Protein 4KEG (pdb70)

GO terms:
  GO:0005576 extracellular region (C, IDA)
  GO:0043129 surfactant homeostasis (P, IDA)
  GO:0045087 innate immune response (P, IDA)
  GO:0019731 antibacterial humoral response (P, IDA)
  GO:1902305 regulation of sodium ion transmembrane transport (P, IDA)
  GO:0050891 multicellular organismal-level water homeostasis (P, IDA)
  GO:1900229 negative regulation of single-species biofilm formation in or on host organism (P, IMP)
  GO:0005576 extracellular region (C, TAS)
  GO:0005515 protein binding (F, IPI)
  GO:0002395 immune response in nasopharyngeal-associated lymphoid tissue (P, IEP)
  GO:0051607 defense response to virus (P, IEP)
  GO:0061844 antimicrobial humoral immune response mediated by antimicrobial peptide (P, IEP)
  GO:0005576 extracellular region (C, EXP)

Solvent-accessible surface area: 23610 Å² total; per-residue (Å²): 213,28,55,139,35,44,0,34,0,13,3,42,28,88,58,0,45,88,5,0,37,110,9,2,71,108,0,53,128,69,57,56,35,127,27,57,30,76,81,24,133,129,0,36,63,88,0,33,105,39,7,75,101,32,29,18,0,1,0,0,3,47,32,0,40,72,0,0,18,6,16,88,78,49,16,17,15,93,7,87,10,92,165,74,10,42,99,103,1,37,94,30,0,9,46,1,0,51,43,75,39,108,15,6,0,1,0,4,6,0,62,0,1,2,0,0,27,8,83,109,54,11,89,132,30,9,92,39,2,76,76,1,35,65,45,3,77,79,19,92,91,97,62,63,17,1,2,30,2,8,3,51,59,1,40,17,1,1,1,3,2,1,8,55,59,2,68,0,4,86,75,86,90,2,92,31,43,49,106,47,7,6,1,38,34,74,5,0,75,24,0,1,56,32,2,11,56,2,25,139,89,105,27,9,78,33,102,3,50,66,79,77,4,32,38,6,0,27,147,15,81,0,0,0,5,2,9,1,25,112,4,19,74,82,3,82,120,32,93,21,74,27,6,11,37,43,4,0,33,15,123,64,62,51,4,41,0,2,0,4,0,19,0,0,0,6,1,39,41,4,66,3,77,134,49,0,52,69,0,0,16,76,40,2,1,30,66,128,5,0,97,25,6,27,101,48,64,107,21,7,0,0,0,4,67,57,15,4,115,91,22,33,152,39,98,66,16,38,6,0,18,71,2,3,100,77,20,23,31,22,0,3,14,63,42,10,83,25,0,48,151,4,5,78,58,4,3,67,24,2,18,79,46,81,62,91,19,80,43,0,4,50,40,2,51,92,77,0,38,68,36,132,58,48,33,19,17,29,0,19,65,28,2,29,105,16,2,78,94,40,33,0,62,40,46,7,89,125,24,92,177,115,54,54,16,39,98,26,90,30,63,134,24,28,22,88,17,2,133,68,0,85,78,0,81,1,35,1,16,2,9,28,16,16,62,53,86,163,84,93,3,33,3,72,13,22,0,43,1,30,1,51,30,67,65,44,101,86,90,52,75,83,17,54,23,16,96,17,63,16,22,115,73,24,9,118,20,53,128,51,164,150,77,73,67,45,30,38,98,23,62,136,72,27,20,125,51,4,52,40,65,1,11,65,13,3,44,99,14,4,163,70,16,89,106,82,20,18,104,73,0,14,80,47,1,63,114,21,92,97,28,20,132,102,185

Structure (mmCIF, N/CA/C/O backbone):
data_4KEG
#
_entry.id   4KEG
#
_cell.length_a   118.768
_cell.length_b   118.768
_cell.length_c   98.223
_cell.angle_alpha   90.00
_cell.angle_beta   90.00
_cell.angle_gamma   120.00
#
_symmetry.space_group_name_H-M   'P 32 2 1'
#
loop_
_entity.id
_entity.type
_entity.pdbx_description
1 polymer 'Maltose-binding periplasmic/Palate lung and nasal epithelium clone fusion protein'
2 non-polymer 'octyl beta-D-glucopyranoside'
3 non-polymer 'MAGNESIUM ION'
4 water water
#
loop_
_atom_site.group_PDB
_atom_site.id
_atom_site.type_symbol
_atom_site.label_atom_id
_atom_site.label_alt_id
_atom_site.label_comp_id
_atom_site.label_asym_id
_atom_site.label_entity_id
_atom_site.label_seq_id
_atom_site.pdbx_PDB_ins_code
_atom_site.Cartn_x
_atom_site.Cartn_y
_atom_site.Cartn_z
_atom_site.occupancy
_atom_site.B_iso_or_equiv
_atom_site.auth_seq_id
_atom_site.auth_comp_id
_atom_site.auth_asym_id
_atom_site.auth_atom_id
_atom_site.pdbx_PDB_model_num
ATOM 1 N N . LYS A 1 1 ? -86.057 28.609 -18.656 1.00 71.76 1 LYS A N 1
ATOM 2 C CA . L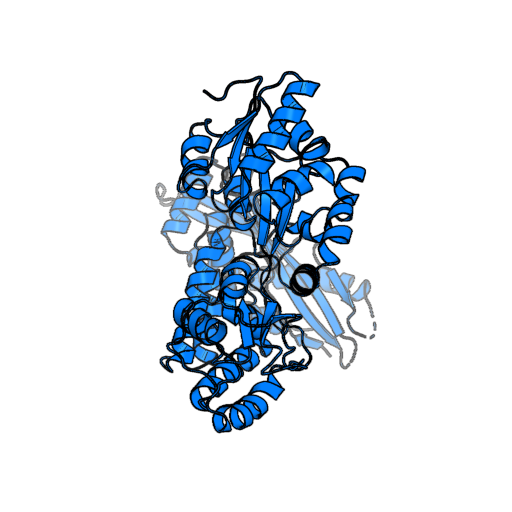YS A 1 1 ? -85.345 29.238 -17.547 1.00 62.67 1 LYS A CA 1
ATOM 3 C C . LYS A 1 1 ? -84.299 30.238 -18.046 1.00 66.02 1 LYS A C 1
ATOM 4 O O . LYS A 1 1 ? -83.785 31.043 -17.253 1.00 70.93 1 LYS A O 1
ATOM 10 N N . ILE A 1 2 ? -83.970 30.172 -19.342 1.00 60.32 2 ILE A N 1
ATOM 11 C CA . ILE A 1 2 ? -83.186 31.227 -19.990 1.00 55.91 2 ILE A CA 1
ATOM 12 C C . ILE A 1 2 ? -84.146 32.365 -20.293 1.00 53.55 2 ILE A C 1
ATOM 13 O O . ILE A 1 2 ? -85.205 32.151 -20.893 1.00 53.88 2 ILE A O 1
ATOM 18 N N . GLU A 1 3 ? -83.801 33.577 -19.889 1.00 52.12 3 GLU A N 1
ATOM 19 C CA . GLU A 1 3 ? -84.738 34.678 -20.077 1.00 57.04 3 GLU A CA 1
ATOM 20 C C . GLU A 1 3 ? -84.563 35.317 -21.458 1.00 47.56 3 GLU A C 1
ATOM 21 O O . GLU A 1 3 ? -83.471 35.782 -21.813 1.00 45.63 3 GLU A O 1
ATOM 23 N N . GLU A 1 4 ? -85.634 35.335 -22.239 1.00 46.24 4 GLU A N 1
ATOM 24 C CA . GLU A 1 4 ? -85.627 36.124 -23.461 1.00 50.93 4 GLU A CA 1
ATOM 25 C C . GLU A 1 4 ? -85.603 37.610 -23.101 1.00 46.06 4 GLU A C 1
ATOM 26 O O . GLU A 1 4 ? -86.381 38.062 -22.258 1.00 52.39 4 GLU A O 1
ATOM 32 N N . GLY A 1 5 ? -84.720 38.368 -23.741 1.00 43.22 5 GLY A N 1
ATOM 33 C CA . GLY A 1 5 ? -84.624 39.798 -23.496 1.00 41.06 5 GLY A CA 1
ATOM 34 C C . GLY A 1 5 ? -83.399 40.265 -22.729 1.00 46.95 5 GLY A C 1
ATOM 35 O O . GLY A 1 5 ? -83.272 41.453 -22.410 1.00 49.93 5 GLY A O 1
ATOM 36 N N . LYS A 1 6 ? -82.507 39.334 -22.405 1.00 50.09 6 LYS A N 1
ATOM 37 C CA . LYS A 1 6 ? -81.204 39.683 -21.850 1.00 46.29 6 LYS A CA 1
ATOM 38 C C . LYS A 1 6 ? -80.171 38.682 -22.373 1.00 45.46 6 LYS A C 1
ATOM 39 O O . LYS A 1 6 ? -80.517 37.736 -23.081 1.00 40.48 6 LYS A O 1
ATOM 43 N N . LEU A 1 7 ? -78.909 38.899 -22.026 1.00 41.34 7 LEU A N 1
ATOM 44 C CA . LEU A 1 7 ? -77.858 37.969 -22.377 1.00 37.00 7 LEU A CA 1
ATOM 45 C C . LEU A 1 7 ? -77.069 37.576 -21.130 1.00 41.21 7 LEU A C 1
ATOM 46 O O . LEU A 1 7 ? -76.635 38.430 -20.335 1.00 36.20 7 LEU A O 1
ATOM 51 N N . VAL A 1 8 ? -76.923 36.270 -20.948 1.00 41.25 8 VAL A N 1
ATOM 52 C CA . VAL A 1 8 ? -76.026 35.723 -19.948 1.00 38.93 8 VAL A CA 1
ATOM 53 C C . VAL A 1 8 ? -74.821 35.144 -20.693 1.00 33.68 8 VAL A C 1
ATOM 54 O O . VAL A 1 8 ? -74.981 34.382 -21.663 1.00 33.61 8 VAL A O 1
ATOM 58 N N . ILE A 1 9 ? -73.626 35.490 -20.232 1.00 29.52 9 ILE A N 1
ATOM 59 C CA . ILE A 1 9 ? -72.399 35.026 -20.861 1.00 33.53 9 ILE A CA 1
ATOM 60 C C . ILE A 1 9 ? -71.499 34.268 -19.863 1.00 35.92 9 ILE A C 1
ATOM 61 O O . ILE A 1 9 ? -71.302 34.700 -18.727 1.00 33.98 9 ILE A O 1
ATOM 66 N N . TRP A 1 10 ? -70.948 33.142 -20.302 1.00 35.93 10 TRP A N 1
ATOM 67 C CA . TRP A 1 10 ? -69.990 32.412 -19.496 1.00 33.18 10 TRP A CA 1
ATOM 68 C C . TRP A 1 10 ? -68.621 32.469 -20.123 1.00 32.26 10 TRP A C 1
ATOM 69 O O . TRP A 1 10 ? -68.463 32.163 -21.301 1.00 37.12 10 TRP A O 1
ATOM 80 N N . ILE A 1 11 ? -67.630 32.820 -19.313 1.00 28.21 11 ILE A N 1
ATOM 81 C CA . ILE A 1 11 ? -66.267 32.890 -19.766 1.00 30.70 11 ILE A CA 1
ATOM 82 C C . ILE A 1 11 ? -65.411 32.466 -18.583 1.00 37.06 11 ILE A C 1
ATOM 83 O O . ILE A 1 11 ? -65.850 32.545 -17.437 1.00 39.52 11 ILE A O 1
ATOM 88 N N . ASN A 1 12 ? -64.202 31.993 -18.855 1.00 37.00 12 ASN A N 1
ATOM 89 C CA . ASN A 1 12 ? -63.353 31.459 -17.803 1.00 36.06 12 ASN A CA 1
ATOM 90 C C . ASN A 1 12 ? -62.679 32.555 -16.975 1.00 38.69 12 ASN A C 1
ATOM 91 O O . ASN A 1 12 ? -62.384 33.661 -17.486 1.00 32.58 12 ASN A O 1
ATOM 96 N N . GLY A 1 13 ? -62.411 32.238 -15.707 1.00 33.79 13 GLY A N 1
ATOM 97 C CA . GLY A 1 13 ? -61.953 33.234 -14.752 1.00 29.31 13 GLY A CA 1
ATOM 98 C C . GLY A 1 13 ? -60.583 33.772 -15.075 1.00 36.15 13 GLY A C 1
ATOM 99 O O . GLY A 1 13 ? -60.201 34.842 -14.569 1.00 40.76 13 GLY A O 1
ATOM 100 N N . ASP A 1 14 ? -59.831 33.048 -15.906 1.00 31.88 14 ASP A N 1
ATOM 101 C CA . ASP A 1 14 ? -58.500 33.532 -16.271 1.00 35.10 14 ASP A CA 1
ATOM 102 C C . ASP A 1 14 ? -58.578 34.536 -17.417 1.00 35.83 14 ASP A C 1
ATOM 103 O O . ASP A 1 14 ? -57.572 35.148 -17.786 1.00 40.50 14 ASP A O 1
ATOM 108 N N . LYS A 1 15 ? -59.780 34.710 -17.963 1.00 36.49 15 LYS A N 1
ATOM 109 C CA . LYS A 1 15 ? -60.021 35.752 -18.960 1.00 34.99 15 LYS A CA 1
ATOM 110 C C . LYS A 1 15 ? -60.485 37.064 -18.322 1.00 44.02 15 LYS A C 1
ATOM 111 O O . LYS A 1 15 ? -60.777 37.160 -17.103 1.00 35.72 15 LYS A O 1
ATOM 117 N N . GLY A 1 16 ? -60.642 38.034 -19.216 1.00 37.97 16 GLY A N 1
ATOM 118 C CA . GLY A 1 16 ? -60.839 39.442 -18.922 1.00 32.87 16 GLY A CA 1
ATOM 119 C C . GLY A 1 16 ? -62.300 39.755 -18.664 1.00 35.57 16 GLY A C 1
ATOM 120 O O . GLY A 1 16 ? -62.845 40.644 -19.346 1.00 36.37 16 GLY A O 1
ATOM 121 N N . TYR A 1 17 ? -62.997 38.894 -17.914 1.00 31.10 17 TYR A N 1
ATOM 122 C CA . TYR A 1 17 ? -64.452 39.073 -17.730 1.00 32.46 17 TYR A CA 1
ATOM 123 C C . TYR A 1 17 ? -64.928 40.438 -17.219 1.00 35.11 17 TYR A C 1
ATOM 124 O O . TYR A 1 17 ? -66.074 40.817 -17.472 1.00 38.68 17 TYR A O 1
ATOM 133 N N . ASN A 1 18 ? -64.099 41.171 -16.480 1.00 32.24 18 ASN A N 1
ATOM 134 C CA . ASN A 1 18 ? -64.549 42.510 -16.099 1.00 43.78 18 ASN A CA 1
ATOM 135 C C . ASN A 1 18 ? -64.620 43.451 -17.302 1.00 41.48 18 ASN A C 1
ATOM 136 O O . ASN A 1 18 ? -65.617 44.162 -17.471 1.00 39.84 18 ASN A O 1
ATOM 141 N N . GLY A 1 19 ? -63.575 43.434 -18.137 1.00 38.30 19 GLY A N 1
ATOM 142 C CA . GLY A 1 19 ? -63.582 44.161 -19.399 1.00 37.69 19 GLY A CA 1
ATOM 143 C C . GLY A 1 19 ? -64.791 43.757 -20.230 1.00 41.93 19 GLY A C 1
ATOM 144 O O . GLY A 1 19 ? -65.536 44.616 -20.743 1.00 39.16 19 GLY A O 1
ATOM 145 N N . LEU A 1 20 ? -65.015 42.449 -20.343 1.00 34.99 20 LEU A N 1
ATOM 146 C CA . LEU A 1 20 ? -66.159 41.974 -21.096 1.00 40.27 20 LEU A CA 1
ATOM 147 C C . LEU A 1 20 ? -67.445 42.580 -20.535 1.00 35.24 20 LEU A C 1
ATOM 148 O O . LEU A 1 20 ? -68.335 42.984 -21.290 1.00 35.60 20 LEU A O 1
ATOM 153 N N . ALA A 1 21 ? -67.530 42.648 -19.212 1.00 40.21 21 ALA A N 1
ATOM 154 C CA . ALA A 1 21 ? -68.660 43.300 -18.542 1.00 43.92 21 ALA A CA 1
ATOM 155 C C . ALA A 1 21 ? -68.858 44.752 -19.019 1.00 39.73 21 ALA A C 1
ATOM 156 O O . ALA A 1 21 ? -70.001 45.216 -19.192 1.00 38.11 21 ALA A O 1
ATOM 158 N N . GLU A 1 22 ? -67.751 45.467 -19.219 1.00 36.04 22 GLU A N 1
ATOM 159 C CA . GLU A 1 22 ? -67.831 46.844 -19.710 1.00 42.23 22 GLU A CA 1
ATOM 160 C C . GLU A 1 22 ? -68.420 46.896 -21.125 1.00 43.04 22 GLU A C 1
ATOM 161 O O . GLU A 1 22 ? -69.256 47.763 -21.436 1.00 43.12 22 GLU A O 1
ATOM 167 N N . VAL A 1 23 ? -67.999 45.953 -21.965 1.00 41.04 23 VAL A N 1
ATOM 168 C CA . VAL A 1 23 ? -68.597 45.785 -23.281 1.00 35.52 23 VAL A CA 1
ATOM 169 C C . VAL A 1 23 ? -70.109 45.628 -23.140 1.00 35.98 23 VAL A C 1
ATOM 170 O O . VAL A 1 23 ? -70.876 46.282 -23.849 1.00 40.53 23 VAL A O 1
ATOM 174 N N . GLY A 1 24 ? -70.535 44.785 -22.204 1.00 36.96 24 GLY A N 1
ATOM 175 C CA . GLY A 1 24 ? -71.948 44.591 -21.922 1.00 36.90 24 GLY A CA 1
ATOM 176 C C . GLY A 1 24 ? -72.682 45.831 -21.426 1.00 42.07 24 GLY A C 1
ATOM 177 O O . GLY A 1 24 ? -73.870 46.002 -21.708 1.00 39.59 24 GLY A O 1
ATOM 178 N N . LYS A 1 25 ? -72.000 46.692 -20.674 1.00 40.55 25 LYS A N 1
ATOM 179 C CA . LYS A 1 25 ? -72.629 47.940 -20.232 1.00 40.74 25 LYS A CA 1
ATOM 180 C C . LYS A 1 25 ? -72.960 48.809 -21.439 1.00 42.96 25 LYS A C 1
ATOM 181 O O . LYS A 1 25 ? -74.094 49.278 -21.593 1.00 45.05 25 LYS A O 1
ATOM 184 N N . LYS A 1 26 ? -71.955 49.029 -22.285 1.00 42.76 26 LYS A N 1
ATOM 185 C CA . LYS A 1 26 ? -72.134 49.800 -23.510 1.00 42.87 26 LYS A CA 1
ATOM 186 C C . LYS A 1 26 ? -73.322 49.260 -24.313 1.00 43.66 26 LYS A C 1
ATOM 187 O O . LYS A 1 26 ? -74.117 50.027 -24.871 1.00 45.24 26 LYS A O 1
ATOM 193 N N . PHE A 1 27 ? -73.457 47.937 -24.330 1.00 40.95 27 PHE A N 1
ATOM 194 C CA . PHE A 1 27 ? -74.537 47.282 -25.059 1.00 45.12 27 PHE A CA 1
ATOM 195 C C . PHE A 1 27 ? -75.913 47.610 -24.486 1.00 38.48 27 PHE A C 1
ATOM 196 O O . PHE A 1 27 ? -76.869 47.881 -25.231 1.00 39.41 27 PHE A O 1
ATOM 204 N N . GLU A 1 28 ? -76.014 47.539 -23.164 1.00 41.30 28 GLU A N 1
ATOM 205 C CA . GLU A 1 28 ? -77.247 47.873 -22.458 1.00 41.53 28 GLU A CA 1
ATOM 206 C C . GLU A 1 28 ? -77.614 49.338 -22.712 1.00 42.77 28 GLU A C 1
ATOM 207 O O . GLU A 1 28 ? -78.751 49.648 -23.031 1.00 41.28 28 GLU A O 1
ATOM 213 N N . LYS A 1 29 ? -76.638 50.230 -22.575 1.00 39.19 29 LYS A N 1
ATOM 214 C CA . LYS A 1 29 ? -76.849 51.645 -22.851 1.00 45.69 29 LYS A CA 1
ATOM 215 C C . LYS A 1 29 ? -77.476 51.863 -24.244 1.00 51.28 29 LYS A C 1
ATOM 216 O O . LYS A 1 29 ? -78.460 52.597 -24.373 1.00 52.81 29 LYS A O 1
ATOM 220 N N . ASP A 1 30 ? -76.931 51.212 -25.275 1.00 49.29 30 ASP A N 1
ATOM 221 C CA . ASP A 1 30 ? -77.441 51.383 -26.636 1.00 43.93 30 ASP A CA 1
ATOM 222 C C . ASP A 1 30 ? -78.765 50.683 -26.855 1.00 46.08 30 ASP A C 1
ATOM 223 O O . ASP A 1 30 ? -79.683 51.247 -27.440 1.00 51.50 30 ASP A O 1
ATOM 228 N N . THR A 1 31 ? -78.835 49.417 -26.464 1.00 46.75 31 THR A N 1
ATOM 229 C CA . THR A 1 31 ? -80.035 48.624 -26.703 1.00 41.93 31 THR A CA 1
ATOM 230 C C . THR A 1 31 ? -81.002 48.553 -25.534 1.00 40.83 31 THR A C 1
ATOM 231 O O . THR A 1 31 ? -82.138 48.111 -25.700 1.00 47.21 31 THR A O 1
ATOM 235 N N . GLY A 1 32 ? -80.563 48.979 -24.353 1.00 45.43 32 GLY A N 1
ATOM 236 C CA . GLY A 1 32 ? -81.340 48.765 -23.134 1.00 46.37 32 GLY A CA 1
ATOM 237 C C . GLY A 1 32 ? -81.383 47.306 -22.679 1.00 47.64 32 GLY A C 1
ATOM 238 O O . GLY A 1 32 ? -81.927 46.993 -21.611 1.00 46.09 32 GLY A O 1
ATOM 239 N N . ILE A 1 33 ? -80.801 46.418 -23.490 1.00 47.69 33 ILE A N 1
ATOM 240 C CA . ILE A 1 33 ? -80.686 44.998 -23.172 1.00 40.83 33 ILE A CA 1
ATOM 241 C C . ILE A 1 33 ? -79.575 44.753 -22.148 1.00 45.15 33 ILE A C 1
ATOM 242 O O . ILE A 1 33 ? -78.409 45.100 -22.379 1.00 43.33 33 ILE A O 1
ATOM 247 N N . LYS A 1 34 ? -79.933 44.134 -21.026 1.00 41.84 34 LYS A N 1
ATOM 248 C CA . LYS A 1 34 ? -78.958 43.822 -19.985 1.00 48.42 34 LYS A CA 1
ATOM 249 C C . LYS A 1 34 ? -78.093 42.608 -20.334 1.00 45.37 34 LYS A C 1
ATOM 250 O O . LYS A 1 34 ? -78.583 41.604 -20.884 1.00 39.55 34 LYS A O 1
ATOM 256 N N . VAL A 1 35 ? -76.808 42.715 -20.010 1.00 40.94 35 VAL A N 1
ATOM 257 C CA . VAL A 1 35 ? -75.860 41.630 -20.214 1.00 42.05 35 VAL A CA 1
ATOM 258 C C . VAL A 1 35 ? -75.206 41.247 -18.901 1.00 44.31 35 VAL A C 1
ATOM 259 O O . VAL A 1 35 ? -74.734 42.112 -18.154 1.00 46.95 35 VAL A O 1
ATOM 263 N N . THR A 1 36 ? -75.156 39.947 -18.630 1.00 43.83 36 THR A N 1
ATOM 264 C CA . THR A 1 36 ? -74.574 39.446 -17.386 1.00 39.60 36 THR A CA 1
ATOM 265 C C . THR A 1 36 ? -73.393 38.530 -17.666 1.00 34.98 36 THR A C 1
ATOM 266 O O . THR A 1 36 ? -73.530 37.535 -18.362 1.00 33.86 36 THR A O 1
ATOM 270 N N . VAL A 1 37 ? -72.237 38.863 -17.109 1.00 37.29 37 VAL A N 1
ATOM 271 C CA . VAL A 1 37 ? -71.046 38.047 -17.296 1.00 36.74 37 VAL A CA 1
ATOM 272 C C . VAL A 1 37 ? -70.682 37.209 -16.070 1.00 38.61 37 VAL A C 1
ATOM 273 O O . VAL A 1 37 ? -70.354 37.735 -15.001 1.00 35.57 37 VAL A O 1
ATOM 277 N N . GLU A 1 38 ? -70.712 35.894 -16.246 1.00 43.02 38 GLU A N 1
ATOM 278 C CA . GLU A 1 38 ? -70.356 34.962 -15.183 1.00 38.53 38 GLU A CA 1
ATOM 279 C C . GLU A 1 38 ? -69.126 34.145 -15.563 1.00 42.11 38 GLU A C 1
ATOM 280 O O . GLU A 1 38 ? -68.890 33.870 -16.754 1.00 39.26 38 GLU A O 1
ATOM 286 N N . HIS A 1 39 ? -68.336 33.781 -14.552 1.00 41.45 39 HIS A N 1
ATOM 287 C CA . HIS A 1 39 ? -67.245 32.822 -14.729 1.00 36.45 39 HIS A CA 1
ATOM 288 C C . HIS A 1 39 ? -67.349 31.622 -13.778 1.00 38.49 39 HIS A C 1
ATOM 289 O O . HIS A 1 39 ? -66.537 31.465 -12.868 1.00 38.22 39 HIS A O 1
ATOM 296 N N . PRO A 1 40 ? -68.357 30.762 -14.010 1.00 43.09 40 PRO A N 1
ATOM 297 C CA . PRO A 1 40 ? -68.586 29.559 -13.197 1.00 35.49 40 PRO A CA 1
ATOM 298 C C . PRO A 1 40 ? -67.354 28.650 -13.208 1.00 41.61 40 PRO A C 1
ATOM 299 O O . PRO A 1 40 ? -66.612 28.580 -14.194 1.00 42.04 40 PRO A O 1
ATOM 303 N N . ASP A 1 41 ? -67.141 27.957 -12.103 1.00 41.73 41 ASP A N 1
ATOM 304 C CA . ASP A 1 41 ? -66.102 26.947 -12.015 1.00 44.29 41 ASP A CA 1
ATOM 305 C C . ASP A 1 41 ? -66.452 25.786 -12.958 1.00 41.74 41 ASP A C 1
ATOM 306 O O . ASP A 1 41 ? -67.606 25.322 -13.004 1.00 37.03 41 ASP A O 1
ATOM 311 N N . LYS A 1 42 ? -65.467 25.355 -13.739 1.00 41.60 42 LYS A N 1
ATOM 312 C CA . LYS A 1 42 ? -65.647 24.265 -14.705 1.00 42.68 42 LYS A CA 1
ATOM 313 C C . LYS A 1 42 ? -66.764 24.484 -15.726 1.00 40.87 42 LYS A C 1
ATOM 314 O O . LYS A 1 42 ? -67.497 23.544 -16.057 1.00 41.74 42 LYS A O 1
ATOM 320 N N . LEU A 1 43 ? -66.890 25.704 -16.249 1.00 40.53 43 LEU A N 1
ATOM 321 C CA . LEU A 1 43 ? -67.973 25.973 -17.196 1.00 39.78 43 LEU A CA 1
ATOM 322 C C . LEU A 1 43 ? -67.954 25.013 -18.380 1.00 35.82 43 LEU A C 1
ATOM 323 O O . LEU A 1 43 ? -69.000 24.700 -18.936 1.00 36.12 43 LEU A O 1
ATOM 328 N N . GLU A 1 44 ? -66.771 24.542 -18.764 1.00 41.54 44 GLU A N 1
ATOM 329 C CA . GLU A 1 44 ? -66.671 23.656 -19.927 1.00 41.86 44 GLU A CA 1
ATOM 330 C C . GLU A 1 44 ? -67.384 22.303 -19.731 1.00 46.22 44 GLU A C 1
ATOM 331 O O . GLU A 1 44 ? -67.833 21.689 -20.710 1.00 43.07 44 GLU A O 1
ATOM 337 N N . GLU A 1 45 ? -67.450 21.817 -18.489 1.00 43.67 45 GLU A N 1
ATOM 338 C CA . GLU A 1 45 ? -68.343 20.694 -18.155 1.00 44.96 45 GLU A CA 1
ATOM 339 C C . GLU A 1 45 ? -69.790 21.095 -17.801 1.00 42.85 45 GLU A C 1
ATOM 340 O O . GLU A 1 45 ? -70.746 20.354 -18.030 1.00 44.60 45 GLU A O 1
ATOM 346 N N . LYS A 1 46 ? -69.939 22.275 -17.230 1.00 38.82 46 LYS A N 1
ATOM 347 C CA . LYS A 1 46 ? -71.246 22.757 -16.823 1.00 43.96 46 LYS A CA 1
ATOM 348 C C . LYS A 1 46 ? -72.144 23.034 -18.031 1.00 45.15 46 LYS A C 1
ATOM 349 O O . LYS A 1 46 ? -73.347 22.704 -18.032 1.00 44.04 46 LYS A O 1
ATOM 355 N N . PHE A 1 47 ? -71.553 23.637 -19.062 1.00 42.43 47 PHE A N 1
ATOM 356 C CA . PHE A 1 47 ? -72.318 24.014 -20.244 1.00 37.82 47 PHE A CA 1
ATOM 357 C C . PHE A 1 47 ? -73.035 22.834 -20.890 1.00 43.70 47 PHE A C 1
ATOM 358 O O . PHE A 1 47 ? -74.227 22.915 -21.177 1.00 47.56 47 PHE A O 1
ATOM 366 N N . PRO A 1 48 ? -72.318 21.726 -21.126 1.00 46.62 48 PRO A N 1
ATOM 367 C CA . PRO A 1 48 ? -73.024 20.578 -21.720 1.00 46.31 48 PRO A CA 1
ATOM 368 C C . PRO A 1 48 ? -74.124 20.046 -20.790 1.00 49.75 48 PRO A C 1
ATOM 369 O O . PRO A 1 48 ? -75.196 19.657 -21.270 1.00 50.31 48 PRO A O 1
ATOM 373 N N . GLN A 1 49 ? -73.865 20.040 -19.484 1.00 45.32 49 GLN A N 1
ATOM 374 C CA . GLN A 1 49 ? -74.840 19.532 -18.516 1.00 52.51 49 GLN A CA 1
ATOM 375 C C . GLN A 1 49 ? -76.140 20.335 -18.552 1.00 51.67 49 GLN A C 1
ATOM 376 O O . GLN A 1 49 ? -77.215 19.788 -18.810 1.00 56.20 49 GLN A O 1
ATOM 380 N N . VAL A 1 50 ? -76.032 21.641 -18.307 1.00 47.96 50 VAL A N 1
ATOM 381 C CA . VAL A 1 50 ? -77.216 22.485 -18.207 1.00 48.32 50 VAL A CA 1
ATOM 382 C C . VAL A 1 50 ? -77.843 22.748 -19.571 1.00 50.54 50 VAL A C 1
ATOM 383 O O . VAL A 1 50 ? -79.064 22.758 -19.694 1.00 50.84 50 VAL A O 1
ATOM 387 N N . ALA A 1 51 ? -77.004 22.959 -20.588 1.00 52.05 51 ALA A N 1
ATOM 388 C CA . ALA A 1 51 ? -77.491 23.265 -21.931 1.00 51.32 51 ALA A CA 1
ATOM 389 C C . ALA A 1 51 ? -78.295 22.106 -22.487 1.00 55.80 51 ALA A C 1
ATOM 390 O O . ALA A 1 51 ? -79.232 22.312 -23.263 1.00 57.00 51 ALA A O 1
ATOM 392 N N . ALA A 1 52 ? -77.936 20.887 -22.087 1.00 55.71 52 ALA A N 1
ATOM 393 C CA . ALA A 1 52 ? -78.687 19.712 -22.531 1.00 65.71 52 ALA A CA 1
ATOM 394 C C . ALA A 1 52 ? -80.061 19.576 -21.847 1.00 68.34 52 ALA A C 1
ATOM 395 O O . ALA A 1 52 ? -80.900 18.795 -22.300 1.00 73.76 52 ALA A O 1
ATOM 397 N N . THR A 1 53 ? -80.292 20.326 -20.767 1.00 64.47 53 THR A N 1
ATOM 398 C CA . THR A 1 53 ? -81.643 20.431 -20.198 1.00 65.68 53 THR A CA 1
ATOM 399 C C . THR A 1 53 ? -82.376 21.625 -20.811 1.00 69.68 53 THR A C 1
ATOM 400 O O . THR A 1 53 ? -83.507 21.929 -20.429 1.00 76.38 53 THR A O 1
ATOM 404 N N . GLY A 1 54 ? -81.715 22.303 -21.751 1.00 66.20 54 GLY A N 1
ATOM 405 C CA . GLY A 1 54 ? -82.258 23.495 -22.378 1.00 63.07 54 GLY A CA 1
ATOM 406 C C . GLY A 1 54 ? -82.013 24.787 -21.604 1.00 62.69 54 GLY A C 1
ATOM 407 O O . GLY A 1 54 ? -82.698 25.785 -21.821 1.00 58.94 54 GLY A O 1
ATOM 408 N N . ASP A 1 55 ? -81.019 24.787 -20.722 1.00 59.26 55 ASP A N 1
ATOM 409 C CA . ASP A 1 55 ? -80.748 25.944 -19.868 1.00 56.51 55 ASP A CA 1
ATOM 410 C C . ASP A 1 55 ? -79.310 26.387 -20.087 1.00 53.62 55 ASP A C 1
ATOM 411 O O . ASP A 1 55 ? -78.706 25.997 -21.085 1.00 54.17 55 ASP A O 1
ATOM 416 N N . GLY A 1 56 ? -78.793 27.271 -19.236 1.00 51.00 56 GLY A N 1
ATOM 417 C CA . GLY A 1 56 ? -77.412 27.708 -19.367 1.00 44.72 56 GLY A CA 1
ATOM 418 C C . GLY A 1 56 ? -77.327 29.104 -19.950 1.00 42.88 56 GLY A C 1
ATOM 419 O O . GLY A 1 56 ? -78.356 29.772 -20.083 1.00 44.05 56 GLY A O 1
ATOM 420 N N . PRO A 1 57 ? -76.105 29.552 -20.299 1.00 36.51 57 PRO A N 1
ATOM 421 C CA . PRO A 1 57 ? -75.835 30.910 -20.791 1.00 31.97 57 PRO A CA 1
ATOM 422 C C . PRO A 1 57 ? -76.288 31.059 -22.246 1.00 32.74 57 PRO A C 1
ATOM 423 O O . PRO A 1 57 ? -76.524 30.052 -22.915 1.00 37.22 57 PRO A O 1
ATOM 427 N N . ASP A 1 58 ? -76.415 32.287 -22.735 1.00 36.50 58 ASP A N 1
ATOM 428 C CA . ASP A 1 58 ? -76.788 32.494 -24.134 1.00 37.64 58 ASP A CA 1
ATOM 429 C C . ASP A 1 58 ? -75.577 32.275 -25.016 1.00 33.16 58 ASP A C 1
ATOM 430 O O . ASP A 1 58 ? -75.671 31.772 -26.146 1.00 30.96 58 ASP A O 1
ATOM 435 N N . ILE A 1 59 ? -74.436 32.652 -24.463 1.00 26.86 59 ILE A N 1
ATOM 436 C CA . ILE A 1 59 ? -73.181 32.612 -25.172 1.00 31.30 59 ILE A CA 1
ATOM 437 C C . ILE A 1 59 ? -72.173 31.959 -24.264 1.00 32.39 59 ILE A C 1
ATOM 438 O O . ILE A 1 59 ? -72.100 32.301 -23.075 1.00 31.92 59 ILE A O 1
ATOM 443 N N . ILE A 1 60 ? -71.377 31.047 -24.815 1.00 30.60 60 ILE A N 1
ATOM 444 C CA . ILE A 1 60 ? -70.298 30.455 -24.039 1.00 30.63 60 ILE A CA 1
ATOM 445 C C . ILE A 1 60 ? -68.944 30.735 -24.686 1.00 29.48 60 ILE A C 1
ATOM 446 O O . ILE A 1 60 ? -68.809 30.624 -25.906 1.00 33.85 60 ILE A O 1
ATOM 451 N N . PHE A 1 61 ? -67.962 31.133 -23.874 1.00 32.26 61 PHE A N 1
ATOM 452 C CA . PHE A 1 61 ? -66.584 31.324 -24.341 1.00 28.13 61 PHE A CA 1
ATOM 453 C C . PHE A 1 61 ? -65.704 30.169 -23.878 1.00 34.81 61 PHE A C 1
ATOM 454 O O . PHE A 1 61 ? -65.719 29.803 -22.690 1.00 37.06 61 PHE A O 1
ATOM 462 N N . TRP A 1 62 ? -64.881 29.653 -24.786 1.00 31.70 62 TRP A N 1
ATOM 463 C CA . TRP A 1 62 ? -63.970 28.556 -24.481 1.00 28.87 62 TRP A CA 1
ATOM 464 C C . TRP A 1 62 ? -63.084 28.285 -25.673 1.00 29.00 62 TRP A C 1
ATOM 465 O O . TRP A 1 62 ? -63.369 28.749 -26.773 1.00 34.16 62 TRP A O 1
ATOM 476 N N . ALA A 1 63 ? -62.011 27.536 -25.454 1.00 32.10 63 ALA A N 1
ATOM 477 C CA . ALA A 1 63 ? -61.153 27.084 -26.546 1.00 32.68 63 ALA A CA 1
ATOM 478 C C . ALA A 1 63 ? -62.019 26.397 -27.578 1.00 28.62 63 ALA A C 1
ATOM 479 O O . ALA A 1 63 ? -62.994 25.706 -27.243 1.00 29.51 63 ALA A O 1
ATOM 481 N N . HIS A 1 64 ? -61.671 26.585 -28.842 1.00 30.73 64 HIS A N 1
ATOM 482 C CA . HIS A 1 64 ? -62.477 26.029 -29.922 1.00 29.36 64 HIS A CA 1
ATOM 483 C C . HIS A 1 64 ? -62.554 24.498 -29.885 1.00 31.92 64 HIS A C 1
ATOM 484 O O . HIS A 1 64 ? -63.537 23.933 -30.350 1.00 31.85 64 HIS A O 1
ATOM 491 N N . ASP A 1 65 ? -61.533 23.825 -29.339 1.00 29.35 65 ASP A N 1
ATOM 492 C CA . ASP A 1 65 ? -61.464 22.359 -29.448 1.00 32.98 65 ASP A CA 1
ATOM 493 C C . ASP A 1 65 ? -62.630 21.641 -28.770 1.00 31.41 65 ASP A C 1
ATOM 494 O O . ASP A 1 65 ? -62.887 20.483 -29.067 1.00 30.78 65 ASP A O 1
ATOM 499 N N . ARG A 1 66 ? -63.328 22.302 -27.855 1.00 29.48 66 ARG A N 1
ATOM 500 C CA . ARG A 1 66 ? -64.543 21.693 -27.290 1.00 30.55 66 ARG A CA 1
ATOM 501 C C . ARG A 1 66 ? -65.784 21.890 -28.158 1.00 32.32 66 ARG A C 1
ATOM 502 O O . ARG A 1 66 ? -66.785 21.174 -28.015 1.00 32.44 66 ARG A O 1
ATOM 510 N N . PHE A 1 67 ? -65.740 22.883 -29.041 1.00 30.98 67 PHE A N 1
ATOM 511 C CA . PHE A 1 67 ? -66.973 23.308 -29.692 1.00 35.88 67 PHE A CA 1
ATOM 512 C C . PHE A 1 67 ? -67.496 22.286 -30.687 1.00 34.99 67 PHE A C 1
ATOM 513 O O . PHE A 1 67 ? -68.712 22.202 -30.911 1.00 33.02 67 PHE A O 1
ATOM 521 N N . GLY A 1 68 ? -66.583 21.482 -31.242 1.00 36.69 68 GLY A N 1
ATOM 522 C CA . GLY A 1 68 ? -66.971 20.399 -32.140 1.00 39.22 68 GLY A CA 1
ATOM 523 C C . GLY A 1 68 ? -67.857 19.381 -31.434 1.00 38.90 68 GLY A C 1
ATOM 524 O O . GLY A 1 68 ? -68.914 19.014 -31.943 1.00 37.07 68 GLY A O 1
ATOM 525 N N . GLY A 1 69 ? -67.428 18.939 -30.253 1.00 37.28 69 GLY A N 1
ATOM 526 C CA . GLY A 1 69 ? -68.262 18.117 -29.402 1.00 34.12 69 GLY A CA 1
ATOM 527 C C . GLY A 1 69 ? -69.592 18.745 -29.032 1.00 34.01 69 GLY A C 1
ATOM 528 O O . GLY A 1 69 ? -70.607 18.055 -28.987 1.00 36.69 69 GLY A O 1
ATOM 529 N N . TYR A 1 70 ? -69.607 20.044 -28.750 1.00 34.21 70 TYR A N 1
ATOM 530 C CA . TYR A 1 70 ? -70.871 20.698 -28.409 1.00 34.23 70 TYR A CA 1
ATOM 531 C C . TYR A 1 70 ? -71.820 20.725 -29.616 1.00 35.66 70 TYR A C 1
ATOM 532 O O . TYR A 1 70 ? -73.037 20.535 -29.474 1.00 37.56 70 TYR A O 1
ATOM 541 N N . ALA A 1 71 ? -71.268 20.983 -30.797 1.00 30.63 71 ALA A N 1
ATOM 542 C CA . ALA A 1 71 ? -72.082 21.017 -32.010 1.00 37.63 71 ALA A CA 1
ATOM 543 C C . ALA A 1 71 ? -72.716 19.650 -32.303 1.00 34.66 71 ALA A C 1
ATOM 544 O O . ALA A 1 71 ? -73.906 19.553 -32.589 1.00 37.59 71 ALA A O 1
ATOM 546 N N . GLN A 1 72 ? -71.921 18.593 -32.224 1.00 39.74 72 GLN A N 1
ATOM 547 C CA . GLN A 1 72 ? -72.425 17.233 -32.429 1.00 44.97 72 GLN A CA 1
ATOM 548 C C . GLN A 1 72 ? -73.613 16.922 -31.534 1.00 42.78 72 GLN A C 1
ATOM 549 O O . GLN A 1 72 ? -74.546 16.238 -31.957 1.00 46.37 72 GLN A O 1
ATOM 555 N N . SER A 1 73 ? -73.566 17.428 -30.299 1.00 41.82 73 SER A N 1
ATOM 556 C CA . SER A 1 73 ? -74.599 17.162 -29.288 1.00 46.93 73 SER A CA 1
ATOM 557 C C . SER A 1 73 ? -75.773 18.109 -29.448 1.00 42.35 73 SER A C 1
ATOM 558 O O . SER A 1 73 ? -76.667 18.159 -28.602 1.00 49.51 73 SER A O 1
ATOM 561 N N . GLY A 1 74 ? -75.723 18.917 -30.493 1.00 39.65 74 GLY A N 1
ATOM 562 C CA . GLY A 1 74 ? -76.810 19.827 -30.787 1.00 45.40 74 GLY A CA 1
ATOM 563 C C . GLY A 1 74 ? -76.862 21.032 -29.866 1.00 42.05 74 GLY A C 1
ATOM 564 O O . GLY A 1 74 ? -77.859 21.748 -29.845 1.00 43.96 74 GLY A O 1
ATOM 565 N N . LEU A 1 75 ? -75.784 21.275 -29.126 1.00 41.60 75 LEU A N 1
ATOM 566 C CA . LEU A 1 75 ? -75.782 22.335 -28.124 1.00 38.61 75 LEU A CA 1
ATOM 567 C C . LEU A 1 75 ? -75.532 23.750 -28.661 1.00 37.73 75 LEU A C 1
ATOM 568 O O . LEU A 1 75 ? -75.774 24.727 -27.951 1.00 38.36 75 LEU A O 1
ATOM 573 N N . LEU A 1 76 ? -75.043 23.872 -29.893 1.00 38.46 76 LEU A N 1
ATOM 574 C CA . LEU A 1 76 ? -74.668 25.190 -30.415 1.00 35.10 76 LEU A CA 1
ATOM 575 C C . LEU A 1 76 ? -75.489 25.581 -31.641 1.00 37.93 76 LEU A C 1
ATOM 576 O O . LEU A 1 76 ? -75.753 24.757 -32.513 1.00 42.84 76 LEU A O 1
ATOM 581 N N . ALA A 1 77 ? -75.885 26.846 -31.713 1.00 39.69 77 ALA A N 1
ATOM 582 C CA . ALA A 1 77 ? -76.545 27.370 -32.905 1.00 37.31 77 ALA A CA 1
ATOM 583 C C . ALA A 1 77 ? -75.516 27.648 -34.009 1.00 39.26 77 ALA A C 1
ATOM 584 O O . ALA A 1 77 ? -74.360 27.987 -33.725 1.00 38.53 77 ALA A O 1
ATOM 586 N N . GLU A 1 78 ? -75.928 27.510 -35.266 1.00 36.22 78 GLU A N 1
ATOM 587 C CA . GLU A 1 78 ? -75.073 27.921 -36.372 1.00 38.09 78 GLU A CA 1
ATOM 588 C C . GLU A 1 78 ? -75.047 29.443 -36.395 1.00 36.68 78 GLU A C 1
ATOM 589 O O . GLU A 1 78 ? -76.076 30.088 -36.190 1.00 37.30 78 GLU A O 1
ATOM 595 N N . ILE A 1 79 ? -73.882 30.023 -36.656 1.00 35.05 79 ILE A N 1
ATOM 596 C CA . ILE A 1 79 ? -73.770 31.477 -36.652 1.00 39.09 79 ILE A CA 1
ATOM 597 C C . ILE A 1 79 ? -73.833 32.008 -38.087 1.00 46.09 79 ILE A C 1
ATOM 598 O O . ILE A 1 79 ? -73.439 31.323 -39.043 1.00 42.90 79 ILE A O 1
ATOM 603 N N . THR A 1 80 ? -74.361 33.217 -38.246 1.00 42.87 80 THR A N 1
ATOM 604 C CA . THR A 1 80 ? -74.682 33.677 -39.581 1.00 43.23 80 THR A CA 1
ATOM 605 C C . THR A 1 80 ? -74.048 35.017 -39.901 1.00 43.63 80 THR A C 1
ATOM 606 O O . THR A 1 80 ? -74.731 35.921 -40.368 1.00 45.13 80 THR A O 1
ATOM 610 N N . PRO A 1 81 ? -72.721 35.132 -39.732 1.00 45.51 81 PRO A N 1
ATOM 611 C CA . PRO A 1 81 ? -72.141 36.443 -40.047 1.00 42.85 81 PRO A CA 1
ATOM 612 C C . PRO A 1 81 ? -72.059 36.600 -41.555 1.00 46.35 81 PRO A C 1
ATOM 613 O O . PRO A 1 81 ? -71.810 35.616 -42.264 1.00 47.87 81 PRO A O 1
ATOM 617 N N . ASP A 1 82 ? -72.254 37.814 -42.045 1.00 44.54 82 ASP A N 1
ATOM 618 C CA . ASP A 1 82 ? -72.079 38.050 -43.464 1.00 46.14 82 ASP A CA 1
ATOM 619 C C . ASP A 1 82 ? -70.595 38.064 -43.842 1.00 44.72 82 ASP A C 1
ATOM 620 O O . ASP A 1 82 ? -69.706 38.163 -42.986 1.00 45.76 82 ASP A O 1
ATOM 625 N N . LYS A 1 83 ? -70.346 37.921 -45.135 1.00 46.01 83 LYS A N 1
ATOM 626 C CA . LYS A 1 83 ? -69.002 37.759 -45.659 1.00 48.73 83 LYS A CA 1
ATOM 627 C C . LYS A 1 83 ? -68.119 38.953 -45.318 1.00 48.23 83 LYS A C 1
ATOM 628 O O . LYS A 1 83 ? -66.956 38.784 -44.944 1.00 53.04 83 LYS A O 1
ATOM 634 N N . ALA A 1 84 ? -68.671 40.158 -45.412 1.00 47.14 84 ALA A N 1
ATOM 635 C CA . ALA A 1 84 ? -67.924 41.348 -45.011 1.00 42.71 84 ALA A CA 1
ATOM 636 C C . ALA A 1 84 ? -67.440 41.238 -43.564 1.00 48.02 84 ALA A C 1
ATOM 637 O O . ALA A 1 84 ? -66.314 41.656 -43.233 1.00 46.00 84 ALA A O 1
ATOM 639 N N . PHE A 1 85 ? -68.273 40.677 -42.688 1.00 41.27 85 PHE A N 1
ATOM 640 C CA . PHE A 1 85 ? -67.806 40.512 -41.319 1.00 46.04 85 PHE A CA 1
ATOM 641 C C . PHE A 1 85 ? -66.679 39.473 -41.229 1.00 41.47 85 PHE A C 1
ATOM 642 O O . PHE A 1 85 ? -65.645 39.715 -40.595 1.00 34.41 85 PHE A O 1
ATOM 650 N N . GLN A 1 86 ? -66.879 38.329 -41.873 1.00 37.35 86 GLN A N 1
ATOM 651 C CA . GLN A 1 86 ? -65.845 37.305 -41.917 1.00 35.60 86 GLN A CA 1
ATOM 652 C C . GLN A 1 86 ? -64.496 37.842 -42.402 1.00 39.89 86 GLN A C 1
ATOM 653 O O . GLN A 1 86 ? -63.442 37.378 -41.919 1.00 38.22 86 GLN A O 1
ATOM 659 N N . ASP A 1 87 ? -64.504 38.801 -43.340 1.00 38.12 87 ASP A N 1
ATOM 660 C CA . ASP A 1 87 ? -63.232 39.381 -43.819 1.00 39.09 87 ASP A CA 1
ATOM 661 C C . ASP A 1 87 ? -62.473 40.121 -42.725 1.00 36.73 87 ASP A C 1
ATOM 662 O O . ASP A 1 87 ? -61.263 40.373 -42.829 1.00 39.71 87 ASP A O 1
ATOM 667 N N . LYS A 1 88 ? -63.200 40.481 -41.677 1.00 39.54 88 LYS A N 1
ATOM 668 C CA . LYS A 1 88 ? -62.624 41.202 -40.553 1.00 39.10 88 LYS A CA 1
ATOM 669 C C . LYS A 1 88 ? -61.713 40.342 -39.685 1.00 36.21 88 LYS A C 1
ATOM 670 O O . LYS A 1 88 ? -60.897 40.875 -38.938 1.00 37.07 88 LYS A O 1
ATOM 676 N N . LEU A 1 89 ? -61.833 39.017 -39.810 1.00 37.26 89 LEU A N 1
ATOM 677 C CA . LEU A 1 89 ? -61.055 38.072 -38.990 1.00 37.64 89 LEU A CA 1
ATOM 678 C C . LEU A 1 89 ? -60.143 37.220 -39.870 1.00 34.47 89 LEU A C 1
ATOM 679 O O . LEU A 1 89 ? -60.447 37.011 -41.044 1.00 37.63 89 LEU A O 1
ATOM 684 N N . TYR A 1 90 ? -59.031 36.731 -39.319 1.00 32.72 90 TYR A N 1
ATOM 685 C CA . TYR A 1 90 ? -58.130 35.873 -40.090 1.00 31.77 90 TYR A CA 1
ATOM 686 C C . TYR A 1 90 ? -58.833 34.584 -40.548 1.00 34.19 90 TYR A C 1
ATOM 687 O O . TYR A 1 90 ? -59.558 33.950 -39.776 1.00 35.70 90 TYR A O 1
ATOM 696 N N . PRO A 1 91 ? -58.624 34.199 -41.816 1.00 33.65 91 PRO A N 1
ATOM 697 C CA . PRO A 1 91 ? -59.348 33.038 -42.362 1.00 35.87 91 PRO A CA 1
ATOM 698 C C . PRO A 1 91 ? -59.128 31.779 -41.529 1.00 29.55 91 PRO A C 1
ATOM 699 O O . PRO A 1 91 ? -60.064 31.024 -41.269 1.00 34.97 91 PRO A O 1
ATOM 703 N N . PHE A 1 92 ? -57.893 31.520 -41.139 1.00 34.22 92 PHE A N 1
ATOM 704 C CA . PHE A 1 92 ? -57.630 30.285 -40.412 1.00 35.06 92 PHE A CA 1
ATOM 705 C C . PHE A 1 92 ? -58.383 30.234 -39.091 1.00 37.30 92 PHE A C 1
ATOM 706 O O . PHE A 1 92 ? -58.706 29.140 -38.626 1.00 35.84 92 PHE A O 1
ATOM 714 N N . THR A 1 93 ? -58.691 31.389 -38.492 1.00 32.35 93 THR A N 1
ATOM 715 C CA . THR A 1 93 ? -59.486 31.341 -37.264 1.00 28.28 93 THR A CA 1
ATOM 716 C C . THR A 1 93 ? -60.913 30.869 -37.520 1.00 32.05 93 THR A C 1
ATOM 717 O O . THR A 1 93 ? -61.532 30.235 -36.657 1.00 31.14 93 THR A O 1
ATOM 721 N N . TRP A 1 94 ? -61.440 31.154 -38.707 1.00 31.85 94 TRP A N 1
ATOM 722 C CA . TRP A 1 94 ? -62.750 30.623 -39.070 1.00 29.30 94 TRP A CA 1
ATOM 723 C C . TRP A 1 94 ? -62.748 29.093 -39.222 1.00 29.50 94 TRP A C 1
ATOM 724 O O . TRP A 1 94 ? -63.767 28.440 -38.965 1.00 28.79 94 TRP A O 1
ATOM 735 N N . ASP A 1 95 ? -61.621 28.523 -39.637 1.00 24.54 95 ASP A N 1
ATOM 736 C CA . ASP A 1 95 ? -61.530 27.064 -39.774 1.00 31.39 95 ASP A CA 1
ATOM 737 C C . ASP A 1 95 ? -61.599 26.358 -38.425 1.00 33.90 95 ASP A C 1
ATOM 738 O O . ASP A 1 95 ? -62.006 25.203 -38.341 1.00 32.31 95 ASP A O 1
ATOM 743 N N . ALA A 1 96 ? -61.187 27.065 -37.373 1.00 33.80 96 ALA A N 1
ATOM 744 C CA . ALA A 1 96 ? -61.138 26.493 -36.034 1.00 34.93 96 ALA A CA 1
ATOM 745 C C . ALA A 1 96 ? -62.554 26.327 -35.487 1.00 35.46 96 ALA A C 1
ATOM 746 O O . ALA A 1 96 ? -62.826 25.448 -34.648 1.00 31.27 96 ALA A O 1
ATOM 748 N N . VAL A 1 97 ? -63.441 27.197 -35.958 1.00 34.76 97 VAL A N 1
ATOM 749 C CA . VAL A 1 97 ? -64.840 27.208 -35.529 1.00 32.13 97 VAL A CA 1
ATOM 750 C C . VAL A 1 97 ? -65.796 26.547 -36.522 1.00 33.68 97 VAL A C 1
ATOM 751 O O . VAL A 1 97 ? -67.021 26.715 -36.428 1.00 33.59 97 VAL A O 1
ATOM 755 N N . ARG A 1 98 ? -65.237 25.876 -37.529 1.00 38.82 98 ARG A N 1
ATOM 756 C CA . ARG A 1 98 ? -66.066 25.128 -38.488 1.00 41.61 98 ARG A CA 1
ATOM 757 C C . ARG A 1 98 ? -66.426 23.713 -37.990 1.00 41.72 98 ARG A C 1
ATOM 758 O O . ARG A 1 98 ? -65.581 22.959 -37.456 1.00 37.58 98 ARG A O 1
ATOM 766 N N . TYR A 1 99 ? -67.694 23.367 -38.154 1.00 39.94 99 TYR A N 1
ATOM 767 C CA . TYR A 1 99 ? -68.131 21.996 -37.964 1.00 42.17 99 TYR A CA 1
ATOM 768 C C . TYR A 1 99 ? -69.093 21.592 -39.087 1.00 48.08 99 TYR A C 1
ATOM 769 O O . TYR A 1 99 ? -70.169 22.189 -39.240 1.00 43.11 99 TYR A O 1
ATOM 778 N N . ASN A 1 100 ? -68.701 20.587 -39.869 1.00 50.98 100 ASN A N 1
ATOM 779 C CA . ASN A 1 100 ? -69.533 20.089 -40.970 1.00 49.92 100 ASN A CA 1
ATOM 780 C C . ASN A 1 100 ? -70.016 21.155 -41.935 1.00 48.66 100 ASN A C 1
ATOM 781 O O . ASN A 1 100 ? -71.201 21.197 -42.288 1.00 50.06 100 ASN A O 1
ATOM 786 N N . GLY A 1 101 ? -69.099 22.014 -42.360 1.00 49.79 101 GLY A N 1
ATOM 787 C CA . GLY A 1 101 ? -69.414 23.039 -43.338 1.00 51.25 101 GLY A CA 1
ATOM 788 C C . GLY A 1 101 ? -69.978 24.286 -42.682 1.00 52.13 101 GLY A C 1
ATOM 789 O O . GLY A 1 101 ? -69.978 25.358 -43.289 1.00 53.09 101 GLY A O 1
ATOM 790 N N . LYS A 1 102 ? -70.432 24.158 -41.437 1.00 41.43 102 LYS A N 1
ATOM 791 C CA . LYS A 1 102 ? -71.119 25.257 -40.770 1.00 45.62 102 LYS A CA 1
ATOM 792 C C . LYS A 1 102 ? -70.227 26.018 -39.795 1.00 39.59 102 LYS A C 1
ATOM 793 O O . LYS A 1 102 ? -69.373 25.430 -39.132 1.00 44.61 102 LYS A O 1
ATOM 799 N N . LEU A 1 103 ? -70.423 27.327 -39.701 1.00 36.87 103 LEU A N 1
ATOM 800 C CA . LEU A 1 103 ? -69.747 28.100 -38.658 1.00 35.84 103 LEU A CA 1
ATOM 801 C C . LEU A 1 103 ? -70.478 27.925 -37.321 1.00 33.83 103 LEU A C 1
ATOM 802 O O . LEU A 1 103 ? -71.694 28.166 -37.226 1.00 35.32 103 LEU A O 1
ATOM 807 N N . ILE A 1 104 ? -69.743 27.520 -36.288 1.00 33.68 104 ILE A N 1
ATOM 808 C CA . ILE A 1 104 ? -70.354 27.203 -34.997 1.00 35.18 104 ILE A CA 1
ATOM 809 C C . ILE A 1 104 ? -69.956 28.124 -33.839 1.00 34.71 104 ILE A C 1
ATOM 810 O O . ILE A 1 104 ? -70.280 27.843 -32.685 1.00 32.55 104 ILE A O 1
ATOM 815 N N . ALA A 1 105 ? -69.264 29.219 -34.139 1.00 31.34 105 ALA A N 1
ATOM 816 C CA . ALA A 1 105 ? -68.880 30.175 -33.103 1.00 29.20 105 ALA A CA 1
ATOM 817 C C . ALA A 1 105 ? -68.026 31.314 -33.665 1.00 35.25 105 ALA A C 1
ATOM 818 O O . ALA A 1 105 ? -67.535 31.242 -34.801 1.00 29.54 105 ALA A O 1
ATOM 820 N N . TYR A 1 106 ? -67.859 32.366 -32.861 1.00 28.60 106 TYR A N 1
ATOM 821 C CA . TYR A 1 106 ? -67.076 33.516 -33.277 1.00 30.01 106 TYR A CA 1
ATOM 822 C C . TYR A 1 106 ? -65.677 33.437 -32.695 1.00 31.02 106 TYR A C 1
ATOM 823 O O . TYR A 1 106 ? -65.510 33.414 -31.475 1.00 34.62 106 TYR A O 1
ATOM 832 N N . PRO A 1 107 ? -64.660 33.360 -33.564 1.00 31.70 107 PRO A N 1
ATOM 833 C CA . PRO A 1 107 ? -63.277 33.385 -33.061 1.00 30.77 107 PRO A CA 1
ATOM 834 C C . PRO A 1 107 ? -62.973 34.672 -32.311 1.00 31.30 107 PRO A C 1
ATOM 835 O O . PRO A 1 107 ? -63.482 35.730 -32.674 1.00 37.25 107 PRO A O 1
ATOM 839 N N . ILE A 1 108 ? -62.156 34.580 -31.269 1.00 31.72 108 ILE A N 1
ATOM 840 C CA . ILE A 1 108 ? -61.796 35.747 -30.475 1.00 30.24 108 ILE A CA 1
ATOM 841 C C . ILE A 1 108 ? -60.270 35.939 -30.414 1.00 30.90 108 ILE A C 1
ATOM 842 O O . ILE A 1 108 ? -59.732 36.967 -30.837 1.00 31.33 108 ILE A O 1
ATOM 847 N N . ALA A 1 109 ? -59.572 34.955 -29.863 1.00 28.74 109 ALA A N 1
ATOM 848 C CA . ALA A 1 109 ? -58.137 35.097 -29.680 1.00 30.99 109 ALA A CA 1
ATOM 849 C C . ALA A 1 109 ? -57.422 33.850 -30.126 1.00 29.38 109 ALA A C 1
ATOM 850 O O . ALA A 1 109 ? -58.029 32.791 -30.336 1.00 32.11 109 ALA A O 1
ATOM 852 N N . VAL A 1 110 ? -56.117 33.993 -30.252 1.00 31.09 110 VAL A N 1
ATOM 853 C CA . VAL A 1 110 ? -55.286 33.002 -30.906 1.00 34.85 110 VAL A CA 1
ATOM 854 C C . VAL A 1 110 ? -54.081 32.780 -30.032 1.00 30.32 110 VAL A C 1
ATOM 855 O O . VAL A 1 110 ? -53.451 33.742 -29.582 1.00 32.16 110 VAL A O 1
ATOM 859 N N . GLU A 1 111 ? -53.768 31.521 -29.772 1.00 29.36 111 GLU A N 1
ATOM 860 C CA . GLU A 1 111 ? -52.637 31.213 -28.912 1.00 38.60 111 GLU A CA 1
ATOM 861 C C . GLU A 1 111 ? -51.879 29.993 -29.412 1.00 29.45 111 GLU A C 1
ATOM 862 O O . GLU A 1 111 ? -52.478 29.026 -29.882 1.00 32.01 111 GLU A O 1
ATOM 868 N N . ALA A 1 112 ? -50.561 30.041 -29.262 1.00 30.24 112 ALA A N 1
ATOM 869 C CA . ALA A 1 112 ? -49.683 28.929 -29.607 1.00 33.44 112 ALA A CA 1
ATOM 870 C C . ALA A 1 112 ? -48.395 29.094 -28.824 1.00 34.00 112 ALA A C 1
ATOM 871 O O . ALA A 1 112 ? -48.085 30.194 -28.353 1.00 33.40 112 ALA A O 1
ATOM 873 N N . LEU A 1 113 ? -47.655 27.997 -28.690 1.00 33.83 113 LEU A N 1
ATOM 874 C CA . LEU A 1 113 ? -46.329 28.013 -28.094 1.00 33.65 113 LEU A CA 1
ATOM 875 C C . LEU A 1 113 ? -45.333 28.870 -28.884 1.00 33.82 113 LEU A C 1
ATOM 876 O O . LEU A 1 113 ? -45.440 29.021 -30.099 1.00 31.53 113 LEU A O 1
ATOM 881 N N . SER A 1 114 ? -44.367 29.439 -28.174 1.00 34.42 114 SER A N 1
ATOM 882 C CA . SER A 1 114 ? -43.278 30.166 -28.804 1.00 32.93 114 SER A CA 1
ATOM 883 C C . SER A 1 114 ? -41.997 29.773 -28.117 1.00 35.24 114 SER A C 1
ATOM 884 O O . SER A 1 114 ? -42.008 29.138 -27.057 1.00 37.08 114 SER A O 1
ATOM 887 N N . LEU A 1 115 ? -40.884 30.145 -28.730 1.00 40.03 115 LEU A N 1
ATOM 888 C CA . LEU A 1 115 ? -39.600 29.993 -28.075 1.00 35.59 115 LEU A CA 1
ATOM 889 C C . LEU A 1 115 ? -39.358 31.244 -27.227 1.00 41.21 115 LEU A C 1
ATOM 890 O O . LEU A 1 115 ? -39.396 32.388 -27.730 1.00 38.24 115 LEU A O 1
ATOM 895 N N . ILE A 1 116 ? -39.140 31.013 -25.937 1.00 37.51 116 ILE A N 1
ATOM 896 C CA . ILE A 1 116 ? -38.895 32.071 -24.990 1.00 33.11 116 ILE A CA 1
ATOM 897 C C . ILE A 1 116 ? -37.443 31.954 -24.580 1.00 38.55 116 ILE A C 1
ATOM 898 O O . ILE A 1 116 ? -37.003 30.882 -24.148 1.00 42.75 116 ILE A O 1
ATOM 903 N N . TYR A 1 117 ? -36.700 33.051 -24.687 1.00 34.02 117 TYR A N 1
ATOM 904 C CA . TYR A 1 117 ? -35.264 33.005 -24.439 1.00 39.24 117 TYR A CA 1
ATOM 905 C C . TYR A 1 117 ? -34.788 34.178 -23.574 1.00 43.19 117 TYR A C 1
ATOM 906 O O . TYR A 1 117 ? -35.393 35.258 -23.551 1.00 42.65 117 TYR A O 1
ATOM 915 N N . ASN A 1 118 ? -33.684 33.947 -22.881 1.00 44.35 118 ASN A N 1
ATOM 916 C CA . ASN A 1 118 ? -33.114 34.902 -21.947 1.00 44.16 118 ASN A CA 1
ATOM 917 C C . ASN A 1 118 ? -32.082 35.737 -22.699 1.00 48.61 118 ASN A C 1
ATOM 918 O O . ASN A 1 118 ? -31.066 35.203 -23.153 1.00 48.52 118 ASN A O 1
ATOM 923 N N . LYS A 1 119 ? -32.340 37.035 -22.845 1.00 47.71 119 LYS A N 1
ATOM 924 C CA . LYS A 1 119 ? -31.518 37.879 -23.724 1.00 49.51 119 LYS A CA 1
ATOM 925 C C . LYS A 1 119 ? -30.102 38.082 -23.192 1.00 56.13 119 LYS A C 1
ATOM 926 O O . LYS A 1 119 ? -29.179 38.336 -23.968 1.00 60.04 119 LYS A O 1
ATOM 932 N N . ASP A 1 120 ? -29.933 37.971 -21.875 1.00 54.23 120 ASP A N 1
ATOM 933 C CA . ASP A 1 120 ? -28.606 38.075 -21.272 1.00 56.30 120 ASP A CA 1
ATOM 934 C C . ASP A 1 120 ? -27.759 36.832 -21.547 1.00 60.68 120 ASP A C 1
ATOM 935 O O . ASP A 1 120 ? -26.546 36.932 -21.749 1.00 65.88 120 ASP A O 1
ATOM 940 N N . LEU A 1 121 ? -28.393 35.662 -21.521 1.00 55.05 121 LEU A N 1
ATOM 941 C CA . LEU A 1 121 ? -27.698 34.410 -21.802 1.00 52.45 121 LEU A CA 1
ATOM 942 C C . LEU A 1 121 ? -27.592 34.164 -23.297 1.00 57.71 121 LEU A C 1
ATOM 943 O O . LEU A 1 121 ? -26.640 33.542 -23.776 1.00 58.63 121 LEU A O 1
ATOM 948 N N . LEU A 1 122 ? -28.599 34.638 -24.023 1.00 59.74 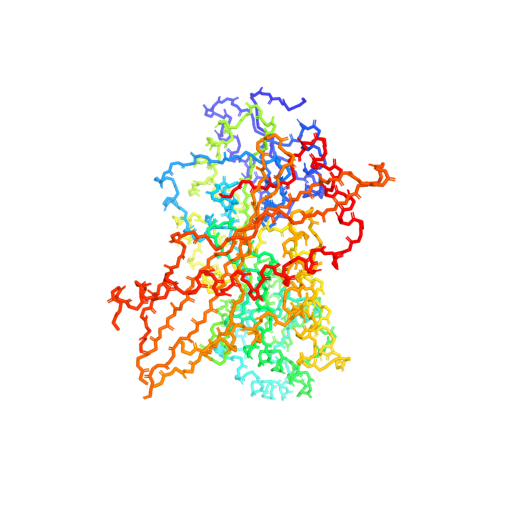122 LEU A N 1
ATOM 949 C CA . LEU A 1 122 ? -28.771 34.296 -25.426 1.00 54.86 122 LEU A CA 1
ATOM 950 C C . LEU A 1 122 ? -29.339 35.452 -26.225 1.00 56.26 122 LEU A C 1
ATOM 951 O O . LEU A 1 122 ? -30.519 35.445 -26.576 1.00 61.25 122 LEU A O 1
ATOM 956 N N . PRO A 1 123 ? -28.506 36.457 -26.509 1.00 62.18 123 PRO A N 1
ATOM 957 C CA . PRO A 1 123 ? -28.936 37.645 -27.266 1.00 64.90 123 PRO A CA 1
ATOM 958 C C . PRO A 1 123 ? -29.450 37.285 -28.658 1.00 63.53 123 PRO A C 1
ATOM 959 O O . PRO A 1 123 ? -30.388 37.915 -29.156 1.00 64.93 123 PRO A O 1
ATOM 963 N N . ASN A 1 124 ? -28.830 36.288 -29.283 1.00 62.17 124 ASN A N 1
ATOM 964 C CA . ASN A 1 124 ? -29.281 35.805 -30.587 1.00 65.46 124 ASN A CA 1
ATOM 965 C C . ASN A 1 124 ? -29.581 34.309 -30.561 1.00 66.82 124 ASN A C 1
ATOM 966 O O . ASN A 1 124 ? -28.690 33.484 -30.799 1.00 61.83 124 ASN A O 1
ATOM 971 N N . PRO A 1 125 ? -30.845 33.960 -30.256 1.00 59.34 125 PRO A N 1
ATOM 972 C CA . PRO A 1 125 ? -31.293 32.566 -30.128 1.00 60.99 125 PRO A CA 1
ATOM 973 C C . PRO A 1 125 ? -31.197 31.802 -31.454 1.00 59.56 125 PRO A C 1
ATOM 974 O O . PRO A 1 125 ? -31.266 32.415 -32.526 1.00 54.50 125 PRO A O 1
ATOM 978 N N . PRO A 1 126 ? -31.049 30.470 -31.377 1.00 55.91 126 PRO A N 1
ATOM 979 C CA . PRO A 1 126 ? -30.882 29.613 -32.551 1.00 51.79 126 PRO A CA 1
ATOM 980 C C . PRO A 1 126 ? -32.165 29.505 -33.364 1.00 57.56 126 PRO A C 1
ATOM 981 O O . PRO A 1 126 ? -33.257 29.511 -32.791 1.00 56.62 126 PRO A O 1
ATOM 985 N N . LYS A 1 127 ? -32.024 29.413 -34.684 1.00 51.32 127 LYS A N 1
ATOM 986 C CA . LYS A 1 127 ? -33.167 29.243 -35.570 1.00 55.05 127 LYS A CA 1
ATOM 987 C C . LYS A 1 127 ? -33.466 27.763 -35.844 1.00 51.24 127 LYS A C 1
ATOM 988 O O . LYS A 1 127 ? -34.511 27.427 -36.406 1.00 48.34 127 LYS A O 1
ATOM 991 N N . THR A 1 128 ? -32.566 26.878 -35.419 1.00 50.26 128 THR A N 1
ATOM 992 C CA . THR A 1 128 ? -32.744 25.446 -35.666 1.00 48.31 128 THR A CA 1
ATOM 993 C C . THR A 1 128 ? -32.576 24.610 -34.415 1.00 49.86 128 THR A C 1
ATOM 994 O O . THR A 1 128 ? -31.739 24.904 -33.556 1.00 47.64 128 THR A O 1
ATOM 998 N N . TRP A 1 129 ? -33.371 23.549 -34.330 1.00 52.10 129 TRP A N 1
ATOM 999 C CA . TRP A 1 129 ? -33.229 22.581 -33.256 1.00 50.68 129 TRP A CA 1
ATOM 1000 C C . TRP A 1 129 ? -31.813 22.016 -33.202 1.00 54.41 129 TRP A C 1
ATOM 1001 O O . TRP A 1 129 ? -31.267 21.779 -32.116 1.00 54.52 129 TRP A O 1
ATOM 1012 N N . GLU A 1 130 ? -31.220 21.814 -34.380 1.00 53.07 130 GLU A N 1
ATOM 1013 C CA . GLU A 1 130 ? -29.911 21.176 -34.487 1.00 58.87 130 GLU A CA 1
ATOM 1014 C C . GLU A 1 130 ? -28.784 21.906 -33.738 1.00 57.95 130 GLU A C 1
ATOM 1015 O O . GLU A 1 130 ? -27.854 21.259 -33.247 1.00 57.52 130 GLU A O 1
ATOM 1021 N N . GLU A 1 131 ? -28.879 23.233 -33.629 1.00 56.05 131 GLU A N 1
ATOM 1022 C CA . GLU A 1 131 ? -27.834 24.026 -32.975 1.00 55.16 131 GLU A CA 1
ATOM 1023 C C . GLU A 1 131 ? -27.783 23.834 -31.466 1.00 55.36 131 GLU A C 1
ATOM 1024 O O . GLU A 1 131 ? -26.805 24.200 -30.809 1.00 58.69 131 GLU A O 1
ATOM 1030 N N . ILE A 1 132 ? -28.843 23.257 -30.924 1.00 53.75 132 ILE A N 1
ATOM 1031 C CA . ILE A 1 132 ? -29.044 23.249 -29.485 1.00 55.59 132 ILE A CA 1
ATOM 1032 C C . ILE A 1 132 ? -27.977 22.471 -28.694 1.00 59.46 132 ILE A C 1
ATOM 1033 O O . ILE A 1 132 ? -27.468 22.968 -27.684 1.00 64.22 132 ILE A O 1
ATOM 1038 N N . PRO A 1 133 ? -27.616 21.259 -29.153 1.00 61.29 133 PRO A N 1
ATOM 1039 C CA . PRO A 1 133 ? -26.579 20.511 -28.421 1.00 66.72 133 PRO A CA 1
ATOM 1040 C C . PRO A 1 133 ? -25.287 21.326 -28.258 1.00 63.86 133 PRO A C 1
ATOM 1041 O O . PRO A 1 133 ? -24.723 21.379 -27.156 1.00 61.90 133 PRO A O 1
ATOM 1045 N N . ALA A 1 134 ? -24.846 21.957 -29.347 1.00 61.68 134 ALA A N 1
ATOM 1046 C CA . ALA A 1 134 ? -23.683 22.843 -29.322 1.00 65.55 134 ALA A CA 1
ATOM 1047 C C . ALA A 1 134 ? -23.811 23.903 -28.221 1.00 68.51 134 ALA A C 1
ATOM 1048 O O . ALA A 1 134 ? -22.904 24.061 -27.387 1.00 67.71 134 ALA A O 1
ATOM 1050 N N . LEU A 1 135 ? -24.933 24.625 -28.225 1.00 64.30 135 LEU A N 1
ATOM 1051 C CA . LEU A 1 135 ? -25.189 25.638 -27.206 1.00 60.57 135 LEU A CA 1
ATOM 1052 C C . LEU A 1 135 ? -25.134 25.045 -25.808 1.00 60.92 135 LEU A C 1
ATOM 1053 O O . LEU A 1 135 ? -24.586 25.660 -24.892 1.00 61.01 135 LEU A O 1
ATOM 1058 N N . ASP A 1 136 ? -25.687 23.849 -25.641 1.00 60.39 136 ASP A N 1
ATOM 1059 C CA . ASP A 1 136 ? -25.749 23.269 -24.309 1.00 65.99 136 ASP A CA 1
ATOM 1060 C C . ASP A 1 136 ? -24.360 23.034 -23.722 1.00 63.80 136 ASP A C 1
ATOM 1061 O O . ASP A 1 136 ? -24.123 23.339 -22.550 1.00 64.39 136 ASP A O 1
ATOM 1066 N N . LYS A 1 137 ? -23.445 22.511 -24.535 1.00 66.07 137 LYS A N 1
ATOM 1067 C CA . LYS A 1 137 ? -22.074 22.278 -24.075 1.00 68.37 137 LYS A CA 1
ATOM 1068 C C . LYS A 1 137 ? -21.478 23.582 -23.549 1.00 66.27 137 LYS A C 1
ATOM 1069 O O . LYS A 1 137 ? -21.029 23.651 -22.395 1.00 65.44 137 LYS A O 1
ATOM 1072 N N . GLU A 1 138 ? -21.490 24.607 -24.402 1.00 61.36 138 GLU A N 1
ATOM 1073 C CA . GLU A 1 138 ? -21.014 25.943 -24.046 1.00 63.92 138 GLU A CA 1
ATOM 1074 C C . GLU A 1 138 ? -21.609 26.425 -22.721 1.00 68.86 138 GLU A C 1
ATOM 1075 O O . GLU A 1 138 ? -20.892 26.896 -21.831 1.00 72.53 138 GLU A O 1
ATOM 1078 N N . LEU A 1 139 ? -22.927 26.294 -22.600 1.00 64.38 139 LEU A N 1
ATOM 1079 C CA . LEU A 1 139 ? -23.660 26.786 -21.445 1.00 61.46 139 LEU A CA 1
ATOM 1080 C C . LEU A 1 139 ? -23.447 25.930 -20.208 1.00 68.51 139 LEU A C 1
ATOM 1081 O O . LEU A 1 139 ? -23.560 26.421 -19.074 1.00 67.26 139 LEU A O 1
ATOM 1086 N N . LYS A 1 140 ? -23.149 24.651 -20.424 1.00 68.32 140 LYS A N 1
ATOM 1087 C CA . LYS A 1 140 ? -22.874 23.738 -19.317 1.00 73.83 140 LYS A CA 1
ATOM 1088 C C . LYS A 1 140 ? -21.583 24.150 -18.604 1.00 74.94 140 LYS A C 1
ATOM 1089 O O . LYS A 1 140 ? -21.455 24.002 -17.380 1.00 68.30 140 LYS A O 1
ATOM 1095 N N . ALA A 1 141 ? -20.649 24.683 -19.395 1.00 75.43 141 ALA A N 1
ATOM 1096 C CA . ALA A 1 141 ? -19.372 25.202 -18.915 1.00 73.90 141 ALA A CA 1
ATOM 1097 C C . ALA A 1 141 ? -19.560 26.377 -17.955 1.00 77.61 141 ALA A C 1
ATOM 1098 O O . ALA A 1 141 ? -18.805 26.527 -16.990 1.00 76.04 141 ALA A O 1
ATOM 1100 N N . LYS A 1 142 ? -20.566 27.209 -18.230 1.00 75.16 142 LYS A N 1
ATOM 1101 C CA . LYS A 1 142 ? -20.891 28.356 -17.379 1.00 69.62 142 LYS A CA 1
ATOM 1102 C C . LYS A 1 142 ? -21.905 27.979 -16.298 1.00 69.57 142 LYS A C 1
ATOM 1103 O O . LYS A 1 142 ? -22.425 28.846 -15.593 1.00 66.84 142 LYS A O 1
ATOM 1106 N N . GLY A 1 143 ? -22.208 26.687 -16.197 1.00 69.30 143 GLY A N 1
ATOM 1107 C CA . GLY A 1 143 ? -23.098 26.195 -15.160 1.00 70.65 143 GLY A CA 1
ATOM 1108 C C . GLY A 1 143 ? -24.570 26.392 -15.485 1.00 70.38 143 GLY A C 1
ATOM 1109 O O . GLY A 1 143 ? -25.436 26.320 -14.608 1.00 66.73 143 GLY A O 1
ATOM 1110 N N . LYS A 1 144 ? -24.859 26.643 -16.754 1.00 69.42 144 LYS A N 1
ATOM 1111 C CA . LYS A 1 144 ? -26.235 26.839 -17.171 1.00 70.75 144 LYS A CA 1
ATOM 1112 C C . LYS A 1 144 ? -26.685 25.736 -18.119 1.00 69.36 144 LYS A C 1
ATOM 1113 O O . LYS A 1 144 ? -25.957 24.769 -18.353 1.00 69.73 144 LYS A O 1
ATOM 1119 N N . SER A 1 145 ? -27.901 25.881 -18.634 1.00 68.10 145 SER A N 1
ATOM 1120 C CA . SER A 1 145 ? -28.489 24.906 -19.539 1.00 60.99 145 SER A CA 1
ATOM 1121 C C . SER A 1 145 ? -28.989 25.622 -20.786 1.00 52.78 145 SER A C 1
ATOM 1122 O O . SER A 1 145 ? -29.328 26.804 -20.729 1.00 53.43 145 SER A O 1
ATOM 1125 N N . ALA A 1 146 ? -29.017 24.927 -21.917 1.00 50.79 146 ALA A N 1
ATOM 1126 C CA . ALA A 1 146 ? -29.545 25.537 -23.139 1.00 55.71 146 ALA A CA 1
ATOM 1127 C C . ALA A 1 146 ? -31.076 25.632 -23.166 1.00 55.61 146 ALA A C 1
ATOM 1128 O O . ALA A 1 146 ? -31.655 26.703 -23.406 1.00 46.23 146 ALA A O 1
ATOM 1130 N N . LEU A 1 147 ? -31.725 24.495 -22.944 1.00 53.20 147 LEU A N 1
ATOM 1131 C CA . LEU A 1 147 ? -33.161 24.418 -23.133 1.00 47.55 147 LEU A CA 1
ATOM 1132 C C . LEU A 1 147 ? -33.852 23.520 -22.114 1.00 50.45 147 LEU A C 1
ATOM 1133 O O . LEU A 1 147 ? -33.493 22.352 -21.929 1.00 55.03 147 LEU A O 1
ATOM 1138 N N . MET A 1 148 ? -34.860 24.074 -21.459 1.00 48.14 148 MET A N 1
ATOM 1139 C CA . MET A 1 148 ? -35.679 23.301 -20.544 1.00 48.79 148 MET A CA 1
ATOM 1140 C C . MET A 1 148 ? -37.147 23.635 -20.760 1.00 48.70 148 MET A C 1
ATOM 1141 O O . MET A 1 148 ? -37.555 24.806 -20.717 1.00 43.89 148 MET A O 1
ATOM 1146 N N . PHE A 1 149 ? -37.925 22.593 -21.031 1.00 48.55 149 PHE A N 1
ATOM 1147 C CA . PHE A 1 149 ? -39.362 22.723 -21.211 1.00 45.05 149 PHE A CA 1
ATOM 1148 C C . PHE A 1 149 ? -40.036 21.409 -20.856 1.00 48.59 149 PHE A C 1
ATOM 1149 O O . PHE A 1 149 ? -39.377 20.373 -20.703 1.00 47.45 149 PHE A O 1
ATOM 1157 N N . ASN A 1 150 ? -41.355 21.458 -20.726 1.00 52.46 150 ASN A N 1
ATOM 1158 C CA . ASN A 1 150 ? -42.093 20.342 -20.171 1.00 52.68 150 ASN A CA 1
ATOM 1159 C C . ASN A 1 150 ? -42.184 19.199 -21.167 1.00 51.71 150 ASN A C 1
ATOM 1160 O O . ASN A 1 150 ? -42.759 19.344 -22.243 1.00 47.02 150 ASN A O 1
ATOM 1165 N N . LEU A 1 151 ? -41.616 18.055 -20.790 1.00 54.79 151 LEU A N 1
ATOM 1166 C CA . LEU A 1 151 ? -41.593 16.891 -21.667 1.00 51.64 151 LEU A CA 1
ATOM 1167 C C . LEU A 1 151 ? -42.708 15.923 -21.318 1.00 51.73 151 LEU A C 1
ATOM 1168 O O . LEU A 1 151 ? -42.924 14.941 -22.028 1.00 54.11 151 LEU A O 1
ATOM 1173 N N . GLN A 1 152 ? -43.428 16.218 -20.239 1.00 51.46 152 GLN A N 1
ATOM 1174 C CA . GLN A 1 152 ? -44.447 15.309 -19.722 1.00 50.87 152 GLN A CA 1
ATOM 1175 C C . GLN A 1 152 ? -45.729 15.371 -20.547 1.00 53.96 152 GLN A C 1
ATOM 1176 O O . GLN A 1 152 ? -46.483 14.397 -20.605 1.00 54.09 152 GLN A O 1
ATOM 1182 N N . GLU A 1 153 ? -45.958 16.515 -21.192 1.00 49.61 153 GLU A N 1
ATOM 1183 C CA . GLU A 1 153 ? -47.166 16.747 -21.987 1.00 47.49 153 GLU A CA 1
ATOM 1184 C C . GLU A 1 153 ? -46.896 16.870 -23.491 1.00 48.70 153 GLU A C 1
ATOM 1185 O O . GLU A 1 153 ? -46.113 17.727 -23.919 1.00 51.28 153 GLU A O 1
ATOM 1191 N N . PRO A 1 154 ? -47.545 16.018 -24.299 1.00 42.17 154 PRO A N 1
ATOM 1192 C CA . PRO A 1 154 ? -47.325 16.025 -25.759 1.00 44.45 154 PRO A CA 1
ATOM 1193 C C . PRO A 1 154 ? -47.672 17.371 -26.422 1.00 45.86 154 PRO A C 1
ATOM 1194 O O . PRO A 1 154 ? -47.176 17.695 -27.505 1.00 44.76 154 PRO A O 1
ATOM 1198 N N . TYR A 1 155 ? -48.527 18.151 -25.779 1.00 47.54 155 TYR A N 1
ATOM 1199 C CA . TYR A 1 155 ? -48.788 19.508 -26.242 1.00 45.65 155 TYR A CA 1
ATOM 1200 C C . TYR A 1 155 ? -47.467 20.266 -26.464 1.00 41.58 155 TYR A C 1
ATOM 1201 O O . TYR A 1 155 ? -47.321 21.027 -27.425 1.00 38.58 155 TYR A O 1
ATOM 1210 N N . PHE A 1 156 ? -46.509 20.064 -25.570 1.00 37.33 156 PHE A N 1
ATOM 1211 C CA . PHE A 1 156 ? -45.228 20.751 -25.694 1.00 42.28 156 PHE A CA 1
ATOM 1212 C C . PHE A 1 156 ? -44.256 20.097 -26.676 1.00 42.37 156 PHE A C 1
ATOM 1213 O O . PHE A 1 156 ? -43.412 20.776 -27.267 1.00 42.85 156 PHE A O 1
ATOM 1221 N N . THR A 1 157 ? -44.352 18.782 -26.842 1.00 41.18 157 THR A N 1
ATOM 1222 C CA . THR A 1 157 ? -43.380 18.084 -27.686 1.00 42.94 157 THR A CA 1
ATOM 1223 C C . THR A 1 157 ? -43.841 17.982 -29.137 1.00 43.47 157 THR A C 1
ATOM 1224 O O . THR A 1 157 ? -43.035 17.801 -30.054 1.00 46.75 157 THR A O 1
ATOM 1228 N N . TRP A 1 158 ? -45.137 18.179 -29.337 1.00 42.67 158 TRP A N 1
ATOM 1229 C CA . TRP A 1 158 ? -45.751 18.072 -30.648 1.00 42.36 158 TRP A CA 1
ATOM 1230 C C . TRP A 1 158 ? -45.176 19.013 -31.726 1.00 44.94 158 TRP A C 1
ATOM 1231 O O . TRP A 1 158 ? -45.083 18.624 -32.898 1.00 45.90 158 TRP A O 1
ATOM 1242 N N . PRO A 1 159 ? -44.825 20.262 -31.348 1.00 44.51 159 PRO A N 1
ATOM 1243 C CA . PRO A 1 159 ? -44.344 21.177 -32.394 1.00 40.83 159 PRO A CA 1
ATOM 1244 C C . PRO A 1 159 ? -43.158 20.581 -33.154 1.00 42.38 159 PRO A C 1
ATOM 1245 O O . PRO A 1 159 ? -43.076 20.707 -34.386 1.00 39.48 159 PRO A O 1
ATOM 1249 N N . LEU A 1 160 ? -42.256 19.936 -32.415 1.00 42.53 160 LEU A N 1
ATOM 1250 C CA . LEU A 1 160 ? -41.084 19.286 -32.993 1.00 43.18 160 LEU A CA 1
ATOM 1251 C C . LEU A 1 160 ? -41.481 18.021 -33.764 1.00 46.60 160 LEU A C 1
ATOM 1252 O O . LEU A 1 160 ? -41.112 17.828 -34.920 1.00 49.77 160 LEU A O 1
ATOM 1257 N N . ILE A 1 161 ? -42.261 17.176 -33.105 1.00 46.84 161 ILE A N 1
ATOM 1258 C CA . ILE A 1 161 ? -42.588 15.857 -33.605 1.00 45.94 161 ILE A CA 1
ATOM 1259 C C . ILE A 1 161 ? -43.353 15.915 -34.914 1.00 49.17 161 ILE A C 1
ATOM 1260 O O . ILE A 1 161 ? -43.095 15.124 -35.826 1.00 41.64 161 ILE A O 1
ATOM 1265 N N . ALA A 1 162 ? -44.278 16.862 -35.007 1.00 46.35 162 ALA A N 1
ATOM 1266 C CA . ALA A 1 162 ? -45.137 16.978 -36.178 1.00 46.84 162 ALA A CA 1
ATOM 1267 C C . ALA A 1 162 ? -44.572 17.945 -37.200 1.00 43.58 162 ALA A C 1
ATOM 1268 O O . ALA A 1 162 ? -45.246 18.287 -38.165 1.00 47.34 162 ALA A O 1
ATOM 1270 N N . ALA A 1 163 ? -43.354 18.421 -36.962 1.00 50.24 163 ALA A N 1
ATOM 1271 C CA . ALA A 1 163 ? -42.783 19.477 -37.798 1.00 49.44 163 ALA A CA 1
ATOM 1272 C C . ALA A 1 163 ? -42.832 19.131 -39.292 1.00 59.49 163 ALA A C 1
ATOM 1273 O O . ALA A 1 163 ? -43.200 19.979 -40.117 1.00 59.56 163 ALA A O 1
ATOM 1275 N N . ASP A 1 164 ? -42.472 17.893 -39.640 1.00 63.57 164 ASP A N 1
ATOM 1276 C CA . ASP A 1 164 ? -42.501 17.484 -41.040 1.00 63.17 164 ASP A CA 1
ATOM 1277 C C . ASP A 1 164 ? -43.723 16.611 -41.336 1.00 63.53 164 ASP A C 1
ATOM 1278 O O . ASP A 1 164 ? -43.727 15.408 -41.035 1.00 68.25 164 ASP A O 1
ATOM 1283 N N . GLY A 1 165 ? -44.729 17.210 -41.974 1.00 58.64 165 GLY A N 1
ATOM 1284 C CA . GLY A 1 165 ? -45.893 16.487 -42.458 1.00 66.09 165 GLY A CA 1
ATOM 1285 C C . GLY A 1 165 ? -46.846 15.857 -41.451 1.00 66.24 165 GLY A C 1
ATOM 1286 O O . GLY A 1 165 ? -47.879 15.310 -41.853 1.00 65.31 165 GLY A O 1
ATOM 1287 N N . GLY A 1 166 ? -46.528 15.943 -40.158 1.00 61.92 166 GLY A N 1
ATOM 1288 C CA . GLY A 1 166 ? -47.337 15.308 -39.123 1.00 62.32 166 GLY A CA 1
ATOM 1289 C C . GLY A 1 166 ? -48.642 16.039 -38.814 1.00 57.23 166 GLY A C 1
ATOM 1290 O O . GLY A 1 166 ? -48.716 17.264 -38.955 1.00 60.46 166 GLY A O 1
ATOM 1291 N N . TYR A 1 167 ? -49.675 15.293 -38.417 1.00 49.92 167 TYR A N 1
ATOM 1292 C CA . TYR A 1 167 ? -50.959 15.885 -38.015 1.00 51.26 167 TYR A CA 1
ATOM 1293 C C . TYR A 1 167 ? -51.727 15.022 -37.003 1.00 51.70 167 TYR A C 1
ATOM 1294 O O . TYR A 1 167 ? -51.423 13.838 -36.832 1.00 54.81 167 TYR A O 1
ATOM 1303 N N . ALA A 1 168 ? -52.713 15.601 -36.322 1.00 45.90 168 ALA A N 1
ATOM 1304 C CA . ALA A 1 168 ? -53.502 14.809 -35.366 1.00 49.45 168 ALA A CA 1
ATOM 1305 C C . ALA A 1 168 ? -54.562 13.976 -36.090 1.00 49.20 168 ALA A C 1
ATOM 1306 O O . ALA A 1 168 ? -54.496 12.747 -36.096 1.00 50.96 168 ALA A O 1
ATOM 1308 N N . PHE A 1 169 ? -55.537 14.663 -36.682 1.00 51.33 169 PHE A N 1
ATOM 1309 C CA . PHE A 1 169 ? -56.510 14.073 -37.592 1.00 47.60 169 PHE A CA 1
ATOM 1310 C C . PHE A 1 169 ? -56.568 14.984 -38.801 1.00 56.37 169 PHE A C 1
ATOM 1311 O O . PHE A 1 169 ? -56.369 16.202 -38.671 1.00 51.66 169 PHE A O 1
ATOM 1319 N N . LYS A 1 170 ? -56.886 14.416 -39.965 1.00 57.44 170 LYS A N 1
ATOM 1320 C CA . LYS A 1 170 ? -56.868 15.177 -41.207 1.00 51.69 170 LYS A CA 1
ATOM 1321 C C . LYS A 1 170 ? -58.087 16.083 -41.328 1.00 55.06 170 LYS A C 1
ATOM 1322 O O . LYS A 1 170 ? -59.214 15.660 -41.052 1.00 58.53 170 LYS A O 1
ATOM 1328 N N . TYR A 1 171 ? -57.857 17.322 -41.759 1.00 53.23 171 TYR A N 1
ATOM 1329 C CA . TYR A 1 171 ? -58.925 18.303 -41.910 1.00 50.67 171 TYR A CA 1
ATOM 1330 C C . TYR A 1 171 ? -59.439 18.374 -43.357 1.00 59.91 171 TYR A C 1
ATOM 1331 O O . TYR A 1 171 ? -58.642 18.519 -44.301 1.00 50.60 171 TYR A O 1
ATOM 1340 N N . GLU A 1 172 ? -60.761 18.228 -43.523 1.00 64.08 172 GLU A N 1
ATOM 1341 C CA . GLU A 1 172 ? -61.440 18.480 -44.801 1.00 59.38 172 GLU A CA 1
ATOM 1342 C C . GLU A 1 172 ? -62.672 19.377 -44.583 1.00 61.22 172 GLU A C 1
ATOM 1343 O O . GLU A 1 172 ? -63.677 18.928 -44.034 1.00 59.10 172 GLU A O 1
ATOM 1347 N N . ASN A 1 173 ? -62.602 20.630 -45.033 1.00 66.64 173 ASN A N 1
ATOM 1348 C CA . ASN A 1 173 ? -63.739 21.561 -44.962 1.00 61.25 173 ASN A CA 1
ATOM 1349 C C . ASN A 1 173 ? -64.512 21.544 -43.629 1.00 60.00 173 ASN A C 1
ATOM 1350 O O . ASN A 1 173 ? -65.744 21.457 -43.619 1.00 61.07 173 ASN A O 1
ATOM 1355 N N . GLY A 1 174 ? -63.794 21.631 -42.509 1.00 63.50 174 GLY A N 1
ATOM 1356 C CA . GLY A 1 174 ? -64.432 21.685 -41.194 1.00 57.13 174 GLY A CA 1
ATOM 1357 C C . GLY A 1 174 ? -64.933 20.315 -40.758 1.00 61.70 174 GLY A C 1
ATOM 1358 O O . GLY A 1 174 ? -65.799 20.189 -39.868 1.00 59.99 174 GLY A O 1
ATOM 1359 N N . LYS A 1 175 ? -64.402 19.289 -41.422 1.00 57.02 175 LYS A N 1
ATOM 1360 C CA . LYS A 1 175 ? -64.609 17.912 -41.027 1.00 59.48 175 LYS A CA 1
ATOM 1361 C C . LYS A 1 175 ? -63.237 17.256 -40.839 1.00 58.63 175 LYS A C 1
ATOM 1362 O O . LYS A 1 175 ? -62.332 17.426 -41.667 1.00 56.21 175 LYS A O 1
ATOM 1368 N N . TYR A 1 176 ? -63.080 16.524 -39.739 1.00 55.07 176 TYR A N 1
ATOM 1369 C CA . TYR A 1 176 ? -61.870 15.741 -39.512 1.00 56.26 176 TYR A CA 1
ATOM 1370 C C . TYR A 1 176 ? -62.138 14.273 -39.795 1.00 58.04 176 TYR A C 1
ATOM 1371 O O . TYR A 1 176 ? -63.174 13.745 -39.383 1.00 58.02 176 TYR A O 1
ATOM 1380 N N . ASP A 1 177 ? -61.197 13.608 -40.461 1.00 53.24 177 ASP A N 1
ATOM 1381 C CA . ASP A 1 177 ? -61.347 12.192 -40.720 1.00 58.02 177 ASP A CA 1
ATOM 1382 C C . ASP A 1 177 ? -60.719 11.493 -39.539 1.00 49.78 177 ASP A C 1
ATOM 1383 O O . ASP A 1 177 ? -59.502 11.448 -39.412 1.00 55.70 177 ASP A O 1
ATOM 1388 N N . ILE A 1 178 ? -61.555 10.908 -38.691 1.00 57.31 178 ILE A N 1
ATOM 1389 C CA . ILE A 1 178 ? -61.075 10.343 -37.434 1.00 60.35 178 ILE A CA 1
ATOM 1390 C C . ILE A 1 178 ? -60.340 9.038 -37.662 1.00 59.62 178 ILE A C 1
ATOM 1391 O O . ILE A 1 178 ? -59.722 8.494 -36.745 1.00 59.74 178 ILE A O 1
ATOM 1396 N N . LYS A 1 179 ? -60.445 8.517 -38.877 1.00 64.62 179 LYS A N 1
ATOM 1397 C CA . LYS A 1 179 ? -59.703 7.330 -39.256 1.00 63.47 179 LYS A CA 1
ATOM 1398 C C . LYS A 1 179 ? -58.314 7.725 -39.738 1.00 63.28 179 LYS A C 1
ATOM 1399 O O . LYS A 1 179 ? -57.404 6.893 -39.771 1.00 65.54 179 LYS A O 1
ATOM 1405 N N . ASP A 1 180 ? -58.144 8.999 -40.089 1.00 61.69 180 ASP A N 1
ATOM 1406 C CA . ASP A 1 180 ? -56.875 9.450 -40.650 1.00 57.26 180 ASP A CA 1
ATOM 1407 C C . ASP A 1 180 ? -56.045 10.224 -39.612 1.00 61.43 180 ASP A C 1
ATOM 1408 O O . ASP A 1 180 ? -56.290 11.416 -39.356 1.00 55.25 180 ASP A O 1
ATOM 1413 N N . VAL A 1 181 ? -55.022 9.549 -39.082 1.00 56.24 181 VAL A N 1
ATOM 1414 C CA . VAL A 1 181 ? -54.169 10.066 -38.017 1.00 51.05 181 VAL A CA 1
ATOM 1415 C C . VAL A 1 181 ? -52.741 10.199 -38.521 1.00 56.94 181 VAL A C 1
ATOM 1416 O O . VAL A 1 181 ? -52.162 9.221 -39.000 1.00 61.76 181 VAL A O 1
ATOM 1420 N N . GLY A 1 182 ? -52.173 11.396 -38.384 1.00 58.05 182 GLY A N 1
ATOM 1421 C CA . GLY A 1 182 ? -50.851 11.717 -38.905 1.00 55.01 182 GLY A CA 1
ATOM 1422 C C . GLY A 1 182 ? -49.716 11.610 -37.901 1.00 54.77 182 GLY A C 1
ATOM 1423 O O . GLY A 1 182 ? -48.721 12.311 -38.014 1.00 63.35 182 GLY A O 1
ATOM 1424 N N . VAL A 1 183 ? -49.883 10.785 -36.879 1.00 52.74 183 VAL A N 1
ATOM 1425 C CA . VAL A 1 183 ? -48.875 10.691 -35.825 1.00 56.32 183 VAL A CA 1
ATOM 1426 C C . VAL A 1 183 ? -47.527 10.165 -36.304 1.00 58.29 183 VAL A C 1
ATOM 1427 O O . VAL A 1 183 ? -46.474 10.730 -35.989 1.00 62.52 183 VAL A O 1
ATOM 1431 N N . ASP A 1 184 ? -47.567 9.079 -37.069 1.00 63.74 184 ASP A N 1
ATOM 1432 C CA . ASP A 1 184 ? -46.358 8.347 -37.448 1.00 61.96 184 ASP A CA 1
ATOM 1433 C C . ASP A 1 184 ? -45.842 8.741 -38.837 1.00 63.54 184 ASP A C 1
ATOM 1434 O O . ASP A 1 184 ? -46.589 8.735 -39.823 1.00 59.07 184 ASP A O 1
ATOM 1439 N N . ASN A 1 185 ? -44.559 9.082 -38.905 1.00 59.93 185 ASN A N 1
ATOM 1440 C CA . ASN A 1 185 ? -43.929 9.480 -40.160 1.00 55.40 185 ASN A CA 1
ATOM 1441 C C . ASN A 1 185 ? -42.447 9.741 -39.951 1.00 55.59 185 ASN A C 1
ATOM 1442 O O . ASN A 1 185 ? -41.969 9.796 -38.813 1.00 56.95 185 ASN A O 1
ATOM 1447 N N . ALA A 1 186 ? -41.720 9.891 -41.053 1.00 57.21 186 ALA A N 1
ATOM 1448 C CA . ALA A 1 186 ? -40.273 10.054 -40.978 1.00 62.81 186 ALA A CA 1
ATOM 1449 C C . ALA A 1 186 ? -39.958 11.252 -40.089 1.00 61.36 186 ALA A C 1
ATOM 1450 O O . ALA A 1 186 ? -39.081 11.176 -39.212 1.00 58.15 186 ALA A O 1
ATOM 1452 N N . GLY A 1 187 ? -40.689 12.346 -40.314 1.00 57.24 187 GLY A N 1
ATOM 1453 C CA . GLY A 1 187 ? -40.558 13.534 -39.491 1.00 59.70 187 GLY A CA 1
ATOM 1454 C C . GLY A 1 187 ? -40.737 13.230 -38.013 1.00 53.59 187 GLY A C 1
ATOM 1455 O O . GLY A 1 187 ? -39.889 13.594 -37.193 1.00 49.76 187 GLY A O 1
ATOM 1456 N N . ALA A 1 188 ? -41.835 12.550 -37.679 1.00 52.78 188 ALA A N 1
ATOM 1457 C CA . ALA A 1 188 ? -42.156 12.249 -36.288 1.00 51.88 188 ALA A CA 1
ATOM 1458 C C . ALA A 1 188 ? -41.111 11.330 -35.685 1.00 59.56 188 ALA A C 1
ATOM 1459 O O . ALA A 1 188 ? -40.810 11.430 -34.487 1.00 59.90 188 ALA A O 1
ATOM 1461 N N . LYS A 1 189 ? -40.564 10.436 -36.513 1.00 57.92 189 LYS A N 1
ATOM 1462 C CA . LYS A 1 189 ? -39.531 9.506 -36.058 1.00 61.81 189 LYS A CA 1
ATOM 1463 C C . LYS A 1 189 ? -38.233 10.275 -35.817 1.00 55.27 189 LYS A C 1
ATOM 1464 O O . LYS A 1 189 ? -37.561 10.102 -34.795 1.00 54.47 189 LYS A O 1
ATOM 1470 N N . ALA A 1 190 ? -37.887 11.126 -36.774 1.00 51.59 190 ALA A N 1
ATOM 1471 C CA . ALA A 1 190 ? -36.692 11.951 -36.662 1.00 58.80 190 ALA A CA 1
ATOM 1472 C C . ALA A 1 190 ? -36.853 12.917 -35.491 1.00 57.56 190 ALA A C 1
ATOM 1473 O O . ALA A 1 190 ? -35.970 13.022 -34.635 1.00 53.03 190 ALA A O 1
ATOM 1475 N N . GLY A 1 191 ? -38.000 13.603 -35.466 1.00 56.34 191 GLY A N 1
ATOM 1476 C CA . GLY A 1 191 ? -38.309 14.587 -34.447 1.00 49.20 191 GLY A CA 1
ATOM 1477 C C . GLY A 1 191 ? -38.229 14.006 -33.057 1.00 51.31 191 GLY A C 1
ATOM 1478 O O . GLY A 1 191 ? -37.640 14.607 -32.160 1.00 54.38 191 GLY A O 1
ATOM 1479 N N . LEU A 1 192 ? -38.805 12.825 -32.872 1.00 55.49 192 LEU A N 1
ATOM 1480 C CA . LEU A 1 192 ? -38.828 12.212 -31.545 1.00 55.14 192 LEU A CA 1
ATOM 1481 C C . LEU A 1 192 ? -37.483 11.577 -31.159 1.00 57.74 192 LEU A C 1
ATOM 1482 O O . LEU A 1 192 ? -37.081 11.626 -29.988 1.00 56.96 192 LEU A O 1
ATOM 1487 N N . THR A 1 193 ? -36.785 10.994 -32.133 1.00 55.32 193 THR A N 1
ATOM 1488 C CA . THR A 1 193 ? -35.425 10.504 -31.883 1.00 61.48 193 THR A CA 1
ATOM 1489 C C . THR A 1 193 ? -34.552 11.646 -31.335 1.00 57.97 193 THR A C 1
ATOM 1490 O O . THR A 1 193 ? -33.869 11.495 -30.313 1.00 57.45 193 THR A O 1
ATOM 1494 N N . PHE A 1 194 ? -34.599 12.792 -32.013 1.00 53.31 194 PHE A N 1
ATOM 1495 C CA . PHE A 1 194 ? -33.807 13.950 -31.621 1.00 56.72 194 PHE A CA 1
ATOM 1496 C C . PHE A 1 194 ? -34.041 14.325 -30.167 1.00 56.51 194 PHE A C 1
ATOM 1497 O O . PHE A 1 194 ? -33.105 14.597 -29.407 1.00 55.10 194 PHE A O 1
ATOM 1505 N N . LEU A 1 195 ? -35.308 14.346 -29.791 1.00 54.29 195 LEU A N 1
ATOM 1506 C CA . LEU A 1 195 ? -35.689 14.644 -28.429 1.00 57.16 195 LEU A CA 1
ATOM 1507 C C . LEU A 1 195 ? -35.095 13.626 -27.451 1.00 59.18 195 LEU A C 1
ATOM 1508 O O . LEU A 1 195 ? -34.620 13.991 -26.365 1.00 52.47 195 LEU A O 1
ATOM 1513 N N . VAL A 1 196 ? -35.141 12.349 -27.829 1.00 62.66 196 VAL A N 1
ATOM 1514 C CA . VAL A 1 196 ? -34.598 11.286 -26.984 1.00 64.77 196 VAL A CA 1
ATOM 1515 C C . VAL A 1 196 ? -33.066 11.378 -26.939 1.00 60.36 196 VAL A C 1
ATOM 1516 O O . VAL A 1 196 ? -32.456 11.223 -25.880 1.00 59.97 196 VAL A O 1
ATOM 1520 N N . ASP A 1 197 ? -32.453 11.658 -28.087 1.00 59.35 197 ASP A N 1
ATOM 1521 C CA . ASP A 1 197 ? -31.017 11.924 -28.130 1.00 63.21 197 ASP A CA 1
ATOM 1522 C C . ASP A 1 197 ? -30.608 13.009 -27.116 1.00 63.02 197 ASP A C 1
ATOM 1523 O O . ASP A 1 197 ? -29.640 12.841 -26.364 1.00 64.08 197 ASP A O 1
ATOM 1528 N N . LEU A 1 198 ? -31.357 14.109 -27.088 1.00 55.58 198 LEU A N 1
ATOM 1529 C CA . LEU A 1 198 ? -31.065 15.203 -26.167 1.00 62.07 198 LEU A CA 1
ATOM 1530 C C . LEU A 1 198 ? -31.040 14.751 -24.704 1.00 62.34 198 LEU A C 1
ATOM 1531 O O . LEU A 1 198 ? -30.310 15.324 -23.883 1.00 61.12 198 LEU A O 1
ATOM 1536 N N . ILE A 1 199 ? -31.842 13.736 -24.382 1.00 59.40 199 ILE A N 1
ATOM 1537 C CA . ILE A 1 199 ? -31.881 13.184 -23.021 1.00 64.65 199 ILE A CA 1
ATOM 1538 C C . ILE A 1 199 ? -30.722 12.214 -22.767 1.00 62.98 199 ILE A C 1
ATOM 1539 O O . ILE A 1 199 ? -30.125 12.211 -21.681 1.00 60.18 199 ILE A O 1
ATOM 1544 N N . LYS A 1 200 ? -30.429 11.393 -23.775 1.00 60.33 200 LYS A N 1
ATOM 1545 C CA . LYS A 1 200 ? -29.289 10.491 -23.742 1.00 67.80 200 LYS A CA 1
ATOM 1546 C C . LYS A 1 200 ? -28.005 11.317 -23.717 1.00 70.00 200 LYS A C 1
ATOM 1547 O O . LYS A 1 200 ? -27.052 10.983 -23.011 1.00 67.29 200 LYS A O 1
ATOM 1553 N N . ASN A 1 201 ? -27.992 12.410 -24.473 1.00 63.02 201 ASN A N 1
ATOM 1554 C CA . ASN A 1 201 ? -26.800 13.238 -24.542 1.00 65.54 201 ASN A CA 1
ATOM 1555 C C . ASN A 1 201 ? -26.689 14.256 -23.401 1.00 66.70 201 ASN A C 1
ATOM 1556 O O . ASN A 1 201 ? -25.770 15.073 -23.375 1.00 65.08 201 ASN A O 1
ATOM 1561 N N . LYS A 1 202 ? -27.639 14.193 -22.466 1.00 68.90 202 LYS A N 1
ATOM 1562 C CA . LYS A 1 202 ? -27.570 14.964 -21.225 1.00 68.15 202 LYS A CA 1
ATOM 1563 C C . LYS A 1 202 ? -27.967 16.431 -21.391 1.00 62.85 202 LYS A C 1
ATOM 1564 O O . LYS A 1 202 ? -27.973 17.198 -20.421 1.00 59.42 202 LYS A O 1
ATOM 1568 N N . HIS A 1 203 ? -28.290 16.815 -22.623 1.00 60.68 203 HIS A N 1
ATOM 1569 C CA . HIS A 1 203 ? -28.796 18.161 -22.894 1.00 65.63 203 HIS A CA 1
ATOM 1570 C C . HIS A 1 203 ? -30.124 18.466 -22.166 1.00 62.91 203 HIS A C 1
ATOM 1571 O O . HIS A 1 203 ? -30.331 19.588 -21.700 1.00 61.66 203 HIS A O 1
ATOM 1578 N N . MET A 1 204 ? -30.997 17.461 -22.054 1.00 62.18 204 MET A N 1
ATOM 1579 C CA . MET A 1 204 ? -32.247 17.565 -21.282 1.00 63.80 204 MET A CA 1
ATOM 1580 C C . MET A 1 204 ? -32.404 16.377 -20.324 1.00 64.87 204 MET A C 1
ATOM 1581 O O . MET A 1 204 ? -31.642 15.407 -20.393 1.00 66.87 204 MET A O 1
ATOM 1586 N N . ASN A 1 205 ? -33.383 16.476 -19.424 1.00 59.84 205 ASN A N 1
ATOM 1587 C CA . ASN A 1 205 ? -33.729 15.400 -18.495 1.00 61.76 205 ASN A CA 1
ATOM 1588 C C . ASN A 1 205 ? -35.172 14.941 -18.712 1.00 66.74 205 ASN A C 1
ATOM 1589 O O . ASN A 1 205 ? -36.062 15.770 -18.923 1.00 66.05 205 ASN A O 1
ATOM 1594 N N . ALA A 1 206 ? -35.406 13.629 -18.645 1.00 63.64 206 ALA A N 1
ATOM 1595 C CA . ALA A 1 206 ? -36.729 13.060 -18.906 1.00 56.72 206 ALA A CA 1
ATOM 1596 C C . ALA A 1 206 ? -37.765 13.425 -17.852 1.00 57.95 206 ALA A C 1
ATOM 1597 O O . ALA A 1 206 ? -38.964 13.413 -18.128 1.00 63.75 206 ALA A O 1
ATOM 1599 N N . ASP A 1 207 ? -37.311 13.751 -16.647 1.00 61.31 207 ASP A N 1
ATOM 1600 C CA . ASP A 1 207 ? -38.228 14.039 -15.547 1.00 62.65 207 ASP A CA 1
ATOM 1601 C C . ASP A 1 207 ? -38.760 15.476 -15.590 1.00 64.56 207 ASP A C 1
ATOM 1602 O O . ASP A 1 207 ? -39.644 15.840 -14.803 1.00 62.60 207 ASP A O 1
ATOM 1607 N N . THR A 1 208 ? -38.219 16.284 -16.503 1.00 55.70 208 THR A N 1
ATOM 1608 C CA . THR A 1 208 ? -38.569 17.705 -16.586 1.00 58.96 208 THR A CA 1
ATOM 1609 C C . THR A 1 208 ? -40.059 17.926 -16.886 1.00 55.13 208 THR A C 1
ATOM 1610 O O . THR A 1 208 ? -40.594 17.374 -17.850 1.00 54.63 208 THR A O 1
ATOM 1614 N N . ASP A 1 209 ? -40.713 18.735 -16.052 1.00 53.34 209 ASP A N 1
ATOM 1615 C CA . ASP A 1 209 ? -42.125 19.058 -16.222 1.00 55.36 209 ASP A CA 1
ATOM 1616 C C . ASP A 1 209 ? -42.352 20.571 -16.208 1.00 49.78 209 ASP A C 1
ATOM 1617 O O . ASP A 1 209 ? -41.399 21.352 -16.139 1.00 50.67 209 ASP A O 1
ATOM 1622 N N . TYR A 1 210 ? -43.618 20.978 -16.253 1.00 50.34 210 TYR A N 1
ATOM 1623 C CA . TYR A 1 210 ? -43.960 22.398 -16.319 1.00 50.62 210 TYR A CA 1
ATOM 1624 C C . TYR A 1 210 ? -43.302 23.236 -15.227 1.00 50.15 210 TYR A C 1
ATOM 1625 O O . TYR A 1 210 ? -42.706 24.273 -15.516 1.00 54.99 210 TYR A O 1
ATOM 1634 N N . SER A 1 211 ? -43.400 22.785 -13.979 1.00 54.06 211 SER A N 1
ATOM 1635 C CA . SER A 1 211 ? -42.888 23.564 -12.849 1.00 55.93 211 SER A CA 1
ATOM 1636 C C . SER A 1 211 ? -41.368 23.634 -12.795 1.00 48.91 211 SER A C 1
ATOM 1637 O O . SER A 1 211 ? -40.803 24.667 -12.458 1.00 51.74 211 SER A O 1
ATOM 1640 N N . ILE A 1 212 ? -40.713 22.531 -13.124 1.00 49.63 212 ILE A N 1
ATOM 1641 C CA . ILE A 1 212 ? -39.259 22.516 -13.223 1.00 51.03 212 ILE A CA 1
ATOM 1642 C C . ILE A 1 212 ? -38.747 23.446 -14.339 1.00 53.78 212 ILE A C 1
ATOM 1643 O O . ILE A 1 212 ? -37.905 24.312 -14.082 1.00 57.32 212 ILE A O 1
ATOM 1648 N N . ALA A 1 213 ? -39.261 23.300 -15.562 1.00 52.78 213 ALA A N 1
ATOM 1649 C CA . ALA A 1 213 ? -38.853 24.210 -16.637 1.00 50.40 213 ALA A CA 1
ATOM 1650 C C . ALA A 1 213 ? -39.124 25.685 -16.296 1.00 47.81 213 ALA A C 1
ATOM 1651 O O . ALA A 1 213 ? -38.274 26.549 -16.538 1.00 50.63 213 ALA A O 1
ATOM 1653 N N . GLU A 1 214 ? -40.289 25.981 -15.725 1.00 43.00 214 GLU A N 1
ATOM 1654 C CA . GLU A 1 214 ? -40.637 27.377 -15.454 1.00 49.53 214 GLU A CA 1
ATOM 1655 C C . GLU A 1 214 ? -39.707 28.012 -14.414 1.00 52.01 214 GLU A C 1
ATOM 1656 O O . GLU A 1 214 ? -39.270 29.158 -14.569 1.00 51.18 214 GLU A O 1
ATOM 1662 N N . ALA A 1 215 ? -39.409 27.259 -13.361 1.00 54.00 215 ALA A N 1
ATOM 1663 C CA . ALA A 1 215 ? -38.512 27.724 -12.310 1.00 55.27 215 ALA A CA 1
ATOM 1664 C C . ALA A 1 215 ? -37.112 27.914 -12.891 1.00 53.46 215 ALA A C 1
ATOM 1665 O O . ALA A 1 215 ? -36.469 28.948 -12.677 1.00 50.77 215 ALA A O 1
ATOM 1667 N N . ALA A 1 216 ? -36.653 26.905 -13.626 1.00 48.36 216 ALA A N 1
ATOM 1668 C CA . ALA A 1 216 ? -35.321 26.923 -14.207 1.00 50.54 216 ALA A CA 1
ATOM 1669 C C . ALA A 1 216 ? -35.131 28.156 -15.093 1.00 57.13 216 ALA A C 1
ATOM 1670 O O . ALA A 1 216 ? -34.101 28.828 -15.017 1.00 58.33 216 ALA A O 1
ATOM 1672 N N . PHE A 1 217 ? -36.120 28.459 -15.934 1.00 52.44 217 PHE A N 1
ATOM 1673 C CA . PHE A 1 217 ? -36.009 29.628 -16.789 1.00 48.18 217 PHE A CA 1
ATOM 1674 C C . PHE A 1 217 ? -36.164 30.900 -15.969 1.00 50.70 217 PHE A C 1
ATOM 1675 O O . PHE A 1 217 ? -35.398 31.854 -16.144 1.00 53.05 217 PHE A O 1
ATOM 1683 N N . ASN A 1 218 ? -37.156 30.923 -15.082 1.00 48.82 218 ASN A N 1
ATOM 1684 C CA . ASN A 1 218 ? -37.440 32.130 -14.319 1.00 44.77 218 ASN A CA 1
ATOM 1685 C C . ASN A 1 218 ? -36.357 32.465 -13.282 1.00 52.81 218 ASN A C 1
ATOM 1686 O O . ASN A 1 218 ? -36.321 33.579 -12.754 1.00 54.63 218 ASN A O 1
ATOM 1691 N N . LYS A 1 219 ? -35.480 31.502 -12.987 1.00 54.56 219 LYS A N 1
ATOM 1692 C CA . LYS A 1 219 ? -34.325 31.750 -12.107 1.00 56.53 219 LYS A CA 1
ATOM 1693 C C . LYS A 1 219 ? -33.055 32.065 -12.890 1.00 56.37 219 LYS A C 1
ATOM 1694 O O . LYS A 1 219 ? -31.992 32.237 -12.300 1.00 58.27 219 LYS A O 1
ATOM 1700 N N . GLY A 1 220 ? -33.162 32.103 -14.215 1.00 54.73 220 GLY A N 1
ATOM 1701 C CA . GLY A 1 220 ? -32.020 32.395 -15.062 1.00 49.06 220 GLY A CA 1
ATOM 1702 C C . GLY A 1 220 ? -31.020 31.254 -15.170 1.00 56.95 220 GLY A C 1
ATOM 1703 O O . GLY A 1 220 ? -29.835 31.475 -15.460 1.00 57.41 220 GLY A O 1
ATOM 1704 N N . GLU A 1 221 ? -31.479 30.034 -14.907 1.00 55.77 221 GLU A N 1
ATOM 1705 C CA . GLU A 1 221 ? -30.612 28.862 -15.008 1.00 58.74 221 GLU A CA 1
ATOM 1706 C C . GLU A 1 221 ? -30.488 28.300 -16.428 1.00 58.72 221 GLU A C 1
ATOM 1707 O O . GLU A 1 221 ? -29.453 27.736 -16.794 1.00 61.51 221 GLU A O 1
ATOM 1713 N N . THR A 1 222 ? -31.545 28.448 -17.221 1.00 52.47 222 THR A N 1
ATOM 1714 C CA . THR A 1 222 ? -31.543 27.930 -18.591 1.00 51.21 222 THR A CA 1
ATOM 1715 C C . THR A 1 222 ? -31.847 29.036 -19.604 1.00 48.53 222 THR A C 1
ATOM 1716 O O . THR A 1 222 ? -32.573 29.987 -19.301 1.00 51.36 222 THR A O 1
ATOM 1720 N N . ALA A 1 223 ? -31.276 28.913 -20.800 1.00 45.33 223 ALA A N 1
ATOM 1721 C CA . ALA A 1 223 ? -31.316 29.996 -21.783 1.00 52.29 223 ALA A CA 1
ATOM 1722 C C . ALA A 1 223 ? -32.642 30.069 -22.563 1.00 46.27 223 ALA A C 1
ATOM 1723 O O . ALA A 1 223 ? -33.051 31.135 -23.034 1.00 42.94 223 ALA A O 1
ATOM 1725 N N . MET A 1 224 ? -33.307 28.931 -22.697 1.00 42.25 224 MET A N 1
ATOM 1726 C CA . MET A 1 224 ? -34.514 28.865 -23.495 1.00 41.14 224 MET A CA 1
ATOM 1727 C C . MET A 1 224 ? -35.575 28.032 -22.795 1.00 45.47 224 MET A C 1
ATOM 1728 O O . MET A 1 224 ? -35.259 27.101 -22.032 1.00 42.84 224 MET A O 1
ATOM 1733 N N . THR A 1 225 ? -36.833 28.384 -23.037 1.00 37.72 225 THR A N 1
ATOM 1734 C CA . THR A 1 225 ? -37.936 27.511 -22.674 1.00 38.16 225 THR A CA 1
ATOM 1735 C C . THR A 1 225 ? -38.974 27.548 -23.790 1.00 39.91 225 THR A C 1
ATOM 1736 O O . THR A 1 225 ? -38.879 28.356 -24.712 1.00 40.83 225 THR A O 1
ATOM 1740 N N . ILE A 1 226 ? -39.936 26.642 -23.736 1.00 38.35 226 ILE A N 1
ATOM 1741 C CA . ILE A 1 226 ? -40.996 26.649 -24.714 1.00 36.90 226 ILE A CA 1
ATOM 1742 C C . ILE A 1 226 ? -42.303 26.806 -23.956 1.00 41.09 226 ILE A C 1
ATOM 1743 O O . ILE A 1 226 ? -42.655 25.968 -23.105 1.00 35.80 226 ILE A O 1
ATOM 1748 N N . ASN A 1 227 ? -43.024 27.885 -24.240 1.00 37.73 227 ASN A N 1
ATOM 1749 C CA . ASN A 1 227 ? -44.258 28.103 -23.514 1.00 37.21 227 ASN A CA 1
ATOM 1750 C C . ASN A 1 227 ? -45.157 29.107 -24.194 1.00 36.13 227 ASN A C 1
ATOM 1751 O O . ASN A 1 227 ? -44.789 29.695 -25.220 1.00 35.73 227 ASN A O 1
ATOM 1756 N N . GLY A 1 228 ? -46.333 29.293 -23.604 1.00 30.47 228 GLY A N 1
ATOM 1757 C CA . GLY A 1 228 ? -47.338 30.178 -24.144 1.00 31.15 228 GLY A CA 1
ATOM 1758 C C . GLY A 1 228 ? -47.446 31.482 -23.384 1.00 33.71 228 GLY A C 1
ATOM 1759 O O . GLY A 1 228 ? -46.730 31.718 -22.396 1.00 32.91 228 GLY A O 1
ATOM 1760 N N . PRO A 1 229 ? -48.350 32.345 -23.855 1.00 35.55 229 PRO A N 1
ATOM 1761 C CA . PRO A 1 229 ? -48.601 33.700 -23.333 1.00 34.58 229 PRO A CA 1
ATOM 1762 C C . PRO A 1 229 ? -49.040 33.691 -21.859 1.00 38.49 229 PRO A C 1
ATOM 1763 O O . PRO A 1 229 ? -48.787 34.659 -21.153 1.00 44.99 229 PRO A O 1
ATOM 1767 N N . TRP A 1 230 ? -49.696 32.624 -21.414 1.00 33.41 230 TRP A N 1
ATOM 1768 C CA . TRP A 1 230 ? -50.099 32.487 -20.019 1.00 38.12 230 TRP A CA 1
ATOM 1769 C C . TRP A 1 230 ? -48.887 32.458 -19.092 1.00 40.66 230 TRP A C 1
ATOM 1770 O O . TRP A 1 230 ? -49.009 32.700 -17.888 1.00 43.60 230 TRP A O 1
ATOM 1781 N N . ALA A 1 231 ? -47.723 32.135 -19.646 1.00 38.94 231 ALA A N 1
ATOM 1782 C CA . ALA A 1 231 ? -46.514 32.008 -18.836 1.00 36.09 231 ALA A CA 1
ATOM 1783 C C . ALA A 1 231 ? -45.819 33.350 -18.642 1.00 37.03 231 ALA A C 1
ATOM 1784 O O . ALA A 1 231 ? -44.941 33.476 -17.772 1.00 41.56 231 ALA A O 1
ATOM 1786 N N . TRP A 1 232 ? -46.211 34.349 -19.435 1.00 33.52 232 TRP A N 1
ATOM 1787 C CA . TRP A 1 232 ? -45.427 35.584 -19.511 1.00 39.95 232 TRP A CA 1
ATOM 1788 C C . TRP A 1 232 ? -45.318 36.358 -18.194 1.00 45.72 232 TRP A C 1
ATOM 1789 O O . TRP A 1 232 ? -44.228 36.798 -17.808 1.00 42.83 232 TRP A O 1
ATOM 1800 N N . SER A 1 233 ? -46.445 36.524 -17.508 1.00 42.27 233 SER A N 1
ATOM 1801 C CA . SER A 1 233 ? -46.479 37.389 -16.335 1.00 48.28 233 SER A CA 1
ATOM 1802 C C . SER A 1 233 ? -45.543 36.883 -15.220 1.00 45.54 233 SER A C 1
ATOM 1803 O O . SER A 1 233 ? -44.837 37.672 -14.591 1.00 43.22 233 SER A O 1
ATOM 1806 N N . ASN A 1 234 ? -45.500 35.573 -15.012 1.00 41.40 234 ASN A N 1
ATOM 1807 C CA . ASN A 1 234 ? -44.514 34.998 -14.102 1.00 42.30 234 ASN A CA 1
ATOM 1808 C C . ASN A 1 234 ? -43.069 35.352 -14.465 1.00 50.59 234 ASN A C 1
ATOM 1809 O O . ASN A 1 234 ? -42.192 35.364 -13.595 1.00 54.30 234 ASN A O 1
ATOM 1814 N N . ILE A 1 235 ? -42.806 35.588 -15.749 1.00 46.28 235 ILE A N 1
ATOM 1815 C CA . ILE A 1 235 ? -41.464 35.979 -16.169 1.00 48.61 235 ILE A CA 1
ATOM 1816 C C . ILE A 1 235 ? -41.244 37.476 -15.986 1.00 50.04 235 ILE A C 1
ATOM 1817 O O . ILE A 1 235 ? -40.127 37.924 -15.690 1.00 50.86 235 ILE A O 1
ATOM 1822 N N . ASP A 1 236 ? -42.305 38.246 -16.214 1.00 47.45 236 ASP A N 1
ATOM 1823 C CA . ASP A 1 236 ? -42.290 39.672 -15.921 1.00 50.20 236 ASP A CA 1
ATOM 1824 C C . ASP A 1 236 ? -41.835 39.885 -14.466 1.00 55.68 236 ASP A C 1
ATOM 1825 O O . ASP A 1 236 ? -40.939 40.680 -14.175 1.00 54.57 236 ASP A O 1
ATOM 1830 N N . THR A 1 237 ? -42.458 39.140 -13.567 1.00 47.12 237 THR A N 1
ATOM 1831 C CA . THR A 1 237 ? -42.117 39.144 -12.156 1.00 56.63 237 THR A CA 1
ATOM 1832 C C . THR A 1 237 ? -40.671 38.711 -11.886 1.00 58.10 237 THR A C 1
ATOM 1833 O O . THR A 1 237 ? -40.017 39.236 -10.977 1.00 58.88 237 THR A O 1
ATOM 1837 N N . SER A 1 238 ? -40.167 37.768 -12.674 1.00 54.29 238 SER A N 1
ATOM 1838 C CA . SER A 1 238 ? -38.882 37.149 -12.362 1.00 51.59 238 SER A CA 1
ATOM 1839 C C . SER A 1 238 ? -37.702 38.067 -12.658 1.00 55.90 238 SER A C 1
ATOM 1840 O O . SER A 1 238 ? -36.556 37.745 -12.306 1.00 59.62 238 SER A O 1
ATOM 1843 N N . LYS A 1 239 ? -37.961 39.193 -13.319 1.00 53.84 239 LYS A N 1
ATOM 1844 C CA . LYS A 1 239 ? -36.870 40.107 -13.647 1.00 55.81 239 LYS A CA 1
ATOM 1845 C C . LYS A 1 239 ? -35.910 39.511 -14.695 1.00 54.66 239 LYS A C 1
ATOM 1846 O O . LYS A 1 239 ? -34.928 40.155 -15.094 1.00 51.81 239 LYS A O 1
ATOM 1848 N N . VAL A 1 240 ? -36.157 38.274 -15.117 1.00 54.25 240 VAL A N 1
ATOM 1849 C CA . VAL A 1 240 ? -35.424 37.745 -16.262 1.00 55.02 240 VAL A CA 1
ATOM 1850 C C . VAL A 1 240 ? -35.717 38.632 -17.474 1.00 51.97 240 VAL A C 1
ATOM 1851 O O . VAL A 1 240 ? -36.867 38.999 -17.725 1.00 53.14 240 VAL A O 1
ATOM 1855 N N . ASN A 1 241 ? -34.682 38.971 -18.226 1.00 46.95 241 ASN A N 1
ATOM 1856 C CA . ASN A 1 241 ? -34.867 39.769 -19.424 1.00 51.94 241 ASN A CA 1
ATOM 1857 C C . ASN A 1 241 ? -35.045 38.818 -20.627 1.00 49.64 241 ASN A C 1
ATOM 1858 O O . ASN A 1 241 ? -34.089 38.172 -21.077 1.00 47.94 241 ASN A O 1
ATOM 1863 N N . TYR A 1 242 ? -36.264 38.755 -21.163 1.00 44.21 242 TYR A N 1
ATOM 1864 C CA . TYR A 1 242 ? -36.619 37.675 -22.077 1.00 46.88 242 TYR A CA 1
ATOM 1865 C C . TYR A 1 242 ? -37.199 38.155 -23.400 1.00 45.98 242 TYR A C 1
ATOM 1866 O O . TYR A 1 242 ? -37.868 39.181 -23.452 1.00 40.47 242 TYR A O 1
ATOM 1875 N N . GLY A 1 243 ? -36.888 37.442 -24.480 1.00 44.01 243 GLY A N 1
ATOM 1876 C CA . GLY A 1 243 ? -37.632 37.607 -25.711 1.00 37.07 243 GLY A CA 1
ATOM 1877 C C . GLY A 1 243 ? -38.532 36.410 -26.005 1.00 42.82 243 GLY A C 1
ATOM 1878 O O . GLY A 1 243 ? -38.341 35.307 -25.474 1.00 41.67 243 GLY A O 1
ATOM 1879 N N . VAL A 1 244 ? -39.466 36.605 -26.928 1.00 41.35 244 VAL A N 1
ATOM 1880 C CA . VAL A 1 244 ? -40.371 35.550 -27.363 1.00 39.82 244 VAL A CA 1
ATOM 1881 C C . VAL A 1 244 ? -40.276 35.469 -28.881 1.00 39.71 244 VAL A C 1
ATOM 1882 O O . VAL A 1 244 ? -40.405 36.480 -29.567 1.00 36.73 244 VAL A O 1
ATOM 1886 N N . THR A 1 245 ? -40.042 34.281 -29.422 1.00 39.94 245 THR A N 1
ATOM 1887 C CA . THR A 1 245 ? -39.764 34.233 -30.844 1.00 39.48 245 THR A CA 1
ATOM 1888 C C . THR A 1 245 ? -40.277 32.972 -31.587 1.00 42.54 245 THR A C 1
ATOM 1889 O O . THR A 1 245 ? -40.852 32.060 -30.973 1.00 38.11 245 THR A O 1
ATOM 1893 N N . VAL A 1 246 ? -40.089 32.957 -32.910 1.00 40.25 246 VAL A N 1
ATOM 1894 C CA . VAL A 1 246 ? -40.425 31.812 -33.744 1.00 37.83 246 VAL A CA 1
ATOM 1895 C C . VAL A 1 246 ? -39.744 30.575 -33.184 1.00 39.74 246 VAL A C 1
ATOM 1896 O O . VAL A 1 246 ? -38.551 30.621 -32.864 1.00 38.95 246 VAL A O 1
ATOM 1900 N N . LEU A 1 247 ? -40.472 29.462 -33.090 1.00 36.61 247 LEU A N 1
ATOM 1901 C CA . LEU A 1 247 ? -39.846 28.195 -32.713 1.00 38.96 247 LEU A CA 1
ATOM 1902 C C . LEU A 1 247 ? -38.730 27.802 -33.690 1.00 44.44 247 LEU A C 1
ATOM 1903 O O . LEU A 1 247 ? -38.763 28.160 -34.880 1.00 44.08 247 LEU A O 1
ATOM 1908 N N . PRO A 1 248 ? -37.739 27.046 -33.195 1.00 46.34 248 PRO A N 1
ATOM 1909 C CA . PRO A 1 248 ? -36.674 26.545 -34.076 1.00 46.14 248 PRO A CA 1
ATOM 1910 C C . PRO A 1 248 ? -37.252 25.642 -35.161 1.00 49.64 248 PRO A C 1
ATOM 1911 O O . PRO A 1 248 ? -38.268 24.960 -34.937 1.00 51.89 248 PRO A O 1
ATOM 1915 N N . THR A 1 249 ? -36.623 25.650 -36.331 1.00 49.76 249 THR A N 1
ATOM 1916 C CA . THR A 1 249 ? -36.915 24.660 -37.361 1.00 48.20 249 THR A CA 1
ATOM 1917 C C . THR A 1 249 ? -36.218 23.345 -37.010 1.00 49.99 249 THR A C 1
ATOM 1918 O O . THR A 1 249 ? -35.192 23.326 -36.295 1.00 50.79 249 THR A O 1
ATOM 1922 N N . PHE A 1 250 ? -36.780 22.246 -37.503 1.00 51.36 250 PHE A N 1
ATOM 1923 C CA . PHE A 1 250 ? -36.082 20.965 -37.479 1.00 52.03 250 PHE A CA 1
ATOM 1924 C C . PHE A 1 250 ? -36.013 20.447 -38.914 1.00 55.65 250 PHE A C 1
ATOM 1925 O O . PHE A 1 250 ? -37.035 20.424 -39.631 1.00 53.64 250 PHE A O 1
ATOM 1933 N N . LYS A 1 251 ? -34.806 20.062 -39.334 1.00 56.32 251 LYS A N 1
ATOM 1934 C CA . LYS A 1 251 ? -34.544 19.699 -40.731 1.00 55.39 251 LYS A CA 1
ATOM 1935 C C . LYS A 1 251 ? -35.169 20.716 -41.683 1.00 54.12 251 LYS A C 1
ATOM 1936 O O . LYS A 1 251 ? -35.830 20.341 -42.662 1.00 54.21 251 LYS A O 1
ATOM 1942 N N . GLY A 1 252 ? -34.981 22.002 -41.384 1.00 52.90 252 GLY A N 1
ATOM 1943 C CA . GLY A 1 252 ? -35.471 23.053 -42.265 1.00 51.81 252 GLY A CA 1
ATOM 1944 C C . GLY A 1 252 ? -36.983 23.186 -42.271 1.00 51.30 252 GLY A C 1
ATOM 1945 O O . GLY A 1 252 ? -37.540 24.027 -42.987 1.00 54.20 252 GLY A O 1
ATOM 1946 N N . GLN A 1 253 ? -37.655 22.354 -41.481 1.00 50.51 253 GLN A N 1
ATOM 1947 C CA . GLN A 1 253 ? -39.101 22.460 -41.342 1.00 48.05 253 GLN A CA 1
ATOM 1948 C C . GLN A 1 253 ? -39.470 23.291 -40.100 1.00 47.11 253 GLN A C 1
ATOM 1949 O O . GLN A 1 253 ? -38.907 23.074 -39.016 1.00 43.74 253 GLN A O 1
ATOM 1955 N N . PRO A 1 254 ? -40.402 24.255 -40.260 1.00 41.85 254 PRO A N 1
ATOM 1956 C CA . PRO A 1 254 ? -40.932 25.015 -39.108 1.00 45.95 254 PRO A CA 1
ATOM 1957 C C . PRO A 1 254 ? -41.536 24.073 -38.050 1.00 46.80 254 PRO A C 1
ATOM 1958 O O . PRO A 1 254 ? -42.132 23.046 -38.413 1.00 42.23 254 PRO A O 1
ATOM 1962 N N . SER A 1 255 ? -41.371 24.391 -36.770 1.00 40.79 255 SER A N 1
ATOM 1963 C CA . SER A 1 255 ? -42.084 23.649 -35.740 1.00 42.77 255 SER A CA 1
ATOM 1964 C C . SER A 1 255 ? -43.573 23.891 -35.961 1.00 45.77 255 SER A C 1
ATOM 1965 O O . SER A 1 255 ? -43.972 24.945 -36.472 1.00 41.02 255 SER A O 1
ATOM 1968 N N . LYS A 1 256 ? -44.397 22.905 -35.623 1.00 41.66 256 LYS A N 1
ATOM 1969 C CA . LYS A 1 256 ? -45.805 23.008 -35.954 1.00 43.45 256 LYS A CA 1
ATOM 1970 C C . LYS A 1 256 ? -46.663 22.891 -34.699 1.00 38.86 256 LYS A C 1
ATOM 1971 O O . LYS A 1 256 ? -47.313 21.863 -34.481 1.00 41.97 256 LYS A O 1
ATOM 1976 N N . PRO A 1 257 ? -46.671 23.954 -33.876 1.00 39.07 257 PRO A N 1
ATOM 1977 C CA . PRO A 1 257 ? -47.404 23.937 -32.606 1.00 36.73 257 PRO A CA 1
ATOM 1978 C C . PRO A 1 257 ? -48.893 23.894 -32.852 1.00 32.35 257 PRO A C 1
ATOM 1979 O O . PRO A 1 257 ? -49.373 24.405 -33.869 1.00 35.45 257 PRO A O 1
ATOM 1983 N N . PHE A 1 258 ? -49.625 23.293 -31.925 1.00 33.78 258 PHE A N 1
ATOM 1984 C CA . PHE A 1 258 ? -51.086 23.389 -31.948 1.00 35.45 258 PHE A CA 1
ATOM 1985 C C . PHE A 1 258 ? -51.564 24.819 -31.722 1.00 34.04 258 PHE A C 1
ATOM 1986 O O . PHE A 1 258 ? -50.946 25.582 -30.970 1.00 36.49 258 PHE A O 1
ATOM 1994 N N . VAL A 1 259 ? -52.689 25.172 -32.339 1.00 35.26 259 VAL A N 1
ATOM 1995 C CA . VAL A 1 259 ? -53.253 26.506 -32.186 1.00 31.90 259 VAL A CA 1
ATOM 1996 C C . VAL A 1 259 ? -54.601 26.412 -31.487 1.00 29.78 259 VAL A C 1
ATOM 1997 O O . VAL A 1 259 ? -55.480 25.685 -31.950 1.00 34.24 259 VAL A O 1
ATOM 2001 N N . GLY A 1 260 ? -54.749 27.071 -30.339 1.00 29.39 260 GLY A N 1
ATOM 2002 C CA . GLY A 1 260 ? -56.075 27.240 -29.740 1.00 24.93 260 GLY A CA 1
ATOM 2003 C C . GLY A 1 260 ? -56.731 28.566 -30.088 1.00 30.28 260 GLY A C 1
ATOM 2004 O O . GLY A 1 260 ? -56.078 29.610 -30.130 1.00 31.38 260 GLY A O 1
ATOM 2005 N N . VAL A 1 261 ? -58.043 28.546 -30.264 1.00 30.10 261 VAL A N 1
ATOM 2006 C CA . VAL A 1 261 ? -58.757 29.754 -30.606 1.00 28.81 261 VAL A CA 1
ATOM 2007 C C . VAL A 1 261 ? -59.869 29.953 -29.591 1.00 31.03 261 VAL A C 1
ATOM 2008 O O . VAL A 1 261 ? -60.882 29.225 -29.605 1.00 32.00 261 VAL A O 1
ATOM 2012 N N . LEU A 1 262 ? -59.701 30.959 -28.733 1.00 26.78 262 LEU A N 1
ATOM 2013 C CA . LEU A 1 262 ? -60.751 31.300 -27.793 1.00 29.46 262 LEU A CA 1
ATOM 2014 C C . LEU A 1 262 ? -61.936 31.697 -28.657 1.00 28.71 262 LEU A C 1
ATOM 2015 O O . LEU A 1 262 ? -61.793 32.486 -29.602 1.00 31.55 262 LEU A O 1
ATOM 2020 N N . SER A 1 263 ? -63.102 31.141 -28.366 1.00 28.95 263 SER A N 1
ATOM 2021 C CA . SER A 1 263 ? -64.239 31.332 -29.256 1.00 28.55 263 SER A CA 1
ATOM 2022 C C . SER A 1 263 ? -65.514 31.557 -28.475 1.00 31.12 263 SER A C 1
ATOM 2023 O O . SER A 1 263 ? -65.607 31.170 -27.321 1.00 32.17 263 SER A O 1
ATOM 2026 N N . ALA A 1 264 ? -66.509 32.161 -29.117 1.00 34.71 264 ALA A N 1
ATOM 2027 C CA . ALA A 1 264 ? -67.774 32.430 -28.445 1.00 32.94 264 ALA A CA 1
ATOM 2028 C C . ALA A 1 264 ? -68.911 31.787 -29.214 1.00 32.25 264 ALA A C 1
ATOM 2029 O O . ALA A 1 264 ? -69.182 32.146 -30.360 1.00 36.46 264 ALA A O 1
ATOM 2031 N N . GLY A 1 265 ? -69.556 30.810 -28.590 1.00 33.50 265 GLY A N 1
ATOM 2032 C CA . GLY A 1 265 ? -70.659 30.119 -29.223 1.00 28.53 265 GLY A CA 1
ATOM 2033 C C . GLY A 1 265 ? -71.982 30.580 -28.676 1.00 29.02 265 GLY A C 1
ATOM 2034 O O . GLY A 1 265 ? -72.058 31.173 -27.609 1.00 31.82 265 GLY A O 1
ATOM 2035 N N . ILE A 1 266 ? -73.037 30.259 -29.398 1.00 31.33 266 ILE A N 1
ATOM 2036 C CA . ILE A 1 266 ? -74.363 30.678 -29.025 1.00 33.04 266 ILE A CA 1
ATOM 2037 C C . ILE A 1 266 ? -75.174 29.436 -28.736 1.00 34.87 266 ILE A C 1
ATOM 2038 O O . ILE A 1 266 ? -75.294 28.535 -29.580 1.00 35.97 266 ILE A O 1
ATOM 2043 N N . ASN A 1 267 ? -75.732 29.411 -27.531 1.00 33.10 267 ASN A N 1
ATOM 2044 C CA . ASN A 1 267 ? -76.526 28.295 -27.062 1.00 34.03 267 ASN A CA 1
ATOM 2045 C C . ASN A 1 267 ? -77.688 27.999 -28.023 1.00 36.81 267 ASN A C 1
ATOM 2046 O O . ASN A 1 267 ? -78.515 28.874 -28.309 1.00 39.32 267 ASN A O 1
ATOM 2051 N N . ALA A 1 268 ? -77.775 26.756 -28.485 1.00 33.31 268 ALA A N 1
ATOM 2052 C CA . ALA A 1 268 ? -78.902 26.323 -29.306 1.00 37.99 268 ALA A CA 1
ATOM 2053 C C . ALA A 1 268 ? -80.261 26.576 -28.642 1.00 39.15 268 ALA A C 1
ATOM 2054 O O . ALA A 1 268 ? -81.289 26.666 -29.321 1.00 35.52 268 ALA A O 1
ATOM 2056 N N . ALA A 1 269 ? -80.277 26.662 -27.319 1.00 38.85 269 ALA A N 1
ATOM 2057 C CA . ALA A 1 269 ? -81.536 26.839 -26.602 1.00 37.27 269 ALA A CA 1
ATOM 2058 C C . ALA A 1 269 ? -81.844 28.314 -26.324 1.00 40.41 269 ALA A C 1
ATOM 2059 O O . ALA A 1 269 ? -82.914 28.643 -25.812 1.00 44.41 269 ALA A O 1
ATOM 2061 N N . SER A 1 270 ? -80.919 29.205 -26.667 1.00 41.13 270 SER A N 1
ATOM 2062 C CA . SER A 1 270 ? -81.139 30.622 -26.419 1.00 40.35 270 SER A CA 1
ATOM 2063 C C . SER A 1 270 ? -82.313 31.169 -27.248 1.00 44.00 270 SER A C 1
ATOM 2064 O O . SER A 1 270 ? -82.415 30.894 -28.444 1.00 41.94 270 SER A O 1
ATOM 2067 N N . PRO A 1 271 ? -83.240 31.883 -26.589 1.00 45.58 271 PRO A N 1
ATOM 2068 C CA . PRO A 1 271 ? -84.282 32.747 -27.176 1.00 41.84 271 PRO A CA 1
ATOM 2069 C C . PRO A 1 271 ? -83.688 34.048 -27.723 1.00 38.89 271 PRO A C 1
ATOM 2070 O O . PRO A 1 271 ? -84.404 34.864 -28.306 1.00 46.37 271 PRO A O 1
ATOM 2074 N N . ASN A 1 272 ? -82.421 34.267 -27.382 1.00 36.92 272 ASN A N 1
ATOM 2075 C CA . ASN A 1 272 ? -81.604 35.456 -27.687 1.00 33.82 272 ASN A CA 1
ATOM 2076 C C . ASN A 1 272 ? -80.572 35.446 -28.828 1.00 36.41 272 ASN A C 1
ATOM 2077 O O . ASN A 1 272 ? -79.647 36.269 -28.809 1.00 37.08 272 ASN A O 1
ATOM 2082 N N . LYS A 1 273 ? -80.629 34.460 -29.723 1.00 34.62 273 LYS A N 1
ATOM 2083 C CA . LYS A 1 273 ? -79.588 34.299 -30.744 1.00 33.53 273 LYS A CA 1
ATOM 2084 C C . LYS A 1 273 ? -79.280 35.568 -31.549 1.00 37.11 273 LYS A C 1
ATOM 2085 O O . LYS A 1 273 ? -78.115 35.855 -31.864 1.00 35.84 273 LYS A O 1
ATOM 2091 N N . GLU A 1 274 ? -80.308 36.349 -31.854 1.00 38.92 274 GLU A N 1
ATOM 2092 C CA . GLU A 1 274 ? -80.111 37.546 -32.662 1.00 37.38 274 GLU A CA 1
ATOM 2093 C C . GLU A 1 274 ? -79.373 38.639 -31.891 1.00 36.26 274 GLU A C 1
ATOM 2094 O O . GLU A 1 274 ? -78.458 39.281 -32.426 1.00 40.07 274 GLU A O 1
ATOM 2100 N N . LEU A 1 275 ? -79.747 38.836 -30.628 1.00 36.56 275 LEU A N 1
ATOM 2101 C CA . LEU A 1 275 ? -79.037 39.784 -29.767 1.00 32.86 275 LEU A CA 1
ATOM 2102 C C . LEU A 1 275 ? -77.599 39.348 -29.542 1.00 34.85 275 LEU A C 1
ATOM 2103 O O . LEU A 1 275 ? -76.669 40.172 -29.542 1.00 37.76 275 LEU A O 1
ATOM 2108 N N . ALA A 1 276 ? -77.417 38.051 -29.321 1.00 34.24 276 ALA A N 1
ATOM 2109 C CA . ALA A 1 276 ? -76.078 37.517 -29.100 1.00 36.13 276 ALA A CA 1
ATOM 2110 C C . ALA A 1 276 ? -75.202 37.870 -30.304 1.00 31.75 276 ALA A C 1
ATOM 2111 O O . ALA A 1 276 ? -74.064 38.349 -30.163 1.00 32.34 276 ALA A O 1
ATOM 2113 N N . LYS A 1 277 ? -75.752 37.663 -31.493 1.00 33.80 277 LYS A N 1
ATOM 2114 C CA . LYS A 1 277 ? -75.011 37.935 -32.715 1.00 33.06 277 LYS A CA 1
ATOM 2115 C C . LYS A 1 277 ? -74.635 39.409 -32.757 1.00 35.03 277 LYS A C 1
ATOM 2116 O O . LYS A 1 277 ? -73.475 39.764 -33.029 1.00 34.68 277 LYS A O 1
ATOM 2122 N N . GLU A 1 278 ? -75.617 40.263 -32.468 1.00 33.13 278 GLU A N 1
ATOM 2123 C CA . GLU A 1 278 ? -75.404 41.711 -32.467 1.00 34.09 278 GLU A CA 1
ATOM 2124 C C . GLU A 1 278 ? -74.305 42.128 -31.493 1.00 36.31 278 GLU A C 1
ATOM 2125 O O . GLU A 1 278 ? -73.424 42.940 -31.825 1.00 40.23 278 GLU A O 1
ATOM 2131 N N . PHE A 1 279 ? -74.357 41.562 -30.293 1.00 30.21 279 PHE A N 1
ATOM 2132 C CA . PHE A 1 279 ? -73.348 41.840 -29.279 1.00 36.22 279 PHE A CA 1
ATOM 2133 C C . PHE A 1 279 ? -71.954 41.396 -29.710 1.00 34.77 279 PHE A C 1
ATOM 2134 O O . PHE A 1 279 ? -70.981 42.157 -29.607 1.00 33.66 279 PHE A O 1
ATOM 2142 N N . LEU A 1 280 ? -71.854 40.157 -30.180 1.00 31.60 280 LEU A N 1
ATOM 2143 C CA . LEU A 1 280 ? -70.561 39.632 -30.589 1.00 31.58 280 LEU A CA 1
ATOM 2144 C C . LEU A 1 280 ? -69.999 40.388 -31.792 1.00 31.68 280 LEU A C 1
ATOM 2145 O O . LEU A 1 280 ? -68.823 40.760 -31.795 1.00 32.43 280 LEU A O 1
ATOM 2150 N N . GLU A 1 281 ? -70.838 40.626 -32.803 1.00 33.18 281 GLU A N 1
ATOM 2151 C CA . GLU A 1 281 ? -70.348 41.205 -34.064 1.00 42.06 281 GLU A CA 1
ATOM 2152 C C . GLU A 1 281 ? -70.045 42.696 -33.998 1.00 38.53 281 GLU A C 1
ATOM 2153 O O . GLU A 1 281 ? -68.955 43.139 -34.417 1.00 35.97 281 GLU A O 1
ATOM 2159 N N . ASN A 1 282 ? -70.999 43.463 -33.478 1.00 34.94 282 ASN A N 1
ATOM 2160 C CA . ASN A 1 282 ? -70.859 44.926 -33.466 1.00 43.27 282 ASN A CA 1
ATOM 2161 C C . ASN A 1 282 ? -70.319 45.561 -32.184 1.00 42.46 282 ASN A C 1
ATOM 2162 O O . ASN A 1 282 ? -69.977 46.741 -32.157 1.00 45.68 282 ASN A O 1
ATOM 2167 N N . TYR A 1 283 ? -70.226 44.772 -31.125 1.00 38.81 283 TYR A N 1
ATOM 2168 C CA . TYR A 1 283 ? -69.772 45.307 -29.854 1.00 36.62 283 TYR A CA 1
ATOM 2169 C C . TYR A 1 283 ? -68.441 44.703 -29.415 1.00 37.03 283 TYR A C 1
ATOM 2170 O O . TYR A 1 283 ? -67.424 45.416 -29.313 1.00 36.14 283 TYR A O 1
ATOM 2179 N N . LEU A 1 284 ? -68.424 43.392 -29.186 1.00 32.74 284 LEU A N 1
ATOM 2180 C CA . LEU A 1 284 ? -67.190 42.739 -28.737 1.00 28.88 284 LEU A CA 1
ATOM 2181 C C . LEU A 1 284 ? -66.087 42.749 -29.783 1.00 38.90 284 LEU A C 1
ATOM 2182 O O . LEU A 1 284 ? -64.947 43.150 -29.475 1.00 35.52 284 LEU A O 1
ATOM 2187 N N . LEU A 1 285 ? -66.396 42.334 -31.021 1.00 37.54 285 LEU A N 1
ATOM 2188 C CA . LEU A 1 285 ? -65.302 42.235 -31.977 1.00 37.39 285 LEU A CA 1
ATOM 2189 C C . LEU A 1 285 ? -65.196 43.557 -32.719 1.00 41.24 285 LEU A C 1
ATOM 2190 O O . LEU A 1 285 ? -65.659 43.691 -33.851 1.00 39.65 285 LEU A O 1
ATOM 2195 N N . THR A 1 286 ? -64.398 44.442 -32.127 1.00 40.52 286 THR A N 1
ATOM 2196 C CA . THR A 1 286 ? -64.168 45.802 -32.575 1.00 40.11 286 THR A CA 1
ATOM 2197 C C . THR A 1 286 ? -62.876 46.160 -31.881 1.00 38.73 286 THR A C 1
ATOM 2198 O O . THR A 1 286 ? -62.539 45.542 -30.880 1.00 40.61 286 THR A O 1
ATOM 2202 N N . ASP A 1 287 ? -62.165 47.159 -32.381 1.00 43.88 287 ASP A N 1
ATOM 2203 C CA . ASP A 1 287 ? -60.981 47.639 -31.681 1.00 44.34 287 ASP A CA 1
ATOM 2204 C C . ASP A 1 287 ? -61.311 47.962 -30.225 1.00 44.33 287 ASP A C 1
ATOM 2205 O O . ASP A 1 287 ? -60.533 47.665 -29.325 1.00 45.96 287 ASP A O 1
ATOM 2210 N N . GLU A 1 288 ? -62.479 48.548 -29.997 1.00 39.73 288 GLU A N 1
ATOM 2211 C CA . GLU A 1 288 ? -62.819 49.033 -28.677 1.00 44.95 288 GLU A CA 1
ATOM 2212 C C . GLU A 1 288 ? -63.203 47.882 -27.741 1.00 44.74 288 GLU A C 1
ATOM 2213 O O . GLU A 1 288 ? -62.764 47.838 -26.588 1.00 41.43 288 GLU A O 1
ATOM 2219 N N . GLY A 1 289 ? -64.010 46.954 -28.244 1.00 38.37 289 GLY A N 1
ATOM 2220 C CA . GLY A 1 289 ? -64.477 45.836 -27.444 1.00 36.57 289 GLY A CA 1
ATOM 2221 C C . GLY A 1 289 ? -63.330 44.953 -26.992 1.00 41.48 289 GLY A C 1
ATOM 2222 O O . GLY A 1 289 ? -63.237 44.586 -25.815 1.00 39.70 289 GLY A O 1
ATOM 2223 N N . LEU A 1 290 ? -62.435 44.620 -27.917 1.00 41.47 290 LEU A N 1
ATOM 2224 C CA . LEU A 1 290 ? -61.309 43.773 -27.560 1.00 36.43 290 LEU A CA 1
ATOM 2225 C C . LEU A 1 290 ? -60.348 44.497 -26.646 1.00 40.06 290 LEU A C 1
ATOM 2226 O O . LEU A 1 290 ? -59.749 43.887 -25.753 1.00 41.40 290 LEU A O 1
ATOM 2231 N N . GLU A 1 291 ? -60.187 45.797 -26.866 1.00 43.09 291 GLU A N 1
ATOM 2232 C CA . GLU A 1 291 ? -59.322 46.576 -25.998 1.00 41.66 291 GLU A CA 1
ATOM 2233 C C . GLU A 1 291 ? -59.787 46.480 -24.539 1.00 36.94 291 GLU A C 1
ATOM 2234 O O . GLU A 1 291 ? -58.999 46.170 -23.647 1.00 35.83 291 GLU A O 1
ATOM 2240 N N . ALA A 1 292 ? -61.076 46.716 -24.314 1.00 34.28 292 ALA A N 1
ATOM 2241 C CA . ALA A 1 292 ? -61.649 46.642 -22.983 1.00 31.11 292 ALA A CA 1
ATOM 2242 C C . ALA A 1 292 ? -61.286 45.316 -22.323 1.00 40.13 292 ALA A C 1
ATOM 2243 O O . ALA A 1 292 ? -60.734 45.290 -21.213 1.00 41.36 292 ALA A O 1
ATOM 2245 N N . VAL A 1 293 ? -61.578 44.212 -23.010 1.00 36.26 293 VAL A N 1
ATOM 2246 C CA . VAL A 1 293 ? -61.235 42.898 -22.472 1.00 36.27 293 VAL A CA 1
ATOM 2247 C C . VAL A 1 293 ? -59.730 42.782 -22.282 1.00 34.86 293 VAL A C 1
ATOM 2248 O O . VAL A 1 293 ? -59.248 42.332 -21.244 1.00 39.74 293 VAL A O 1
ATOM 2252 N N . ASN A 1 294 ? -58.983 43.217 -23.280 1.00 34.81 294 ASN A N 1
ATOM 2253 C CA . ASN A 1 294 ? -57.545 43.041 -23.239 1.00 39.87 294 ASN A CA 1
ATOM 2254 C C . ASN A 1 294 ? -56.888 43.821 -22.110 1.00 39.38 294 ASN A C 1
ATOM 2255 O O . ASN A 1 294 ? -55.870 43.390 -21.566 1.00 43.89 294 ASN A O 1
ATOM 2260 N N . LYS A 1 295 ? -57.461 44.967 -21.759 1.00 37.68 295 LYS A N 1
ATOM 2261 C CA . LYS A 1 295 ? -56.847 45.818 -20.742 1.00 41.51 295 LYS A CA 1
ATOM 2262 C C . LYS A 1 295 ? -57.022 45.202 -19.352 1.00 43.01 295 LYS A C 1
ATOM 2263 O O . LYS A 1 295 ? -56.174 45.357 -18.467 1.00 50.24 295 LYS A O 1
ATOM 2266 N N . ASP A 1 296 ? -58.118 44.470 -19.190 1.00 41.70 296 ASP A N 1
ATOM 2267 C CA . ASP A 1 296 ? -58.409 43.735 -17.964 1.00 34.67 296 ASP A CA 1
ATOM 2268 C C . ASP A 1 296 ? -57.503 42.487 -17.872 1.00 42.25 296 ASP A C 1
ATOM 2269 O O . ASP A 1 296 ? -56.614 42.422 -17.021 1.00 47.38 296 ASP A O 1
ATOM 2274 N N . LYS A 1 297 ? -57.741 41.492 -18.725 1.00 42.86 297 LYS A N 1
ATOM 2275 C CA . LYS A 1 297 ? -56.795 40.385 -18.916 1.00 40.18 297 LYS A CA 1
ATOM 2276 C C . LYS A 1 297 ? -56.340 40.285 -20.371 1.00 43.35 297 LYS A C 1
ATOM 2277 O O . LYS A 1 297 ? -57.160 40.054 -21.259 1.00 43.45 297 LYS A O 1
ATOM 2283 N N . PRO A 1 298 ? -55.035 40.442 -20.622 1.00 41.84 298 PRO A N 1
ATOM 2284 C CA . PRO A 1 298 ? -54.532 40.425 -22.002 1.00 42.04 298 PRO A CA 1
ATOM 2285 C C . PRO A 1 298 ? -54.944 39.165 -22.762 1.00 40.27 298 PRO A C 1
ATOM 2286 O O . PRO A 1 298 ? -54.856 38.055 -22.239 1.00 35.94 298 PRO A O 1
ATOM 2290 N N . LEU A 1 299 ? -55.375 39.347 -24.006 1.00 40.46 299 LEU A N 1
ATOM 2291 C CA . LEU A 1 299 ? -55.905 38.251 -24.803 1.00 37.10 299 LEU A CA 1
ATOM 2292 C C . LEU A 1 299 ? -54.814 37.459 -25.526 1.00 37.24 299 LEU A C 1
ATOM 2293 O O . LEU A 1 299 ? -55.076 36.356 -26.013 1.00 37.02 299 LEU A O 1
ATOM 2298 N N . GLY A 1 300 ? -53.590 37.988 -25.557 1.00 35.73 300 GLY A N 1
ATOM 2299 C CA . GLY A 1 300 ? -52.566 37.447 -26.441 1.00 35.64 300 GLY A CA 1
ATOM 2300 C C . GLY A 1 300 ? -52.776 37.963 -27.868 1.00 39.33 300 GLY A C 1
ATOM 2301 O O . GLY A 1 300 ? -53.048 39.149 -28.081 1.00 40.07 300 GLY A O 1
ATOM 2302 N N . ALA A 1 301 ? -52.620 37.102 -28.864 1.00 41.15 301 ALA A N 1
ATOM 2303 C CA . ALA A 1 301 ? -52.978 37.489 -30.229 1.00 34.06 301 ALA A CA 1
ATOM 2304 C C . ALA A 1 301 ? -54.493 37.376 -30.348 1.00 37.30 301 ALA A C 1
ATOM 2305 O O . ALA A 1 301 ? -55.128 36.610 -29.601 1.00 34.77 301 ALA A O 1
ATOM 2307 N N . VAL A 1 302 ? -55.078 38.147 -31.264 1.00 34.84 302 VAL A N 1
ATOM 2308 C CA . VAL A 1 302 ? -56.520 38.102 -31.481 1.00 32.30 302 VAL A CA 1
ATOM 2309 C C . VAL A 1 302 ? -56.863 37.758 -32.935 1.00 33.29 302 VAL A C 1
ATOM 2310 O O . VAL A 1 302 ? -56.030 37.861 -33.845 1.00 29.66 302 VAL A O 1
ATOM 2314 N N . ALA A 1 303 ? -58.106 37.349 -33.144 1.00 34.83 303 ALA A N 1
ATOM 2315 C CA . ALA A 1 303 ? -58.560 36.959 -34.463 1.00 32.38 303 ALA A CA 1
ATOM 2316 C C . ALA A 1 303 ? -58.945 38.176 -35.326 1.00 39.32 303 ALA A C 1
ATOM 2317 O O . ALA A 1 303 ? -59.003 38.073 -36.566 1.00 37.19 303 ALA A O 1
ATOM 2319 N N . LEU A 1 304 ? -59.196 39.322 -34.679 1.00 36.12 304 LEU A N 1
ATOM 2320 C CA . LEU A 1 304 ? -59.605 40.543 -35.395 1.00 37.28 304 LEU A CA 1
ATOM 2321 C C . LEU A 1 304 ? -58.366 41.245 -35.964 1.00 42.98 304 LEU A C 1
ATOM 2322 O O . LEU A 1 304 ? -57.505 41.748 -35.205 1.00 43.21 304 LEU A O 1
ATOM 2327 N N . LYS A 1 305 ? -58.298 41.304 -37.296 1.00 39.39 305 LYS A N 1
ATOM 2328 C CA . LYS A 1 305 ? -57.122 41.813 -37.993 1.00 37.99 305 LYS A CA 1
ATOM 2329 C C . LYS A 1 305 ? -56.732 43.222 -37.545 1.00 38.08 305 LYS A C 1
ATOM 2330 O O . LYS A 1 305 ? -55.551 43.479 -37.263 1.00 39.73 305 LYS A O 1
ATOM 2336 N N . SER A 1 306 ? -57.711 44.134 -37.496 1.00 34.42 306 SER A N 1
ATOM 2337 C CA . SER A 1 306 ? -57.424 45.532 -37.148 1.00 39.29 306 SER A CA 1
ATOM 2338 C C . SER A 1 306 ? -56.758 45.615 -35.790 1.00 41.24 306 SER A C 1
ATOM 2339 O O . SER A 1 306 ? -55.680 46.198 -35.642 1.00 44.06 306 SER A O 1
ATOM 2342 N N . TYR A 1 307 ? -57.374 44.978 -34.804 1.00 42.76 307 TYR A N 1
ATOM 2343 C CA . TYR A 1 307 ? -56.794 44.982 -33.470 1.00 43.01 307 TYR A CA 1
ATOM 2344 C C . TYR A 1 307 ? -55.487 44.199 -33.412 1.00 38.86 307 TYR A C 1
ATOM 2345 O O . TYR A 1 307 ? -54.524 44.665 -32.785 1.00 40.77 307 TYR A O 1
ATOM 2354 N N . GLU A 1 308 ? -55.414 43.040 -34.072 1.00 37.43 308 GLU A N 1
ATOM 2355 C CA . GLU A 1 308 ? -54.148 42.281 -34.040 1.00 37.73 308 GLU A CA 1
ATOM 2356 C C . GLU A 1 308 ? -52.969 43.128 -34.556 1.00 40.44 308 GLU A C 1
ATOM 2357 O O . GLU A 1 308 ? -51.854 43.064 -34.006 1.00 38.49 308 GLU A O 1
ATOM 2363 N N . GLU A 1 309 ? -53.232 43.933 -35.591 1.00 40.25 309 GLU A N 1
ATOM 2364 C CA . GLU A 1 309 ? -52.213 44.817 -36.166 1.00 43.90 309 GLU A CA 1
ATOM 2365 C C . GLU A 1 309 ? -51.634 45.771 -35.110 1.00 48.05 309 GLU A C 1
ATOM 2366 O O . GLU A 1 309 ? -50.428 46.017 -35.070 1.00 49.26 309 GLU A O 1
ATOM 2372 N N . GLU A 1 310 ? -52.501 46.291 -34.250 1.00 46.17 310 GLU A N 1
ATOM 2373 C CA . GLU A 1 310 ? -52.075 47.123 -33.137 1.00 46.87 310 GLU A CA 1
ATOM 2374 C C . GLU A 1 310 ? -51.244 46.301 -32.132 1.00 51.05 310 GLU A C 1
ATOM 2375 O O . GLU A 1 310 ? -50.087 46.645 -31.847 1.00 47.45 310 GLU A O 1
ATOM 2381 N N . LEU A 1 311 ? -51.813 45.199 -31.633 1.00 48.25 311 LEU A N 1
ATOM 2382 C CA . LEU A 1 311 ? -51.147 44.390 -30.604 1.00 41.10 311 LEU A CA 1
ATOM 2383 C C . LEU A 1 311 ? -49.803 43.843 -31.068 1.00 44.04 311 LEU A C 1
ATOM 2384 O O . LEU A 1 311 ? -48.880 43.669 -30.267 1.00 44.65 311 LEU A O 1
ATOM 2389 N N . ALA A 1 312 ? -49.695 43.573 -32.363 1.00 42.50 312 ALA A N 1
ATOM 2390 C CA . ALA A 1 312 ? -48.515 42.911 -32.899 1.00 42.88 312 ALA A CA 1
ATOM 2391 C C . ALA A 1 312 ? -47.288 43.821 -32.859 1.00 44.06 312 ALA A C 1
ATOM 2392 O O . ALA A 1 312 ? -46.164 43.400 -33.205 1.00 41.61 312 ALA A O 1
ATOM 2394 N N . LYS A 1 313 ? -47.500 45.072 -32.461 1.00 44.13 313 LYS A N 1
ATOM 2395 C CA . LYS A 1 313 ? -46.379 45.976 -32.223 1.00 47.54 313 LYS A CA 1
ATOM 2396 C C . LYS A 1 313 ? -45.559 45.466 -31.038 1.00 46.04 313 LYS A C 1
ATOM 2397 O O . LYS A 1 313 ? -44.363 45.747 -30.931 1.00 51.72 313 LYS A O 1
ATOM 2403 N N . ASP A 1 314 ? -46.219 44.728 -30.144 1.00 41.37 314 ASP A N 1
ATOM 2404 C CA . ASP A 1 314 ? -45.540 43.944 -29.104 1.00 41.25 314 ASP A CA 1
ATOM 2405 C C . ASP A 1 314 ? -44.967 42.678 -29.762 1.00 39.91 314 ASP A C 1
ATOM 2406 O O . ASP A 1 314 ? -45.725 41.828 -30.247 1.00 39.16 314 ASP A O 1
ATOM 2411 N N . PRO A 1 315 ? -43.627 42.555 -29.795 1.00 43.80 315 PRO A N 1
ATOM 2412 C CA . PRO A 1 315 ? -42.949 41.450 -30.495 1.00 42.77 315 PRO A CA 1
ATOM 2413 C C . PRO A 1 315 ? -43.343 40.061 -29.975 1.00 41.14 315 PRO A C 1
ATOM 2414 O O . PRO A 1 315 ? -43.259 39.082 -30.747 1.00 38.98 315 PRO A O 1
ATOM 2418 N N . ARG A 1 316 ? -43.745 39.978 -28.701 1.00 38.03 316 ARG A N 1
ATOM 2419 C CA . ARG A 1 316 ? -44.203 38.712 -28.110 1.00 37.23 316 ARG A CA 1
ATOM 2420 C C . ARG A 1 316 ? -45.521 38.275 -28.741 1.00 37.10 316 ARG A C 1
ATOM 2421 O O . ARG A 1 316 ? -45.744 37.094 -29.015 1.00 38.59 316 ARG A O 1
ATOM 2429 N N . ILE A 1 317 ? -46.410 39.233 -28.951 1.00 35.47 317 ILE A N 1
ATOM 2430 C CA . ILE A 1 317 ? -47.679 38.930 -29.584 1.00 35.39 317 ILE A CA 1
ATOM 2431 C C . ILE A 1 317 ? -47.475 38.618 -31.064 1.00 40.19 317 ILE A C 1
ATOM 2432 O O . ILE A 1 317 ? -48.137 37.739 -31.621 1.00 40.94 317 ILE A O 1
ATOM 2437 N N . ALA A 1 318 ? -46.547 39.316 -31.706 1.00 38.19 318 ALA A N 1
ATOM 2438 C CA . ALA A 1 318 ? -46.299 39.041 -33.117 1.00 41.66 318 ALA A CA 1
ATOM 2439 C C . ALA A 1 318 ? -45.710 37.647 -33.258 1.00 36.38 318 ALA A C 1
ATOM 2440 O O . ALA A 1 318 ? -46.066 36.911 -34.171 1.00 39.82 318 ALA A O 1
ATOM 2442 N N . ALA A 1 319 ? -44.820 37.284 -32.338 1.00 34.76 319 ALA A N 1
ATOM 2443 C CA . ALA A 1 319 ? -44.196 35.972 -32.373 1.00 34.37 319 ALA A CA 1
ATOM 2444 C C . ALA A 1 319 ? -45.249 34.885 -32.164 1.00 38.48 319 ALA A C 1
ATOM 2445 O O . ALA A 1 319 ? -45.179 33.811 -32.769 1.00 39.78 319 ALA A O 1
ATOM 2447 N N . THR A 1 320 ? -46.229 35.174 -31.314 1.00 34.15 320 THR A N 1
ATOM 2448 C CA . THR A 1 320 ? -47.317 34.242 -31.077 1.00 34.18 320 THR A CA 1
ATOM 2449 C C . THR A 1 320 ? -48.103 34.002 -32.366 1.00 38.08 320 THR A C 1
ATOM 2450 O O . THR A 1 320 ? -48.433 32.859 -32.696 1.00 37.91 320 THR A O 1
ATOM 2454 N N . MET A 1 321 ? -48.423 35.073 -33.090 1.00 38.78 321 MET A N 1
ATOM 2455 C CA . MET A 1 321 ? -49.211 34.925 -34.313 1.00 37.08 321 MET A CA 1
ATOM 2456 C C . MET A 1 321 ? -48.427 34.154 -35.368 1.00 41.05 321 MET A C 1
ATOM 2457 O O . MET A 1 321 ? -48.973 33.315 -36.068 1.00 45.47 321 MET A O 1
ATOM 2462 N N . GLU A 1 322 ? -47.137 34.436 -35.458 1.00 39.14 322 GLU A N 1
ATOM 2463 C CA . GLU A 1 322 ? -46.273 33.779 -36.416 1.00 39.48 322 GLU A CA 1
ATOM 2464 C C . GLU A 1 322 ? -46.167 32.271 -36.148 1.00 41.66 322 GLU A C 1
ATOM 2465 O O . GLU A 1 322 ? -46.256 31.448 -37.068 1.00 49.37 322 GLU A O 1
ATOM 2471 N N . ASN A 1 323 ? -45.968 31.901 -34.890 1.00 38.49 323 ASN A N 1
ATOM 2472 C CA . ASN A 1 323 ? -45.987 30.490 -34.522 1.00 37.60 323 ASN A CA 1
ATOM 2473 C C . ASN A 1 323 ? -47.361 29.834 -34.783 1.00 35.77 323 ASN A C 1
ATOM 2474 O O . ASN A 1 323 ? -47.435 28.708 -35.269 1.00 36.78 323 ASN A O 1
ATOM 2479 N N . ALA A 1 324 ? -48.441 30.553 -34.501 1.00 34.58 324 ALA A N 1
ATOM 2480 C CA . ALA A 1 324 ? -49.780 30.089 -34.866 1.00 34.63 324 ALA A CA 1
ATOM 2481 C C . ALA A 1 324 ? -49.918 29.833 -36.373 1.00 43.11 324 ALA A C 1
ATOM 2482 O O . ALA A 1 324 ? -50.477 28.815 -36.801 1.00 43.81 324 ALA A O 1
ATOM 2484 N N . GLN A 1 325 ? -49.421 30.768 -37.174 1.00 39.68 325 GLN A N 1
ATOM 2485 C CA . GLN A 1 325 ? -49.611 30.713 -38.619 1.00 45.12 325 GLN A CA 1
ATOM 2486 C C . GLN A 1 325 ? -48.832 29.546 -39.215 1.00 46.07 325 GLN A C 1
ATOM 2487 O O . GLN A 1 325 ? -49.196 29.029 -40.265 1.00 49.16 325 GLN A O 1
ATOM 2493 N N . LYS A 1 326 ? -47.771 29.125 -38.532 1.00 45.25 326 LYS A N 1
ATOM 2494 C CA . LYS A 1 326 ? -47.014 27.947 -38.939 1.00 40.54 326 LYS A CA 1
ATOM 2495 C C . LYS A 1 326 ? -47.502 26.677 -38.244 1.00 42.07 326 LYS A C 1
ATOM 2496 O O . LYS A 1 326 ? -46.913 25.607 -38.409 1.00 45.83 326 LYS A O 1
ATOM 2502 N N . GLY A 1 327 ? -48.558 26.797 -37.447 1.00 40.21 327 GLY A N 1
ATOM 2503 C CA . GLY A 1 327 ? -48.949 25.712 -36.568 1.00 39.47 327 GLY A CA 1
ATOM 2504 C C . GLY A 1 327 ? -50.156 24.942 -37.065 1.00 41.04 327 GLY A C 1
ATOM 2505 O O . GLY A 1 327 ? -50.656 25.176 -38.163 1.00 41.76 327 GLY A O 1
ATOM 2506 N N . GLU A 1 328 ? -50.637 24.024 -36.241 1.00 39.51 328 GLU A N 1
ATOM 2507 C CA . GLU A 1 328 ? -51.771 23.191 -36.595 1.00 36.08 328 GLU A CA 1
ATOM 2508 C C . GLU A 1 328 ? -52.959 23.506 -35.673 1.00 38.49 328 GLU A C 1
ATOM 2509 O O . GLU A 1 328 ? -52.876 23.320 -34.447 1.00 36.13 328 GLU A O 1
ATOM 2515 N N . ILE A 1 329 ? -54.062 23.961 -36.271 1.00 37.85 329 ILE A N 1
ATOM 2516 C CA . ILE A 1 329 ? -55.314 24.138 -35.553 1.00 32.68 329 ILE A CA 1
ATOM 2517 C C . ILE A 1 329 ? -55.640 22.820 -34.876 1.00 40.52 329 ILE A C 1
ATOM 2518 O O . ILE A 1 329 ? -55.743 21.779 -35.549 1.00 39.02 329 ILE A O 1
ATOM 2523 N N . MET A 1 330 ? -55.835 22.861 -33.556 1.00 38.08 330 MET A N 1
ATOM 2524 C CA . MET A 1 330 ? -56.229 21.670 -32.806 1.00 36.70 330 MET A CA 1
ATOM 2525 C C . MET A 1 330 ? -57.609 21.208 -33.316 1.00 40.76 330 MET A C 1
ATOM 2526 O O . MET A 1 330 ? -58.562 22.001 -33.391 1.00 36.69 330 MET A O 1
ATOM 2531 N N . PRO A 1 331 ? -57.711 19.933 -33.719 1.00 40.28 331 PRO A N 1
ATOM 2532 C CA . PRO A 1 331 ? -59.017 19.395 -34.112 1.00 40.95 331 PRO A CA 1
ATOM 2533 C C . PRO A 1 331 ? -60.033 19.651 -33.005 1.00 38.18 331 PRO A C 1
ATOM 2534 O O . PRO A 1 331 ? -59.717 19.524 -31.824 1.00 37.20 331 PRO A O 1
ATOM 2538 N N . ASN A 1 332 ? -61.233 20.041 -33.403 1.00 38.73 332 ASN A N 1
ATOM 2539 C CA . ASN A 1 332 ? -62.295 20.449 -32.484 1.00 35.87 332 ASN A CA 1
ATOM 2540 C C . ASN A 1 332 ? -63.231 19.307 -32.104 1.00 40.52 332 ASN A C 1
ATOM 2541 O O . ASN A 1 332 ? -64.369 19.538 -31.695 1.00 43.19 332 ASN A O 1
ATOM 2546 N N . ILE A 1 333 ? -62.794 18.077 -32.341 1.00 38.89 333 ILE A N 1
ATOM 2547 C CA . ILE A 1 333 ? -63.652 16.922 -32.078 1.00 37.80 333 ILE A CA 1
ATOM 2548 C C . ILE A 1 333 ? -63.210 16.070 -30.880 1.00 43.14 333 ILE A C 1
ATOM 2549 O O . ILE A 1 333 ? -62.043 16.095 -30.474 1.00 41.99 333 ILE A O 1
ATOM 2554 N N . PRO A 1 334 ? -64.169 15.346 -30.278 1.00 49.75 334 PRO A N 1
ATOM 2555 C CA . PRO A 1 334 ? -63.957 14.662 -28.993 1.00 44.92 334 PRO A CA 1
ATOM 2556 C C . PRO A 1 334 ? -62.947 13.500 -29.037 1.00 42.84 334 PRO A C 1
ATOM 2557 O O . PRO A 1 334 ? -62.358 13.152 -28.006 1.00 42.21 334 PRO A O 1
ATOM 2561 N N . GLN A 1 335 ? -62.746 12.921 -30.214 1.00 42.41 335 GLN A N 1
ATOM 2562 C CA . GLN A 1 335 ? -61.765 11.865 -30.384 1.00 42.59 335 GLN A CA 1
ATOM 2563 C C . GLN A 1 335 ? -60.344 12.318 -30.050 1.00 43.99 335 GLN A C 1
ATOM 2564 O O . GLN A 1 335 ? -59.441 11.489 -29.916 1.00 42.39 335 GLN A O 1
ATOM 2570 N N . MET A 1 336 ? -60.137 13.623 -29.909 1.00 42.61 336 MET A N 1
ATOM 2571 C CA . MET A 1 336 ? -58.823 14.121 -29.522 1.00 39.01 336 MET A CA 1
ATOM 2572 C C . MET A 1 336 ? -58.387 13.551 -28.186 1.00 41.54 336 MET A C 1
ATOM 2573 O O . MET A 1 336 ? -57.196 13.548 -27.864 1.00 44.57 336 MET A O 1
ATOM 2578 N N . SER A 1 337 ? -59.336 13.065 -27.394 1.00 41.50 337 SER A N 1
ATOM 2579 C CA . SER A 1 337 ? -58.948 12.527 -26.098 1.00 42.85 337 SER A CA 1
ATOM 2580 C C . SER A 1 337 ? -58.176 11.201 -26.235 1.00 46.74 337 SER A C 1
ATOM 2581 O O . SER A 1 337 ? -57.269 10.925 -25.445 1.00 44.55 337 SER A O 1
ATOM 2584 N N . ALA A 1 338 ? -58.527 10.393 -27.235 1.00 44.29 338 ALA A N 1
ATOM 2585 C CA . ALA A 1 338 ? -57.729 9.210 -27.545 1.00 45.43 338 ALA A CA 1
ATOM 2586 C C . ALA A 1 338 ? -56.353 9.620 -28.073 1.00 46.10 338 ALA A C 1
ATOM 2587 O O . ALA A 1 338 ? -55.327 9.053 -27.681 1.00 47.30 338 ALA A O 1
ATOM 2589 N N . PHE A 1 339 ? -56.337 10.604 -28.966 1.00 43.07 339 PHE A N 1
ATOM 2590 C CA . PHE A 1 339 ? -55.087 11.137 -29.471 1.00 41.26 339 PHE A CA 1
ATOM 2591 C C . PHE A 1 339 ? -54.151 11.608 -28.349 1.00 46.84 339 PHE A C 1
ATOM 2592 O O . PHE A 1 339 ? -52.972 11.258 -28.342 1.00 47.32 339 PHE A O 1
ATOM 2600 N N . TRP A 1 340 ? -54.658 12.396 -27.403 1.00 43.32 340 TRP A N 1
ATOM 2601 C CA . TRP A 1 340 ? -53.781 12.892 -26.337 1.00 46.54 340 TRP A CA 1
ATOM 2602 C C . TRP A 1 340 ? -53.174 11.753 -25.517 1.00 51.98 340 TRP A C 1
ATOM 2603 O O . TRP A 1 340 ? -52.000 11.793 -25.148 1.00 51.19 340 TRP A O 1
ATOM 2614 N N . TYR A 1 341 ? -53.986 10.739 -25.232 1.00 53.09 341 TYR A N 1
ATOM 2615 C CA . TYR A 1 341 ? -53.552 9.602 -24.437 1.00 50.65 341 TYR A CA 1
ATOM 2616 C C . TYR A 1 341 ? -52.522 8.755 -25.199 1.00 51.57 341 TYR A C 1
ATOM 2617 O O . TYR A 1 341 ? -51.473 8.410 -24.661 1.00 52.97 341 TYR A O 1
ATOM 2626 N N . ALA A 1 342 ? -52.812 8.448 -26.459 1.00 46.32 342 ALA A N 1
ATOM 2627 C CA . ALA A 1 342 ? -51.857 7.734 -27.294 1.00 46.78 342 ALA A CA 1
ATOM 2628 C C . ALA A 1 342 ? -50.502 8.450 -27.344 1.00 53.92 342 ALA A C 1
ATOM 2629 O O . ALA A 1 342 ? -49.451 7.854 -27.037 1.00 55.35 342 ALA A O 1
ATOM 2631 N N . VAL A 1 343 ? -50.516 9.724 -27.731 1.00 50.14 343 VAL A N 1
ATOM 2632 C CA . VAL A 1 343 ? -49.262 10.470 -27.878 1.00 48.81 343 VAL A CA 1
ATOM 2633 C C . VAL A 1 343 ? -48.550 10.710 -26.534 1.00 47.77 343 VAL A C 1
ATOM 2634 O O . VAL A 1 343 ? -47.316 10.683 -26.460 1.00 46.29 343 VAL A O 1
ATOM 2638 N N . ARG A 1 344 ? -49.320 10.884 -25.468 1.00 42.91 344 ARG A N 1
ATOM 2639 C CA . ARG A 1 344 ? -48.729 11.145 -24.160 1.00 45.53 344 ARG A CA 1
ATOM 2640 C C . ARG A 1 344 ? -47.918 9.951 -23.664 1.00 56.48 344 ARG A C 1
ATOM 2641 O O . ARG A 1 344 ? -46.771 10.106 -23.223 1.00 56.34 344 ARG A O 1
ATOM 2649 N N . THR A 1 345 ? -48.510 8.760 -23.735 1.00 54.91 345 THR A N 1
ATOM 2650 C CA . THR A 1 345 ? -47.810 7.563 -23.287 1.00 57.79 345 THR A CA 1
ATOM 2651 C C . THR A 1 345 ? -46.613 7.290 -24.198 1.00 55.78 345 THR A C 1
ATOM 2652 O O . THR A 1 345 ? -45.529 6.966 -23.715 1.00 58.13 345 THR A O 1
ATOM 2656 N N . ALA A 1 346 ? -46.798 7.448 -25.507 1.00 49.55 346 ALA A N 1
ATOM 2657 C CA . ALA A 1 346 ? -45.701 7.200 -26.444 1.00 52.22 346 ALA A CA 1
ATOM 2658 C C . ALA A 1 346 ? -44.451 8.047 -26.137 1.00 57.85 346 ALA A C 1
ATOM 2659 O O . ALA A 1 346 ? -43.344 7.512 -26.023 1.00 59.38 346 ALA A O 1
ATOM 2661 N N . VAL A 1 347 ? -44.628 9.361 -25.998 1.00 56.26 347 VAL A N 1
ATOM 2662 C CA . VAL A 1 347 ? -43.492 10.255 -25.769 1.00 55.89 347 VAL A CA 1
ATOM 2663 C C . VAL A 1 347 ? -42.820 9.955 -24.435 1.00 56.93 347 VAL A C 1
ATOM 2664 O O . VAL A 1 347 ? -41.593 9.949 -24.334 1.00 57.68 347 VAL A O 1
ATOM 2668 N N . ILE A 1 348 ? -43.634 9.701 -23.415 1.00 58.26 348 ILE A N 1
ATOM 2669 C CA . ILE A 1 348 ? -43.130 9.389 -22.083 1.00 60.29 348 ILE A CA 1
ATOM 2670 C C . ILE A 1 348 ? -42.370 8.057 -22.075 1.00 63.10 348 ILE A C 1
ATOM 2671 O O . ILE A 1 348 ? -41.334 7.920 -21.411 1.00 57.19 348 ILE A O 1
ATOM 2676 N N . ASN A 1 349 ? -42.891 7.083 -22.817 1.00 60.34 349 ASN A N 1
ATOM 2677 C CA . ASN A 1 349 ? -42.242 5.788 -22.924 1.00 63.37 349 ASN A CA 1
ATOM 2678 C C . ASN A 1 349 ? -40.910 5.881 -23.657 1.00 66.47 349 ASN A C 1
ATOM 2679 O O . ASN A 1 349 ? -39.908 5.322 -23.203 1.00 68.35 349 ASN A O 1
ATOM 2682 N N . ALA A 1 350 ? -40.896 6.587 -24.783 1.00 61.17 350 ALA A N 1
ATOM 2683 C CA . ALA A 1 350 ? -39.654 6.798 -25.519 1.00 60.61 350 ALA A CA 1
ATOM 2684 C C . ALA A 1 350 ? -38.617 7.535 -24.654 1.00 62.41 350 ALA A C 1
ATOM 2685 O O . ALA A 1 350 ? -37.442 7.163 -24.605 1.00 63.72 350 ALA A O 1
ATOM 2687 N N . ALA A 1 351 ? -39.057 8.577 -23.961 1.00 63.51 351 ALA A N 1
ATOM 2688 C CA . ALA A 1 351 ? -38.162 9.332 -23.094 1.00 63.81 351 ALA A CA 1
ATOM 2689 C C . ALA A 1 351 ? -37.586 8.458 -21.973 1.00 66.98 351 ALA A C 1
ATOM 2690 O O . ALA A 1 351 ? -36.392 8.537 -21.667 1.00 71.37 351 ALA A O 1
ATOM 2692 N N . SER A 1 352 ? -38.427 7.622 -21.367 1.00 64.73 352 SER A N 1
ATOM 2693 C CA . SER A 1 352 ? -37.972 6.727 -20.299 1.00 67.15 352 SER A CA 1
ATOM 2694 C C . SER A 1 352 ? -37.165 5.541 -20.850 1.00 73.29 352 SER A C 1
ATOM 2695 O O . SER A 1 352 ? -36.405 4.907 -20.113 1.00 71.80 352 SER A O 1
ATOM 2698 N N . GLY A 1 353 ? -37.325 5.254 -22.142 1.00 68.10 353 GLY A N 1
ATOM 2699 C CA . GLY A 1 353 ? -36.673 4.113 -22.753 1.00 61.79 353 GLY A CA 1
ATOM 2700 C C . GLY A 1 353 ? -37.523 2.857 -22.658 1.00 76.75 353 GLY A C 1
ATOM 2701 O O . GLY A 1 353 ? -37.144 1.810 -23.193 1.00 82.41 353 GLY A O 1
ATOM 2702 N N . ARG A 1 354 ? -38.671 2.953 -21.982 1.00 71.92 354 ARG A N 1
ATOM 2703 C CA . ARG A 1 354 ? -39.610 1.830 -21.886 1.00 65.71 354 ARG A CA 1
ATOM 2704 C C . ARG A 1 354 ? -39.960 1.256 -23.262 1.00 68.18 354 ARG A C 1
ATOM 2705 O O . ARG A 1 354 ? -40.177 0.052 -23.406 1.00 76.14 354 ARG A O 1
ATOM 2707 N N . GLN A 1 355 ? -40.026 2.126 -24.266 1.00 69.70 355 GLN A N 1
ATOM 2708 C CA . GLN A 1 355 ? -40.158 1.700 -25.655 1.00 65.42 355 GLN A CA 1
ATOM 2709 C C . GLN A 1 355 ? -39.094 2.387 -26.489 1.00 67.94 355 GLN A C 1
ATOM 2710 O O . GLN A 1 355 ? -38.488 3.371 -26.061 1.00 71.02 355 GLN A O 1
ATOM 2716 N N . THR A 1 356 ? -38.882 1.874 -27.693 1.00 68.57 356 THR A N 1
ATOM 2717 C CA . THR A 1 356 ? -38.047 2.563 -28.654 1.00 65.40 356 THR A CA 1
ATOM 2718 C C . THR A 1 356 ? -38.885 3.687 -29.255 1.00 66.31 356 THR A C 1
ATOM 2719 O O . THR A 1 356 ? -40.061 3.825 -28.933 1.00 69.50 356 THR A O 1
ATOM 2723 N N . VAL A 1 357 ? -38.282 4.489 -30.126 1.00 66.83 357 VAL A N 1
ATOM 2724 C CA . VAL A 1 357 ? -39.005 5.561 -30.797 1.00 62.23 357 VAL A CA 1
ATOM 2725 C C . VAL A 1 357 ? -40.005 4.998 -31.807 1.00 62.24 357 VAL A C 1
ATOM 2726 O O . VAL A 1 357 ? -41.187 5.352 -31.786 1.00 62.48 357 VAL A O 1
ATOM 2730 N N . ASP A 1 358 ? -39.537 4.116 -32.685 1.00 64.12 358 ASP A N 1
ATOM 2731 C CA . ASP A 1 358 ? -40.404 3.575 -33.727 1.00 62.53 358 ASP A CA 1
ATOM 2732 C C . ASP A 1 358 ? -41.588 2.818 -33.124 1.00 59.54 358 ASP A C 1
ATOM 2733 O O . ASP A 1 358 ? -42.699 2.872 -33.649 1.00 57.55 358 ASP A O 1
ATOM 2738 N N . GLU A 1 359 ? -41.349 2.137 -32.008 1.00 57.45 359 GLU A N 1
ATOM 2739 C CA . GLU A 1 359 ? -42.395 1.363 -31.340 1.00 63.60 359 GLU A CA 1
ATOM 2740 C C . GLU A 1 359 ? -43.471 2.255 -30.719 1.00 61.00 359 GLU A C 1
ATOM 2741 O O . GLU A 1 359 ? -44.667 2.039 -30.922 1.00 61.16 359 GLU A O 1
ATOM 2743 N N . ALA A 1 360 ? -43.045 3.257 -29.959 1.00 64.93 360 ALA A N 1
ATOM 2744 C CA . ALA A 1 360 ? -43.989 4.169 -29.325 1.00 56.59 360 ALA A CA 1
ATOM 2745 C C . ALA A 1 360 ? -44.853 4.859 -30.382 1.00 50.96 360 ALA A C 1
ATOM 2746 O O . ALA A 1 360 ? -46.078 4.879 -30.280 1.00 51.73 360 ALA A O 1
ATOM 2748 N N . LEU A 1 361 ? -44.211 5.391 -31.415 1.00 51.97 361 LEU A N 1
ATOM 2749 C CA . LEU A 1 361 ? -44.928 6.036 -32.519 1.00 57.42 361 LEU A CA 1
ATOM 2750 C C . LEU A 1 361 ? -45.875 5.108 -33.289 1.00 60.99 361 LEU A C 1
ATOM 2751 O O . LEU A 1 361 ? -46.893 5.560 -33.820 1.00 64.40 361 LEU A O 1
ATOM 2756 N N . ALA A 1 362 ? -45.535 3.821 -33.361 1.00 61.99 362 ALA A N 1
ATOM 2757 C CA . ALA A 1 362 ? -46.322 2.869 -34.145 1.00 63.78 362 ALA A CA 1
ATOM 2758 C C . ALA A 1 362 ? -47.605 2.476 -33.413 1.00 61.59 362 ALA A C 1
ATOM 2759 O O . ALA A 1 362 ? -48.682 2.367 -34.024 1.00 56.55 362 ALA A O 1
ATOM 2761 N N . ALA A 1 363 ? -47.479 2.255 -32.107 1.00 53.73 363 ALA A N 1
ATOM 2762 C CA . ALA A 1 363 ? -48.640 1.996 -31.272 1.00 56.50 363 ALA A CA 1
ATOM 2763 C C . ALA A 1 363 ? -49.543 3.232 -31.263 1.00 59.67 363 ALA A C 1
ATOM 2764 O O . ALA A 1 363 ? -50.747 3.152 -31.538 1.00 58.42 363 ALA A O 1
ATOM 2766 N N . ALA A 1 364 ? -48.947 4.380 -30.950 1.00 60.69 364 ALA A N 1
ATOM 2767 C CA . ALA A 1 364 ? -49.694 5.622 -30.865 1.00 54.80 364 ALA A CA 1
ATOM 2768 C C . ALA A 1 364 ? -50.453 5.868 -32.166 1.00 55.15 364 ALA A C 1
ATOM 2769 O O . ALA A 1 364 ? -51.619 6.274 -32.139 1.00 54.08 364 ALA A O 1
ATOM 2771 N N . GLN A 1 365 ? -49.803 5.604 -33.300 1.00 52.01 365 GLN A N 1
ATOM 2772 C CA . GLN A 1 365 ? -50.445 5.811 -34.598 1.00 53.60 365 GLN A CA 1
ATOM 2773 C C . GLN A 1 365 ? -51.711 4.971 -34.726 1.00 54.03 365 GLN A C 1
ATOM 2774 O O . GLN A 1 365 ? -52.676 5.382 -35.379 1.00 53.93 365 GLN A O 1
ATOM 2780 N N . THR A 1 366 ? -51.710 3.788 -34.119 1.00 56.68 366 THR A N 1
ATOM 2781 C CA . THR A 1 366 ? -52.917 2.954 -34.132 1.00 61.76 366 THR A CA 1
ATOM 2782 C C . THR A 1 366 ? -53.901 3.362 -33.047 1.00 50.87 366 THR A C 1
ATOM 2783 O O . THR A 1 366 ? -55.101 3.448 -33.298 1.00 52.27 366 THR A O 1
ATOM 2787 N N . ASN A 1 367 ? -53.389 3.621 -31.849 1.00 50.02 367 ASN A N 1
ATOM 2788 C CA . ASN A 1 367 ? -54.254 3.875 -30.691 1.00 55.20 367 ASN A CA 1
ATOM 2789 C C . ASN A 1 367 ? -55.070 5.166 -30.765 1.00 56.42 367 ASN A C 1
ATOM 2790 O O . ASN A 1 367 ? -56.146 5.271 -30.165 1.00 51.00 367 ASN A O 1
ATOM 2795 N N . ALA A 1 368 ? -54.549 6.152 -31.486 1.00 51.63 368 ALA A N 1
ATOM 2796 C CA . ALA A 1 368 ? -55.202 7.445 -31.530 1.00 50.65 368 ALA A CA 1
ATOM 2797 C C . ALA A 1 368 ? -56.471 7.335 -32.360 1.00 50.76 368 ALA A C 1
ATOM 2798 O O . ALA A 1 368 ? -57.431 8.088 -32.156 1.00 47.80 368 ALA A O 1
ATOM 2800 N N . ALA A 1 369 ? -56.481 6.381 -33.284 1.00 49.07 369 ALA A N 1
ATOM 2801 C CA . ALA A 1 369 ? -57.617 6.207 -34.183 1.00 44.89 369 ALA A CA 1
ATOM 2802 C C . ALA A 1 369 ? -58.603 5.158 -33.678 1.00 45.97 369 ALA A C 1
ATOM 2803 O O . ALA A 1 369 ? -59.554 4.802 -34.371 1.00 51.36 369 ALA A O 1
ATOM 2805 N N . ALA A 1 370 ? -58.375 4.652 -32.475 1.00 43.84 370 ALA A N 1
ATOM 2806 C CA . ALA A 1 370 ? -59.118 3.486 -32.028 1.00 44.14 370 ALA A CA 1
ATOM 2807 C C . ALA A 1 370 ? -60.447 3.795 -31.325 1.00 50.63 370 ALA A C 1
ATOM 2808 O O . ALA A 1 370 ? -61.095 2.884 -30.799 1.00 51.19 370 ALA A O 1
ATOM 2810 N N . SER A 1 371 ? -60.862 5.058 -31.308 1.00 41.97 1043 SER A N 1
ATOM 2811 C CA . SER A 1 371 ? -62.149 5.392 -30.709 1.00 43.57 1043 SER 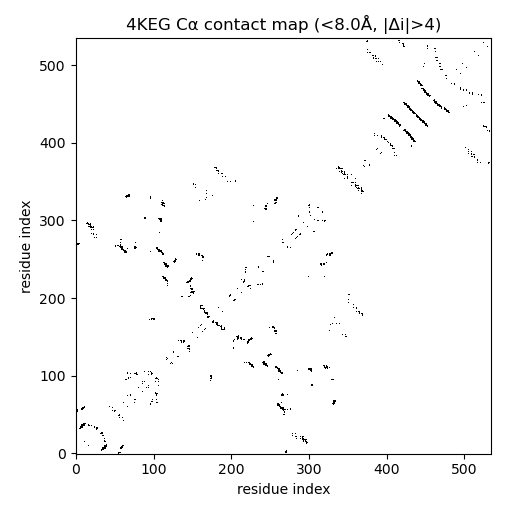A CA 1
ATOM 2812 C C . SER A 1 371 ? -63.272 4.626 -31.407 1.00 46.44 1043 SER A C 1
ATOM 2813 O O . SER A 1 371 ? -63.378 4.645 -32.636 1.00 49.90 1043 SER A O 1
ATOM 2816 N N . PRO A 1 372 ? -64.115 3.935 -30.626 1.00 47.82 1044 PRO A N 1
ATOM 2817 C CA . PRO A 1 372 ? -65.239 3.219 -31.247 1.00 46.51 1044 PRO A CA 1
ATOM 2818 C C . PRO A 1 372 ? -66.351 4.160 -31.726 1.00 50.04 1044 PRO A C 1
ATOM 2819 O O . PRO A 1 372 ? -66.534 5.257 -31.183 1.00 46.31 1044 PRO A O 1
ATOM 2823 N N . THR A 1 373 ? -67.085 3.719 -32.742 1.00 47.93 1045 THR A N 1
ATOM 2824 C CA . THR A 1 373 ? -68.134 4.524 -33.345 1.00 45.32 1045 THR A CA 1
ATOM 2825 C C . THR A 1 373 ? -69.468 3.779 -33.337 1.00 47.32 1045 THR A C 1
ATOM 2826 O O . THR A 1 373 ? -69.559 2.672 -32.818 1.00 46.06 1045 THR A O 1
ATOM 2830 N N . GLY A 1 374 ? -70.505 4.395 -33.899 1.00 45.79 1046 GLY A N 1
ATOM 2831 C CA . GLY A 1 374 ? -71.809 3.762 -33.993 1.00 38.84 1046 GLY A CA 1
ATOM 2832 C C . GLY A 1 374 ? -71.833 2.651 -35.030 1.00 43.95 1046 GLY A C 1
ATOM 2833 O O . GLY A 1 374 ? -70.799 2.304 -35.619 1.00 49.92 1046 GLY A O 1
ATOM 2834 N N . LEU A 1 375 ? -73.021 2.100 -35.259 1.00 41.53 1047 LEU A N 1
ATOM 2835 C CA . LEU A 1 375 ? -73.203 0.954 -36.147 1.00 39.74 1047 LEU A CA 1
ATOM 2836 C C . LEU A 1 375 ? -72.611 1.151 -37.533 1.00 44.65 1047 LEU A C 1
ATOM 2837 O O . LEU A 1 375 ? -71.870 0.285 -38.025 1.00 45.18 1047 LEU A O 1
ATOM 2842 N N . ALA A 1 376 ? -72.924 2.287 -38.154 1.00 41.57 1048 ALA A N 1
ATOM 2843 C CA . ALA A 1 376 ? -72.518 2.534 -39.536 1.00 41.61 1048 ALA A CA 1
ATOM 2844 C C . ALA A 1 376 ? -70.991 2.607 -39.738 1.00 43.44 1048 ALA A C 1
ATOM 2845 O O . ALA A 1 376 ? -70.454 2.001 -40.672 1.00 44.07 1048 ALA A O 1
ATOM 2847 N N . GLY A 1 377 ? -70.294 3.344 -38.874 1.00 43.29 1049 GLY A N 1
ATOM 2848 C CA . GLY A 1 377 ? -68.846 3.396 -38.943 1.00 37.63 1049 GLY A CA 1
ATOM 2849 C C . GLY A 1 377 ? -68.249 2.040 -38.614 1.00 43.96 1049 GLY A C 1
ATOM 2850 O O . GLY A 1 377 ? -67.251 1.627 -39.212 1.00 40.09 1049 GLY A O 1
ATOM 2851 N N . SER A 1 378 ? -68.868 1.334 -37.667 1.00 43.49 1050 SER A N 1
ATOM 2852 C CA . SER A 1 378 ? -68.372 0.018 -37.269 1.00 42.71 1050 SER A CA 1
ATOM 2853 C C . SER A 1 378 ? -68.442 -0.943 -38.451 1.00 44.35 1050 SER A C 1
ATOM 2854 O O . SER A 1 378 ? -67.461 -1.632 -38.794 1.00 41.20 1050 SER A O 1
ATOM 2857 N N . LEU A 1 379 ? -69.610 -0.960 -39.084 1.00 42.61 1051 LEU A N 1
ATOM 2858 C CA . LEU A 1 379 ? -69.826 -1.764 -40.269 1.00 36.88 1051 LEU A CA 1
ATOM 2859 C C . LEU A 1 379 ? -68.772 -1.486 -41.340 1.00 39.29 1051 LEU A C 1
ATOM 2860 O O . LEU A 1 379 ? -68.105 -2.415 -41.817 1.00 40.03 1051 LEU A O 1
ATOM 2865 N N . THR A 1 380 ? -68.585 -0.219 -41.706 1.00 41.92 1052 THR A N 1
ATOM 2866 C CA . THR A 1 380 ? -67.630 0.089 -42.783 1.00 41.63 1052 THR A CA 1
ATOM 2867 C C . THR A 1 380 ? -66.184 -0.235 -42.430 1.00 39.57 1052 THR A C 1
ATOM 2868 O O . THR A 1 380 ? -65.460 -0.765 -43.280 1.00 42.55 1052 THR A O 1
ATOM 2872 N N . ASN A 1 381 ? -65.756 0.063 -41.198 1.00 41.38 1053 ASN A N 1
ATOM 2873 C CA . ASN A 1 381 ? -64.417 -0.372 -40.750 1.00 41.46 1053 ASN A CA 1
ATOM 2874 C C . ASN A 1 381 ? -64.303 -1.889 -40.825 1.00 47.09 1053 ASN A C 1
ATOM 2875 O O . ASN A 1 381 ? -63.365 -2.434 -41.433 1.00 49.43 1053 ASN A O 1
ATOM 2880 N N . ALA A 1 382 ? -65.293 -2.561 -40.234 1.00 43.60 1054 ALA A N 1
ATOM 2881 C CA . ALA A 1 382 ? -65.349 -4.021 -40.236 1.00 46.31 1054 ALA A CA 1
ATOM 2882 C C . ALA A 1 382 ? -65.193 -4.620 -41.638 1.00 43.61 1054 ALA A C 1
ATOM 2883 O O . ALA A 1 382 ? -64.363 -5.508 -41.851 1.00 47.70 1054 ALA A O 1
ATOM 2885 N N . LEU A 1 383 ? -65.977 -4.139 -42.596 1.00 43.18 1055 LEU A N 1
ATOM 2886 C CA . LEU A 1 383 ? -65.892 -4.675 -43.962 1.00 48.24 1055 LEU A CA 1
ATOM 2887 C C . LEU A 1 383 ? -64.557 -4.340 -44.626 1.00 45.49 1055 LEU A C 1
ATOM 2888 O O . LEU A 1 383 ? -64.003 -5.156 -45.359 1.00 47.36 1055 LEU A O 1
ATOM 2893 N N . SER A 1 384 ? -64.031 -3.146 -44.372 1.00 45.02 1056 SER A N 1
ATOM 2894 C CA . SER A 1 384 ? -62.731 -2.802 -44.943 1.00 46.73 1056 SER A CA 1
ATOM 2895 C C . SER A 1 384 ? -61.678 -3.765 -44.423 1.00 46.20 1056 SER A C 1
ATOM 2896 O O . SER A 1 384 ? -61.068 -4.479 -45.220 1.00 47.76 1056 SER A O 1
ATOM 2899 N N . ASN A 1 385 ? -61.488 -3.815 -43.098 1.00 45.49 1057 ASN A N 1
ATOM 2900 C CA . ASN A 1 385 ? -60.519 -4.757 -42.526 1.00 44.41 1057 ASN A CA 1
ATOM 2901 C C . ASN A 1 385 ? -60.758 -6.187 -43.020 1.00 48.96 1057 ASN A C 1
ATOM 2902 O O . ASN A 1 385 ? -59.806 -6.928 -43.300 1.00 45.79 1057 ASN A O 1
ATOM 2907 N N . GLY A 1 386 ? -62.028 -6.562 -43.145 1.00 42.36 1058 GLY A N 1
ATOM 2908 C CA . GLY A 1 386 ? -62.366 -7.887 -43.602 1.00 42.10 1058 GLY A CA 1
ATOM 2909 C C . GLY A 1 386 ? -61.807 -8.155 -44.974 1.00 46.71 1058 GLY A C 1
ATOM 2910 O O . GLY A 1 386 ? -61.033 -9.105 -45.149 1.00 50.28 1058 GLY A O 1
ATOM 2911 N N . LEU A 1 387 ? -62.164 -7.305 -45.942 1.00 51.05 1059 LEU A N 1
ATOM 2912 C CA . LEU A 1 387 ? -61.731 -7.497 -47.332 1.00 46.20 1059 LEU A CA 1
ATOM 2913 C C . LEU A 1 387 ? -60.209 -7.516 -47.425 1.00 47.24 1059 LEU A C 1
ATOM 2914 O O . LEU A 1 387 ? -59.625 -8.346 -48.135 1.00 48.92 1059 LEU A O 1
ATOM 2919 N N . LEU A 1 388 ? -59.563 -6.626 -46.683 1.00 38.41 1060 LEU A N 1
ATOM 2920 C CA . LEU A 1 388 ? -58.105 -6.591 -46.695 1.00 46.45 1060 LEU A CA 1
ATOM 2921 C C . LEU A 1 388 ? -57.476 -7.868 -46.135 1.00 48.98 1060 LEU A C 1
ATOM 2922 O O . LEU A 1 388 ? -56.588 -8.428 -46.769 1.00 51.20 1060 LEU A O 1
ATOM 2927 N N . SER A 1 389 ? -57.929 -8.352 -44.976 1.00 49.94 1061 SER A N 1
ATOM 2928 C CA . SER A 1 389 ? -57.406 -9.637 -44.488 1.00 50.94 1061 SER A CA 1
ATOM 2929 C C . SER A 1 389 ? -57.856 -10.786 -45.396 1.00 52.98 1061 SER A C 1
ATOM 2930 O O . SER A 1 389 ? -57.091 -11.728 -45.636 1.00 53.93 1061 SER A O 1
ATOM 2933 N N . GLY A 1 390 ? -59.057 -10.675 -45.956 1.00 44.00 1062 GLY A N 1
ATOM 2934 C CA . GLY A 1 390 ? -59.530 -11.667 -46.910 1.00 47.12 1062 GLY A CA 1
ATOM 2935 C C . GLY A 1 390 ? -58.742 -11.648 -48.214 1.00 57.82 1062 GLY A C 1
ATOM 2936 O O . GLY A 1 390 ? -59.036 -12.422 -49.144 1.00 54.24 1062 GLY A O 1
ATOM 2937 N N . GLY A 1 391 ? -57.733 -10.772 -48.282 1.00 54.14 1063 GLY A N 1
ATOM 2938 C CA . GLY A 1 391 ? -56.824 -10.734 -49.419 1.00 52.46 1063 GLY A CA 1
ATOM 2939 C C . GLY A 1 391 ? -57.407 -10.131 -50.686 1.00 54.32 1063 GLY A C 1
ATOM 2940 O O . GLY A 1 391 ? -57.201 -10.660 -51.777 1.00 57.42 1063 GLY A O 1
ATOM 2941 N N . LEU A 1 392 ? -58.131 -9.023 -50.549 1.00 53.51 1064 LEU A N 1
ATOM 2942 C CA . LEU A 1 392 ? -58.736 -8.354 -51.703 1.00 52.96 1064 LEU A CA 1
ATOM 2943 C C . LEU A 1 392 ? -57.665 -7.745 -52.615 1.00 55.93 1064 LEU A C 1
ATOM 2944 O O . LEU A 1 392 ? -57.741 -7.858 -53.843 1.00 54.94 1064 LEU A O 1
ATOM 2949 N N . LEU A 1 393 ? -56.673 -7.100 -52.002 1.00 53.51 1065 LEU A N 1
ATOM 2950 C CA . LEU A 1 393 ? -55.597 -6.463 -52.751 1.00 52.68 1065 LEU A CA 1
ATOM 2951 C C . LEU A 1 393 ? -54.910 -7.470 -53.664 1.00 59.30 1065 LEU A C 1
ATOM 2952 O O . LEU A 1 393 ? -54.700 -7.196 -54.852 1.00 59.69 1065 LEU A O 1
ATOM 2957 N N . GLY A 1 394 ? -54.578 -8.638 -53.115 1.00 56.71 1066 GLY A N 1
ATOM 2958 C CA . GLY A 1 394 ? -53.991 -9.703 -53.909 1.00 58.77 1066 GLY A CA 1
ATOM 2959 C C . GLY A 1 394 ? -54.846 -10.091 -55.106 1.00 56.04 1066 GLY A C 1
ATOM 2960 O O . GLY A 1 394 ? -54.322 -10.375 -56.184 1.00 62.69 1066 GLY A O 1
ATOM 2961 N N . ILE A 1 395 ? -56.162 -10.105 -54.914 1.00 52.79 1067 ILE A N 1
ATOM 2962 C CA . ILE A 1 395 ? -57.092 -10.456 -55.976 1.00 56.94 1067 ILE A CA 1
ATOM 2963 C C . ILE A 1 395 ? -57.044 -9.425 -57.094 1.00 62.44 1067 ILE A C 1
ATOM 2964 O O . ILE A 1 395 ? -57.082 -9.770 -58.275 1.00 63.75 1067 ILE A O 1
ATOM 2969 N N . LEU A 1 396 ? -56.961 -8.158 -56.702 1.00 61.19 1068 LEU A N 1
ATOM 2970 C CA . LEU A 1 396 ? -56.832 -7.059 -57.648 1.00 61.55 1068 LEU A CA 1
ATOM 2971 C C . LEU A 1 396 ? -55.560 -7.203 -58.493 1.00 66.52 1068 LEU A C 1
ATOM 2972 O O . LEU A 1 396 ? -55.623 -7.190 -59.723 1.00 67.02 1068 LEU A O 1
ATOM 2977 N N . GLU A 1 397 ? -54.415 -7.361 -57.833 1.00 64.52 1069 GLU A N 1
ATOM 2978 C CA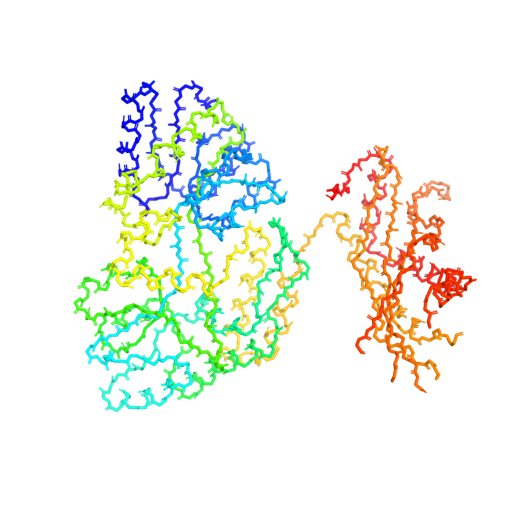 . GLU A 1 397 ? -53.149 -7.528 -58.534 1.00 65.93 1069 GLU A CA 1
ATOM 2979 C C . GLU A 1 397 ? -53.197 -8.655 -59.564 1.00 73.82 1069 GLU A C 1
ATOM 2980 O O . GLU A 1 397 ? -52.486 -8.606 -60.566 1.00 82.69 1069 GLU A O 1
ATOM 2986 N N . ASN A 1 398 ? -54.034 -9.663 -59.318 1.00 75.17 1070 ASN A N 1
ATOM 2987 C CA . ASN A 1 398 ? -54.011 -10.896 -60.108 1.00 78.24 1070 ASN A CA 1
ATOM 2988 C C . ASN A 1 398 ? -54.896 -10.918 -61.332 1.00 85.20 1070 ASN A C 1
ATOM 2989 O O . ASN A 1 398 ? -54.982 -11.932 -62.027 1.00 92.97 1070 ASN A O 1
ATOM 2994 N N . LEU A 1 399 ? -55.574 -9.815 -61.599 1.00 83.88 1071 LEU A N 1
ATOM 2995 C CA . LEU A 1 399 ? -56.383 -9.747 -62.807 1.00 91.78 1071 LEU A CA 1
ATOM 2996 C C . LEU A 1 399 ? -55.451 -9.453 -63.998 1.00 101.01 1071 LEU A C 1
ATOM 2997 O O . LEU A 1 399 ? -54.506 -8.661 -63.875 1.00 97.65 1071 LEU A O 1
ATOM 3002 N N . PRO A 1 400 ? -55.687 -10.128 -65.140 1.00 106.24 1072 PRO A N 1
ATOM 3003 C CA . PRO A 1 400 ? -54.746 -10.163 -66.273 1.00 107.47 1072 PRO A CA 1
ATOM 3004 C C . PRO A 1 400 ? -54.833 -8.952 -67.189 1.00 105.90 1072 PRO A C 1
ATOM 3005 O O . PRO A 1 400 ? -55.465 -7.952 -66.847 1.00 104.48 1072 PRO A O 1
ATOM 3009 N N . LEU A 1 401 ? -54.167 -9.048 -68.334 1.00 101.33 1073 LEU A N 1
ATOM 3010 C CA . LEU A 1 401 ? -54.598 -8.311 -69.504 1.00 103.95 1073 LEU A CA 1
ATOM 3011 C C . LEU A 1 401 ? -56.126 -8.239 -69.520 1.00 99.07 1073 LEU A C 1
ATOM 3012 O O . LEU A 1 401 ? -56.764 -8.585 -70.510 1.00 99.16 1073 LEU A O 1
ATOM 3017 N N . ASP A 1 435 ? -46.796 -4.426 -72.216 1.00 99.41 1107 ASP A N 1
ATOM 3018 C CA . ASP A 1 435 ? -47.631 -5.376 -71.490 1.00 99.90 1107 ASP A CA 1
ATOM 3019 C C . ASP A 1 435 ? -48.629 -4.683 -70.557 1.00 97.02 1107 ASP A C 1
ATOM 3020 O O . ASP A 1 435 ? -48.950 -3.500 -70.708 1.00 97.40 1107 ASP A O 1
ATOM 3025 N N . ILE A 1 436 ? -49.151 -5.456 -69.616 1.00 93.64 1108 ILE A N 1
ATOM 3026 C CA . ILE A 1 436 ? -49.627 -4.889 -68.375 1.00 95.50 1108 ILE A CA 1
ATOM 3027 C C . ILE A 1 436 ? -48.774 -5.426 -67.241 1.00 94.57 1108 ILE A C 1
ATOM 3028 O O . ILE A 1 436 ? -48.284 -6.560 -67.279 1.00 99.52 1108 ILE A O 1
ATOM 3033 N N . LYS A 1 437 ? -48.566 -4.585 -66.250 1.00 88.20 1109 LYS A N 1
ATOM 3034 C CA . LYS A 1 437 ? -48.365 -5.079 -64.921 1.00 84.66 1109 LYS A CA 1
ATOM 3035 C C . LYS A 1 437 ? -49.311 -4.198 -64.134 1.00 83.54 1109 LYS A C 1
ATOM 3036 O O . LYS A 1 437 ? -49.259 -2.963 -64.219 1.00 79.86 1109 LYS A O 1
ATOM 3039 N N . VAL A 1 438 ? -50.244 -4.846 -63.451 1.00 82.41 1110 VAL A N 1
ATOM 3040 C CA . VAL A 1 438 ? -51.166 -4.152 -62.583 1.00 75.08 1110 VAL A CA 1
ATOM 3041 C C . VAL A 1 438 ? -50.441 -3.942 -61.268 1.00 71.46 1110 VAL A C 1
ATOM 3042 O O . VAL A 1 438 ? -49.694 -4.819 -60.821 1.00 73.39 1110 VAL A O 1
ATOM 3046 N N . THR A 1 439 ? -50.646 -2.779 -60.657 1.00 67.25 1111 THR A N 1
ATOM 3047 C CA . THR A 1 439 ? -49.940 -2.438 -59.434 1.00 64.54 1111 THR A CA 1
ATOM 3048 C C . THR A 1 439 ? -50.783 -1.544 -58.540 1.00 64.26 1111 THR A C 1
ATOM 3049 O O . THR A 1 439 ? -51.894 -1.150 -58.912 1.00 63.88 1111 THR A O 1
ATOM 3053 N N . ASP A 1 440 ? -50.225 -1.225 -57.370 1.00 63.98 1112 ASP A N 1
ATOM 3054 C CA . ASP A 1 440 ? -50.832 -0.328 -56.381 1.00 60.60 1112 ASP A CA 1
ATOM 3055 C C . ASP A 1 440 ? -52.315 -0.570 -56.121 1.00 58.54 1112 ASP A C 1
ATOM 3056 O O . ASP A 1 440 ? -53.113 0.377 -56.124 1.00 59.58 1112 ASP A O 1
ATOM 3061 N N . PRO A 1 441 ? -52.683 -1.835 -55.860 1.00 56.85 1113 PRO A N 1
ATOM 3062 C CA . PRO A 1 441 ? -54.089 -2.142 -55.585 1.00 55.64 1113 PRO A CA 1
ATOM 3063 C C . PRO A 1 441 ? -54.554 -1.414 -54.318 1.00 54.97 1113 PRO A C 1
ATOM 3064 O O . PRO A 1 441 ? -53.801 -1.247 -53.346 1.00 53.36 1113 PRO A O 1
ATOM 3068 N N . GLN A 1 442 ? -55.802 -0.966 -54.349 1.00 49.70 1114 GLN A N 1
ATOM 3069 C CA . GLN A 1 442 ? -56.299 -0.064 -53.341 1.00 49.40 1114 GLN A CA 1
ATOM 3070 C C . GLN A 1 442 ? -57.760 -0.342 -53.031 1.00 53.44 1114 GLN A C 1
ATOM 3071 O O . GLN A 1 442 ? -58.571 -0.557 -53.937 1.00 50.99 1114 GLN A O 1
ATOM 3077 N N . LEU A 1 443 ? -58.092 -0.342 -51.748 1.00 50.62 1115 LEU A N 1
ATOM 3078 C CA . LEU A 1 443 ? -59.475 -0.232 -51.334 1.00 49.75 1115 LEU A CA 1
ATOM 3079 C C . LEU A 1 443 ? -59.642 1.209 -50.882 1.00 49.31 1115 LEU A C 1
ATOM 3080 O O . LEU A 1 443 ? -58.750 1.766 -50.249 1.00 52.63 1115 LEU A O 1
ATOM 3085 N N . LEU A 1 444 ? -60.762 1.830 -51.218 1.00 47.50 1116 LEU A N 1
ATOM 3086 C CA . LEU A 1 444 ? -60.956 3.223 -50.864 1.00 45.70 1116 LEU A CA 1
ATOM 3087 C C . LEU A 1 444 ? -62.103 3.326 -49.868 1.00 48.39 1116 LEU A C 1
ATOM 3088 O O . LEU A 1 444 ? -62.743 2.325 -49.561 1.00 49.45 1116 LEU A O 1
ATOM 3093 N N . GLU A 1 445 ? -62.374 4.530 -49.373 1.00 51.09 1117 GLU A N 1
ATOM 3094 C CA . GLU A 1 445 ? -63.423 4.714 -48.380 1.00 49.77 1117 GLU A CA 1
ATOM 3095 C C . GLU A 1 445 ? -64.753 4.194 -48.912 1.00 51.05 1117 GLU A C 1
ATOM 3096 O O . GLU A 1 445 ? -65.201 4.589 -49.992 1.00 55.84 1117 GLU A O 1
ATOM 3102 N N . LEU A 1 446 ? -65.374 3.316 -48.133 1.00 48.06 1118 LEU A N 1
ATOM 3103 C CA . LEU A 1 446 ? -66.672 2.738 -48.440 1.00 49.51 1118 LEU A CA 1
ATOM 3104 C C . LEU A 1 446 ? -67.808 3.731 -48.219 1.00 49.13 1118 LEU A C 1
ATOM 3105 O O . LEU A 1 446 ? -67.805 4.475 -47.244 1.00 50.30 1118 LEU A O 1
ATOM 3110 N N . GLY A 1 447 ? -68.787 3.728 -49.121 1.00 50.64 1119 GLY A N 1
ATOM 3111 C CA . GLY A 1 447 ? -70.010 4.480 -48.905 1.00 47.87 1119 GLY A CA 1
ATOM 3112 C C . GLY A 1 447 ? -71.125 3.633 -48.304 1.00 53.81 1119 GLY A C 1
ATOM 3113 O O . GLY A 1 447 ? -71.201 2.425 -48.530 1.00 54.12 1119 GLY A O 1
ATOM 3114 N N . LEU A 1 448 ? -72.018 4.282 -47.564 1.00 51.01 1120 LEU A N 1
ATOM 3115 C CA . LEU A 1 448 ? -73.154 3.601 -46.969 1.00 53.38 1120 LEU A CA 1
ATOM 3116 C C . LEU A 1 448 ? -74.413 4.454 -47.101 1.00 55.08 1120 LEU A C 1
ATOM 3117 O O . LEU A 1 448 ? -74.395 5.656 -46.821 1.00 58.00 1120 LEU A O 1
ATOM 3122 N N . VAL A 1 449 ? -75.497 3.823 -47.543 1.00 55.68 1121 VAL A N 1
ATOM 3123 C CA . VAL A 1 449 ? -76.783 4.494 -47.724 1.00 59.92 1121 VAL A CA 1
ATOM 3124 C C . VAL A 1 449 ? -77.889 3.632 -47.120 1.00 60.39 1121 VAL A C 1
ATOM 3125 O O . VAL A 1 449 ? -77.911 2.412 -47.315 1.00 63.03 1121 VAL A O 1
ATOM 3129 N N . GLN A 1 450 ? -78.801 4.260 -46.386 1.00 58.54 1122 GLN A N 1
ATOM 3130 C CA . GLN A 1 450 ? -79.913 3.531 -45.783 1.00 65.60 1122 GLN A CA 1
ATOM 3131 C C . GLN A 1 450 ? -81.244 3.873 -46.475 1.00 74.67 1122 GLN A C 1
ATOM 3132 O O . GLN A 1 450 ? -81.468 5.024 -46.890 1.00 74.11 1122 GLN A O 1
ATOM 3138 N N . SER A 1 451 ? -82.118 2.876 -46.610 1.00 66.54 1123 SER A N 1
ATOM 3139 C CA . SER A 1 451 ? -83.454 3.114 -47.138 1.00 71.52 1123 SER A CA 1
ATOM 3140 C C . SER A 1 451 ? -84.189 4.159 -46.294 1.00 76.92 1123 SER A C 1
ATOM 3141 O O . SER A 1 451 ? -84.051 4.196 -45.063 1.00 73.33 1123 SER A O 1
ATOM 3144 N N . PRO A 1 452 ? -84.948 5.042 -46.962 1.00 82.06 1124 PRO A N 1
ATOM 3145 C CA . PRO A 1 452 ? -85.788 6.031 -46.275 1.00 80.93 1124 PRO A CA 1
ATOM 3146 C C . PRO A 1 452 ? -86.729 5.358 -45.281 1.00 76.55 1124 PRO A C 1
ATOM 3147 O O . PRO A 1 452 ? -87.101 5.960 -44.275 1.00 78.52 1124 PRO A O 1
ATOM 3151 N N . ASP A 1 453 ? -87.102 4.115 -45.569 1.00 78.23 1125 ASP A N 1
ATOM 3152 C CA . ASP A 1 453 ? -87.906 3.330 -44.646 1.00 80.63 1125 ASP A CA 1
ATOM 3153 C C . ASP A 1 453 ? -87.022 2.542 -43.683 1.00 80.47 1125 ASP A C 1
ATOM 3154 O O . ASP A 1 453 ? -87.523 1.764 -42.867 1.00 77.79 1125 ASP A O 1
ATOM 3159 N N . GLY A 1 454 ? -85.710 2.739 -43.793 1.00 76.78 1126 GLY A N 1
ATOM 3160 C CA . GLY A 1 454 ? -84.773 2.223 -42.811 1.00 71.26 1126 GLY A CA 1
ATOM 3161 C C . GLY A 1 454 ? -84.557 0.720 -42.797 1.00 73.26 1126 GLY A C 1
ATOM 3162 O O . GLY A 1 454 ? -83.781 0.218 -41.979 1.00 73.40 1126 GLY A O 1
ATOM 3163 N N . HIS A 1 455 ? -85.229 -0.008 -43.689 1.00 75.26 1127 HIS A N 1
ATOM 3164 C CA . HIS A 1 455 ? -85.112 -1.470 -43.699 1.00 72.42 1127 HIS A CA 1
ATOM 3165 C C . HIS A 1 455 ? -83.964 -1.991 -44.561 1.00 68.50 1127 HIS A C 1
ATOM 3166 O O . HIS A 1 455 ? -83.636 -3.176 -44.491 1.00 70.34 1127 HIS A O 1
ATOM 3173 N N . ARG A 1 456 ? -83.348 -1.120 -45.359 1.00 66.40 1128 ARG A N 1
ATOM 3174 C CA . ARG A 1 456 ? -82.325 -1.569 -46.308 1.00 66.73 1128 ARG A CA 1
ATOM 3175 C C . ARG A 1 456 ? -81.019 -0.767 -46.299 1.00 66.91 1128 ARG A C 1
ATOM 3176 O O . ARG A 1 456 ? -81.022 0.464 -46.186 1.00 66.41 1128 ARG A O 1
ATOM 3184 N N . LEU A 1 457 ? -79.909 -1.489 -46.445 1.00 65.00 1129 LEU A N 1
ATOM 3185 C CA . LEU A 1 457 ? -78.577 -0.899 -46.544 1.00 58.20 1129 LEU A CA 1
ATOM 3186 C C . LEU A 1 457 ? -77.981 -1.119 -47.927 1.00 61.85 1129 LEU A C 1
ATOM 3187 O O . LEU A 1 457 ? -78.129 -2.192 -48.523 1.00 57.71 1129 LEU A O 1
ATOM 3192 N N . TYR A 1 458 ? -77.290 -0.099 -48.421 1.00 57.60 1130 TYR A N 1
ATOM 3193 C CA . TYR A 1 458 ? -76.559 -0.207 -49.672 1.00 60.46 1130 TYR A CA 1
ATOM 3194 C C . TYR A 1 458 ? -75.138 0.275 -49.445 1.00 60.83 1130 TYR A C 1
ATOM 3195 O O . TYR A 1 458 ? -74.921 1.394 -48.959 1.00 62.92 1130 TYR A O 1
ATOM 3204 N N . VAL A 1 459 ? -74.165 -0.567 -49.776 1.00 57.13 1131 VAL A N 1
ATOM 3205 C CA . VAL A 1 459 ? -72.777 -0.175 -49.596 1.00 54.29 1131 VAL A CA 1
ATOM 3206 C C . VAL A 1 459 ? -72.113 0.080 -50.940 1.00 56.25 1131 VAL A C 1
ATOM 3207 O O . VAL A 1 459 ? -72.379 -0.619 -51.923 1.00 58.29 1131 VAL A O 1
ATOM 3211 N N . THR A 1 460 ? -71.271 1.107 -50.990 1.00 55.55 1132 THR A N 1
ATOM 3212 C CA . THR A 1 460 ? -70.458 1.340 -52.171 1.00 54.30 1132 THR A CA 1
ATOM 3213 C C . THR A 1 460 ? -69.018 0.974 -51.838 1.00 50.32 1132 THR A C 1
ATOM 3214 O O . THR A 1 460 ? -68.479 1.389 -50.814 1.00 51.73 1132 THR A O 1
ATOM 3218 N N . ILE A 1 461 ? -68.399 0.197 -52.714 1.00 50.06 1133 ILE A N 1
ATOM 3219 C CA . ILE A 1 461 ? -67.043 -0.270 -52.497 1.00 50.84 1133 ILE A CA 1
ATOM 3220 C C . ILE A 1 461 ? -66.162 0.172 -53.663 1.00 51.31 1133 ILE A C 1
ATOM 3221 O O . ILE A 1 461 ? -66.113 -0.495 -54.709 1.00 50.41 1133 ILE A O 1
ATOM 3226 N N . PRO A 1 462 ? -65.507 1.336 -53.500 1.00 54.33 1134 PRO A N 1
ATOM 3227 C CA . PRO A 1 462 ? -64.575 1.891 -54.487 1.00 50.60 1134 PRO A CA 1
ATOM 3228 C C . PRO A 1 462 ? -63.283 1.095 -54.490 1.00 47.65 1134 PRO A C 1
ATOM 3229 O O . PRO A 1 462 ? -62.749 0.783 -53.422 1.00 49.09 1134 PRO A O 1
ATOM 3233 N N . LEU A 1 463 ? -62.785 0.792 -55.682 1.00 47.26 1135 LEU A N 1
ATOM 3234 C CA . LEU A 1 463 ? -61.579 -0.005 -55.850 1.00 49.39 1135 LEU A CA 1
ATOM 3235 C C . LEU A 1 463 ? -60.671 0.676 -56.861 1.00 54.15 1135 LEU A C 1
ATOM 3236 O O . LEU A 1 463 ? -61.150 1.431 -57.714 1.00 56.94 1135 LEU A O 1
ATOM 3241 N N . GLY A 1 464 ? -59.368 0.421 -56.777 1.00 51.87 1136 GLY A N 1
ATOM 3242 C CA . GLY A 1 464 ? -58.449 1.028 -57.715 1.00 49.17 1136 GLY A CA 1
ATOM 3243 C C . GLY A 1 464 ? -57.177 0.246 -57.938 1.00 53.29 1136 GLY A C 1
ATOM 3244 O O . GLY A 1 464 ? -56.733 -0.507 -57.082 1.00 54.54 1136 GLY A O 1
ATOM 3245 N N . ILE A 1 465 ? -56.581 0.447 -59.107 1.00 57.89 1137 ILE A N 1
ATOM 3246 C CA . ILE A 1 465 ? -55.294 -0.137 -59.442 1.00 57.23 1137 ILE A CA 1
ATOM 3247 C C . ILE A 1 465 ? -54.579 0.810 -60.396 1.00 63.66 1137 ILE A C 1
ATOM 3248 O O . ILE A 1 465 ? -55.217 1.614 -61.094 1.00 61.14 1137 ILE A O 1
ATOM 3253 N N . LYS A 1 466 ? -53.254 0.727 -60.409 1.00 62.79 1138 LYS A N 1
ATOM 3254 C CA . LYS A 1 466 ? -52.474 1.440 -61.397 1.00 61.79 1138 LYS A CA 1
ATOM 3255 C C . LYS A 1 466 ? -52.140 0.448 -62.508 1.00 71.61 1138 LYS A C 1
ATOM 3256 O O . LYS A 1 466 ? -51.832 -0.721 -62.242 1.00 69.80 1138 LYS A O 1
ATOM 3258 N N . LEU A 1 467 ? -52.242 0.908 -63.753 1.00 73.35 1139 LEU A N 1
ATOM 3259 C CA . LEU A 1 467 ? -51.914 0.087 -64.909 1.00 69.33 1139 LEU A CA 1
ATOM 3260 C C . LEU A 1 467 ? -50.592 0.544 -65.485 1.00 76.17 1139 LEU A C 1
ATOM 3261 O O . LEU A 1 467 ? -50.320 1.741 -65.552 1.00 76.85 1139 LEU A O 1
ATOM 3266 N N . GLN A 1 468 ? -49.764 -0.403 -65.901 1.00 81.88 1140 GLN A N 1
ATOM 3267 C CA . GLN A 1 468 ? -48.482 -0.052 -66.493 1.00 84.67 1140 GLN A CA 1
ATOM 3268 C C . GLN A 1 468 ? -48.306 -0.717 -67.841 1.00 89.05 1140 GLN A C 1
ATOM 3269 O O . GLN A 1 468 ? -48.225 -1.943 -67.931 1.00 92.26 1140 GLN A O 1
ATOM 3275 N N . VAL A 1 469 ? -48.232 0.092 -68.891 1.00 91.46 1141 VAL A N 1
ATOM 3276 C CA . VAL A 1 469 ? -48.033 -0.440 -70.229 1.00 90.96 1141 VAL A CA 1
ATOM 3277 C C . VAL A 1 469 ? -46.581 -0.237 -70.631 1.00 87.84 1141 VAL A C 1
ATOM 3278 O O . VAL A 1 469 ? -46.165 0.878 -70.942 1.00 87.63 1141 VAL A O 1
ATOM 3282 N N . ASN A 1 470 ? -45.818 -1.325 -70.647 1.00 91.69 1142 ASN A N 1
ATOM 3283 C CA . ASN A 1 470 ? -44.383 -1.246 -70.900 1.00 95.54 1142 ASN A CA 1
ATOM 3284 C C . ASN A 1 470 ? -43.869 -2.419 -71.736 1.00 100.13 1142 ASN A C 1
ATOM 3285 O O . ASN A 1 470 ? -43.690 -2.304 -72.953 1.00 91.95 1142 ASN A O 1
ATOM 3287 N N . LEU A 1 478 ? -43.463 2.981 -69.111 1.00 83.33 1150 LEU A N 1
ATOM 3288 C CA . LEU A 1 478 ? -44.290 3.714 -70.065 1.00 91.60 1150 LEU A CA 1
ATOM 3289 C C . LEU A 1 478 ? -45.767 3.702 -69.681 1.00 98.24 1150 LEU A C 1
ATOM 3290 O O . LEU A 1 478 ? -46.227 2.811 -68.955 1.00 96.53 1150 LEU A O 1
ATOM 3295 N N . LEU A 1 479 ? -46.492 4.720 -70.144 1.00 94.77 1151 LEU A N 1
ATOM 3296 C CA . LEU A 1 479 ? -47.954 4.696 -70.164 1.00 87.09 1151 LEU A CA 1
ATOM 3297 C C . LEU A 1 479 ? -48.607 4.118 -68.900 1.00 83.62 1151 LEU A C 1
ATOM 3298 O O . LEU A 1 479 ? -49.159 3.012 -68.925 1.00 84.14 1151 LEU A O 1
ATOM 3303 N N . ARG A 1 480 ? -48.546 4.872 -67.807 1.00 76.50 1152 ARG A N 1
ATOM 3304 C CA . ARG A 1 480 ? -49.193 4.476 -66.564 1.00 71.08 1152 ARG A CA 1
ATOM 3305 C C . ARG A 1 480 ? -50.599 5.073 -66.444 1.00 67.41 1152 ARG A C 1
ATOM 3306 O O . ARG A 1 480 ? -50.813 6.247 -66.754 1.00 69.17 1152 ARG A O 1
ATOM 3314 N N . LEU A 1 481 ? -51.556 4.258 -66.005 1.00 64.58 1153 LEU A N 1
ATOM 3315 C CA . LEU A 1 481 ? -52.938 4.710 -65.829 1.00 61.36 1153 LEU A CA 1
ATOM 3316 C C . LEU A 1 481 ? -53.458 4.415 -64.426 1.00 62.90 1153 LEU A C 1
ATOM 3317 O O . LEU A 1 481 ? -52.934 3.540 -63.732 1.00 65.29 1153 LEU A O 1
ATOM 3322 N N . ALA A 1 482 ? -54.493 5.141 -64.015 1.00 58.39 1154 ALA A N 1
ATOM 3323 C CA . ALA A 1 482 ? -55.155 4.867 -62.745 1.00 55.00 1154 ALA A CA 1
ATOM 3324 C C . ALA A 1 482 ? -56.597 4.444 -62.993 1.00 59.11 1154 ALA A C 1
ATOM 3325 O O . ALA A 1 482 ? -57.434 5.253 -63.430 1.00 57.98 1154 ALA A O 1
ATOM 3327 N N . VAL A 1 483 ? -56.892 3.181 -62.697 1.00 57.23 1155 VAL A N 1
ATOM 3328 C CA . VAL A 1 483 ? -58.244 2.666 -62.878 1.00 58.07 1155 VAL A CA 1
ATOM 3329 C C . VAL A 1 483 ? -58.996 2.674 -61.558 1.00 57.29 1155 VAL A C 1
ATOM 3330 O O . VAL A 1 483 ? -58.496 2.165 -60.550 1.00 58.99 1155 VAL A O 1
ATOM 3334 N N . LYS A 1 484 ? -60.196 3.241 -61.555 1.00 53.49 1156 LYS A N 1
ATOM 3335 C CA . LYS A 1 484 ? -61.036 3.166 -60.367 1.00 52.71 1156 LYS A CA 1
ATOM 3336 C C . LYS A 1 484 ? -62.494 2.826 -60.721 1.00 57.27 1156 LYS A C 1
ATOM 3337 O O . LYS A 1 484 ? -62.987 3.206 -61.792 1.00 51.36 1156 LYS A O 1
ATOM 3343 N N . LEU A 1 485 ? -63.155 2.081 -59.826 1.00 55.88 1157 LEU A N 1
ATOM 3344 C CA . LEU A 1 485 ? -64.546 1.649 -60.012 1.00 57.28 1157 LEU A CA 1
ATOM 3345 C C . LEU A 1 485 ? -65.219 1.253 -58.686 1.00 54.81 1157 LEU A C 1
ATOM 3346 O O . LEU A 1 485 ? -64.541 0.929 -57.702 1.00 52.89 1157 LEU A O 1
ATOM 3351 N N . ASP A 1 486 ? -66.553 1.256 -58.688 1.00 54.90 1158 ASP A N 1
ATOM 3352 C CA . ASP A 1 486 ? -67.350 0.906 -57.512 1.00 54.14 1158 ASP A CA 1
ATOM 3353 C C . ASP A 1 486 ? -68.110 -0.393 -57.690 1.00 59.97 1158 ASP A C 1
ATOM 3354 O O . ASP A 1 486 ? -68.567 -0.727 -58.794 1.00 60.14 1158 ASP A O 1
ATOM 3359 N N . ILE A 1 487 ? -68.235 -1.117 -56.584 1.00 59.03 1159 ILE A N 1
ATOM 3360 C CA . ILE A 1 487 ? -69.182 -2.210 -56.465 1.00 57.19 1159 ILE A CA 1
ATOM 3361 C C . ILE A 1 487 ? -70.291 -1.723 -55.548 1.00 57.35 1159 ILE A C 1
ATOM 3362 O O . ILE A 1 487 ? -70.028 -1.129 -54.504 1.00 57.99 1159 ILE A O 1
ATOM 3367 N N . THR A 1 488 ? -71.535 -1.948 -55.933 1.00 59.17 1160 THR A N 1
ATOM 3368 C CA . THR A 1 488 ? -72.629 -1.704 -55.021 1.00 58.93 1160 THR A CA 1
ATOM 3369 C C . THR A 1 488 ? -73.165 -3.056 -54.570 1.00 67.52 1160 THR A C 1
ATOM 3370 O O . THR A 1 488 ? -73.395 -3.953 -55.386 1.00 71.21 1160 THR A O 1
ATOM 3374 N N . ALA A 1 489 ? -73.325 -3.208 -53.261 1.00 67.47 1161 ALA A N 1
ATOM 3375 C CA . ALA A 1 489 ? -73.859 -4.437 -52.683 1.00 65.74 1161 ALA A CA 1
ATOM 3376 C C . ALA A 1 489 ? -74.971 -4.078 -51.710 1.00 66.66 1161 ALA A C 1
ATOM 3377 O O . ALA A 1 489 ? -74.820 -3.165 -50.885 1.00 64.02 1161 ALA A O 1
ATOM 3379 N N . GLU A 1 490 ? -76.092 -4.784 -51.814 1.00 69.83 1162 GLU A N 1
ATOM 3380 C CA . GLU A 1 490 ? -77.210 -4.552 -50.914 1.00 60.60 1162 GLU A CA 1
ATOM 3381 C C . GLU A 1 490 ? -77.047 -5.435 -49.678 1.00 60.57 1162 GLU A C 1
ATOM 3382 O O . GLU A 1 490 ? -76.635 -6.594 -49.783 1.00 60.63 1162 GLU A O 1
ATOM 3388 N N . ILE A 1 491 ? -77.328 -4.875 -48.505 1.00 58.49 1163 ILE A N 1
ATOM 3389 C CA . ILE A 1 491 ? -77.271 -5.647 -47.274 1.00 60.10 1163 ILE A CA 1
ATOM 3390 C C . ILE A 1 491 ? -78.673 -5.811 -46.713 1.00 61.67 1163 ILE A C 1
ATOM 3391 O O . ILE A 1 491 ? -79.405 -4.829 -46.554 1.00 58.47 1163 ILE A O 1
ATOM 3396 N N . LEU A 1 492 ? -79.036 -7.058 -46.417 1.00 66.76 1164 LEU A N 1
ATOM 3397 C CA . LEU A 1 492 ? -80.417 -7.408 -46.085 1.00 68.17 1164 LEU A CA 1
ATOM 3398 C C . LEU A 1 492 ? -80.550 -8.207 -44.802 1.00 68.90 1164 LEU A C 1
ATOM 3399 O O . LEU A 1 492 ? -79.660 -8.995 -44.446 1.00 70.06 1164 LEU A O 1
ATOM 3404 N N . ALA A 1 493 ? -81.678 -8.002 -44.123 1.00 67.05 1165 ALA A N 1
ATOM 3405 C CA . ALA A 1 493 ? -82.073 -8.831 -42.991 1.00 65.07 1165 ALA A CA 1
ATOM 3406 C C . ALA A 1 493 ? -83.162 -9.805 -43.449 1.00 73.91 1165 ALA A C 1
ATOM 3407 O O . ALA A 1 493 ? -84.163 -9.389 -44.046 1.00 77.05 1165 ALA A O 1
ATOM 3409 N N . VAL A 1 494 ? -82.974 -11.096 -43.178 1.00 76.98 1166 VAL A N 1
ATOM 3410 C CA . VAL A 1 494 ? -83.978 -12.094 -43.552 1.00 81.20 1166 VAL A CA 1
ATOM 3411 C C . VAL A 1 494 ? -84.146 -13.161 -42.484 1.00 82.08 1166 VAL A C 1
ATOM 3412 O O . VAL A 1 494 ? -83.168 -13.610 -41.880 1.00 82.41 1166 VAL A O 1
ATOM 3416 N N . ARG A 1 495 ? -85.391 -13.572 -42.257 1.00 90.34 1167 ARG A N 1
ATOM 3417 C CA . ARG A 1 495 ? -85.673 -14.645 -41.307 1.00 91.64 1167 ARG A CA 1
ATOM 3418 C C . ARG A 1 495 ? -85.571 -16.009 -41.991 1.00 93.54 1167 ARG A C 1
ATOM 3419 O O . ARG A 1 495 ? -85.976 -16.164 -43.145 1.00 90.26 1167 ARG A O 1
ATOM 3421 N N . ASP A 1 496 ? -85.024 -16.987 -41.275 1.00 97.15 1168 ASP A N 1
ATOM 3422 C CA . ASP A 1 496 ? -84.967 -18.354 -41.763 1.00 95.04 1168 ASP A CA 1
ATOM 3423 C C . ASP A 1 496 ? -84.877 -19.338 -40.591 1.00 101.57 1168 ASP A C 1
ATOM 3424 O O . ASP A 1 496 ? -84.403 -18.997 -39.505 1.00 95.35 1168 ASP A O 1
ATOM 3426 N N . LYS A 1 497 ? -85.315 -20.570 -40.844 1.00 106.60 1169 LYS A N 1
ATOM 3427 C CA . LYS A 1 497 ? -85.402 -21.655 -39.849 1.00 108.23 1169 LYS A CA 1
ATOM 3428 C C . LYS A 1 497 ? -86.475 -21.574 -38.735 1.00 105.74 1169 LYS A C 1
ATOM 3429 O O . LYS A 1 497 ? -86.238 -22.018 -37.600 1.00 104.88 1169 LYS A O 1
ATOM 3431 N N . GLN A 1 498 ? -87.630 -20.974 -39.028 1.00 107.71 1170 GLN A N 1
ATOM 3432 C CA . GLN A 1 498 ? -87.797 -19.961 -40.060 1.00 106.39 1170 GLN A CA 1
ATOM 3433 C C . GLN A 1 498 ? -87.819 -18.670 -39.245 1.00 104.96 1170 GLN A C 1
ATOM 3434 O O . GLN A 1 498 ? -87.905 -17.556 -39.769 1.00 103.47 1170 GLN A O 1
ATOM 3436 N N . GLU A 1 499 ? -87.705 -18.878 -37.935 1.00 103.66 1171 GLU A N 1
ATOM 3437 C CA . GLU A 1 499 ? -87.741 -17.849 -36.914 1.00 105.22 1171 GLU A CA 1
ATOM 3438 C C . GLU A 1 499 ? -86.451 -17.033 -36.874 1.00 102.95 1171 GLU A C 1
ATOM 3439 O O . GLU A 1 499 ? -86.497 -15.802 -36.926 1.00 101.40 1171 GLU A O 1
ATOM 3441 N N . ARG A 1 500 ? -85.305 -17.710 -36.816 1.00 99.12 1172 ARG A N 1
ATOM 3442 C CA . ARG A 1 500 ? -84.018 -17.028 -36.676 1.00 98.79 1172 ARG A CA 1
ATOM 3443 C C . ARG A 1 500 ? -83.771 -16.013 -37.802 1.00 96.99 1172 ARG A C 1
ATOM 3444 O O . ARG A 1 500 ? -84.198 -16.225 -38.943 1.00 94.73 1172 ARG A O 1
ATOM 3446 N N . ILE A 1 501 ? -83.088 -14.912 -37.482 1.00 90.78 1173 ILE A N 1
ATOM 3447 C CA . ILE A 1 501 ? -82.787 -13.877 -38.481 1.00 86.25 1173 ILE A CA 1
ATOM 3448 C C . ILE A 1 501 ? -81.287 -13.759 -38.776 1.00 82.78 1173 ILE A C 1
ATOM 3449 O O . ILE A 1 501 ? -80.443 -14.008 -37.910 1.00 74.03 1173 ILE A O 1
ATOM 3454 N N . HIS A 1 502 ? -80.966 -13.373 -40.008 1.00 82.43 1174 HIS A N 1
ATOM 3455 C CA . HIS A 1 502 ? -79.584 -13.348 -40.479 1.00 77.70 1174 HIS A CA 1
ATOM 3456 C C . HIS A 1 502 ? -79.317 -12.083 -41.294 1.00 72.37 1174 HIS A C 1
ATOM 3457 O O . HIS A 1 502 ? -80.245 -11.492 -41.870 1.00 71.05 1174 HIS A O 1
ATOM 3464 N N . LEU A 1 503 ? -78.051 -11.669 -41.343 1.00 66.94 1175 LEU A N 1
ATOM 3465 C CA . LEU A 1 503 ? -77.657 -10.526 -42.166 1.00 70.10 1175 LEU A CA 1
ATOM 3466 C C . LEU A 1 503 ? -77.045 -11.029 -43.470 1.00 66.98 1175 LEU A C 1
ATOM 3467 O O . LEU A 1 503 ? -75.965 -11.637 -43.474 1.00 69.19 1175 LEU A O 1
ATOM 3472 N N . VAL A 1 504 ? -77.734 -10.768 -44.576 1.00 65.67 1176 VAL A N 1
ATOM 3473 C CA . VAL A 1 504 ? -77.406 -11.411 -45.849 1.00 69.61 1176 VAL A CA 1
ATOM 3474 C C . VAL A 1 504 ? -77.077 -10.409 -46.943 1.00 61.21 1176 VAL A C 1
ATOM 3475 O O . VAL A 1 504 ? -77.570 -9.281 -46.935 1.00 64.85 1176 VAL A O 1
ATOM 3479 N 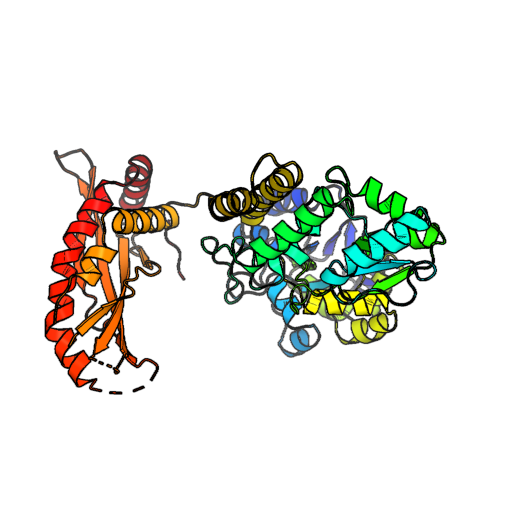N . LEU A 1 505 ? -76.260 -10.834 -47.900 1.00 64.54 1177 LEU A 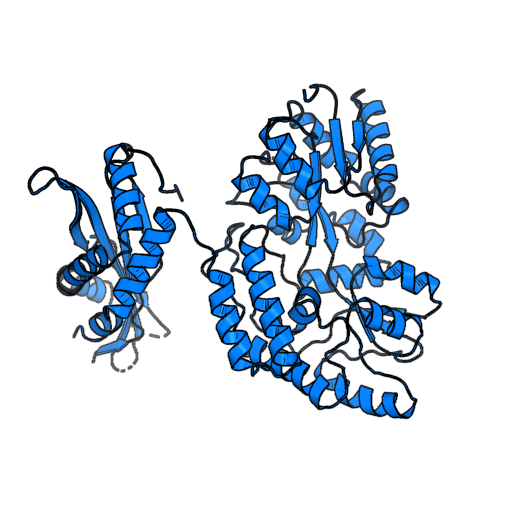N 1
ATOM 3480 C CA . LEU A 1 505 ? -75.898 -9.977 -49.023 1.00 62.45 1177 LEU A CA 1
ATOM 3481 C C . LEU A 1 505 ? -76.944 -10.014 -50.141 1.00 63.67 1177 LEU A C 1
ATOM 3482 O O . LEU A 1 505 ? -77.296 -11.082 -50.647 1.00 64.24 1177 LEU A O 1
ATOM 3487 N N . GLY A 1 506 ? -77.428 -8.834 -50.522 1.00 67.48 1178 GLY A N 1
ATOM 3488 C CA . GLY A 1 506 ? -78.297 -8.684 -51.675 1.00 63.52 1178 GLY A CA 1
ATOM 3489 C C . GLY A 1 506 ? -77.432 -8.694 -52.929 1.00 70.73 1178 GLY A C 1
ATOM 3490 O O . GLY A 1 506 ? -76.342 -9.288 -52.922 1.00 75.43 1178 GLY A O 1
ATOM 3491 N N . ASP A 1 507 ? -77.894 -8.055 -54.003 1.00 66.45 1179 ASP A N 1
ATOM 3492 C CA . ASP A 1 507 ? -77.213 -8.164 -55.293 1.00 77.76 1179 ASP A CA 1
ATOM 3493 C C . ASP A 1 507 ? -75.919 -7.363 -55.354 1.00 77.79 1179 ASP A C 1
ATOM 3494 O O . ASP A 1 507 ? -75.925 -6.142 -55.221 1.00 78.29 1179 ASP A O 1
ATOM 3499 N N . CYS A 1 508 ? -74.818 -8.068 -55.595 1.00 72.83 1180 CYS A N 1
ATOM 3500 C CA . CYS A 1 508 ? -73.499 -7.459 -55.670 1.00 71.14 1180 CYS A CA 1
ATOM 3501 C C . CYS A 1 508 ? -73.138 -7.209 -57.135 1.00 75.73 1180 CYS A C 1
ATOM 3502 O O . CYS A 1 508 ? -72.848 -8.142 -57.888 1.00 76.41 1180 CYS A O 1
ATOM 3505 N N . THR A 1 509 ? -73.121 -5.941 -57.529 1.00 78.77 1181 THR A N 1
ATOM 3506 C CA . THR A 1 509 ? -73.037 -5.590 -58.942 1.00 77.24 1181 THR A CA 1
ATOM 3507 C C . THR A 1 509 ? -72.116 -4.399 -59.173 1.00 76.71 1181 THR A C 1
ATOM 3508 O O . THR A 1 509 ? -72.204 -3.394 -58.460 1.00 74.85 1181 THR A O 1
ATOM 3512 N N . HIS A 1 510 ? -71.229 -4.514 -60.159 1.00 75.19 1182 HIS A N 1
ATOM 3513 C CA . HIS A 1 510 ? -70.367 -3.397 -60.533 1.00 73.41 1182 HIS A CA 1
ATOM 3514 C C . HIS A 1 510 ? -71.227 -2.189 -60.897 1.00 79.22 1182 HIS A C 1
ATOM 3515 O O . HIS A 1 510 ? -72.074 -2.274 -61.792 1.00 81.54 1182 HIS A O 1
ATOM 3522 N N . SER A 1 511 ? -70.996 -1.063 -60.220 1.00 77.18 1183 SER A N 1
ATOM 3523 C CA . SER A 1 511 ? -71.762 0.156 -60.480 1.00 72.48 1183 SER A CA 1
ATOM 3524 C C . SER A 1 511 ? -71.513 0.600 -61.912 1.00 77.89 1183 SER A C 1
ATOM 3525 O O . SER A 1 511 ? -70.370 0.875 -62.284 1.00 76.20 1183 SER A O 1
ATOM 3528 N N . PRO A 1 512 ? -72.593 0.699 -62.712 1.00 84.42 1184 PRO A N 1
ATOM 3529 C CA . PRO A 1 512 ? -72.507 0.685 -64.183 1.00 81.20 1184 PRO A CA 1
ATOM 3530 C C . PRO A 1 512 ? -71.619 1.771 -64.806 1.00 86.00 1184 PRO A C 1
ATOM 3531 O O . PRO A 1 512 ? -70.766 1.442 -65.648 1.00 86.71 1184 PRO A O 1
ATOM 3535 N N . GLY A 1 513 ? -71.786 3.025 -64.390 1.00 76.64 1185 GLY A N 1
ATOM 3536 C CA . GLY A 1 513 ? -71.007 4.108 -64.971 1.00 68.38 1185 GLY A CA 1
ATOM 3537 C C . GLY A 1 513 ? -69.849 4.547 -64.093 1.00 73.30 1185 GLY A C 1
ATOM 3538 O O . GLY A 1 513 ? -69.233 5.588 -64.324 1.00 70.89 1185 GLY A O 1
ATOM 3539 N N . SER A 1 514 ? -69.541 3.736 -63.088 1.00 71.91 1186 SER A N 1
ATOM 3540 C CA . SER A 1 514 ? -68.559 4.103 -62.077 1.00 62.85 1186 SER A CA 1
ATOM 3541 C C . SER A 1 514 ? -67.105 3.971 -62.538 1.00 57.23 1186 SER A C 1
ATOM 3542 O O . SER A 1 514 ? -66.198 4.455 -61.861 1.00 59.40 1186 SER A O 1
ATOM 3545 N N . LEU A 1 515 ? -66.865 3.326 -63.675 1.00 61.28 1187 LEU A N 1
ATOM 3546 C CA . LEU A 1 515 ? -65.481 3.062 -64.099 1.00 60.70 1187 LEU A CA 1
ATOM 3547 C C . LEU A 1 515 ? -64.794 4.314 -64.663 1.00 62.92 1187 LEU A C 1
ATOM 3548 O O . LEU A 1 515 ? -65.257 4.905 -65.639 1.00 62.87 1187 LEU A O 1
ATOM 3553 N N . GLN A 1 516 ? -63.682 4.703 -64.043 1.00 65.44 1188 GLN A N 1
ATOM 3554 C CA . GLN A 1 516 ? -62.975 5.934 -64.396 1.00 59.41 1188 GLN A CA 1
ATOM 3555 C C . GLN A 1 516 ? -61.477 5.667 -64.616 1.00 57.39 1188 GLN A C 1
ATOM 3556 O O . GLN A 1 516 ? -60.779 5.214 -63.704 1.00 56.45 1188 GLN A O 1
ATOM 3562 N N . ILE A 1 517 ? -60.978 5.923 -65.822 1.00 58.12 1189 ILE A N 1
ATOM 3563 C CA . ILE A 1 517 ? -59.539 5.790 -66.050 1.00 58.73 1189 ILE A CA 1
ATOM 3564 C C . ILE A 1 517 ? -58.897 7.177 -66.109 1.00 55.27 1189 ILE A C 1
ATOM 3565 O O . ILE A 1 517 ? -59.419 8.084 -66.756 1.00 59.52 1189 ILE A O 1
ATOM 3570 N N . SER A 1 518 ? -57.784 7.336 -65.398 1.00 54.77 1190 SER A N 1
ATOM 3571 C CA . SER A 1 518 ? -57.099 8.619 -65.291 1.00 50.09 1190 SER A CA 1
ATOM 3572 C C . SER A 1 518 ? -55.652 8.434 -65.699 1.00 54.91 1190 SER A C 1
ATOM 3573 O O . SER A 1 518 ? -54.990 7.497 -65.248 1.00 55.45 1190 SER A O 1
ATOM 3576 N N . LEU A 1 519 ? -55.166 9.324 -66.558 1.00 52.38 1191 LEU A N 1
ATOM 3577 C CA . LEU A 1 519 ? -53.799 9.244 -67.050 1.00 49.57 1191 LEU A CA 1
ATOM 3578 C C . LEU A 1 519 ? -52.820 9.606 -65.942 1.00 51.72 1191 LEU A C 1
ATOM 3579 O O . LEU A 1 519 ? -53.118 10.437 -65.071 1.00 51.84 1191 LEU A O 1
ATOM 3584 N N . LEU A 1 520 ? -51.650 8.983 -65.976 1.00 53.45 1192 LEU A N 1
ATOM 3585 C CA . LEU A 1 520 ? -50.598 9.295 -65.016 1.00 59.14 1192 LEU A CA 1
ATOM 3586 C C . LEU A 1 520 ? -49.353 9.786 -65.759 1.00 59.34 1192 LEU A C 1
ATOM 3587 O O . LEU A 1 520 ? -49.184 9.517 -66.954 1.00 60.01 1192 LEU A O 1
ATOM 3592 N N . ASP A 1 521 ? -48.497 10.528 -65.062 1.00 60.67 1193 ASP A N 1
ATOM 3593 C CA . ASP A 1 521 ? -47.281 11.071 -65.668 1.00 62.90 1193 ASP A CA 1
ATOM 3594 C C . ASP A 1 521 ? -46.398 9.957 -66.225 1.00 65.82 1193 ASP A C 1
ATOM 3595 O O . ASP A 1 521 ? -46.508 8.807 -65.803 1.00 67.17 1193 ASP A O 1
ATOM 3600 N N . LEU A 1 531 ? -54.839 4.214 -75.059 1.00 74.95 1203 LEU A N 1
ATOM 3601 C CA . LEU A 1 531 ? -55.678 5.344 -75.421 1.00 75.67 1203 LEU A CA 1
ATOM 3602 C C . LEU A 1 531 ? -57.128 5.108 -75.016 1.00 84.61 1203 LEU A C 1
ATOM 3603 O O . LEU A 1 531 ? -57.841 4.330 -75.657 1.00 87.40 1203 LEU A O 1
ATOM 3608 N N . LEU A 1 532 ? -57.551 5.761 -73.936 1.00 83.80 1204 LEU A N 1
ATOM 3609 C CA . LEU A 1 532 ? -58.975 5.922 -73.659 1.00 81.46 1204 LEU A CA 1
ATOM 3610 C C . LEU A 1 532 ? -59.528 6.977 -74.653 1.00 90.22 1204 LEU A C 1
ATOM 3611 O O . LEU A 1 532 ? -58.754 7.768 -75.217 1.00 91.47 1204 LEU A O 1
ATOM 3616 N N . ASP A 1 533 ? -60.842 7.012 -74.881 1.00 91.43 1205 ASP A N 1
ATOM 3617 C CA . ASP A 1 533 ? -61.832 6.260 -74.124 1.00 84.53 1205 ASP A CA 1
ATOM 3618 C C . ASP A 1 533 ? -61.960 4.833 -74.628 1.00 81.63 1205 ASP A C 1
ATOM 3619 O O . ASP A 1 533 ? -62.835 4.090 -74.182 1.00 76.37 1205 ASP A O 1
ATOM 3621 N N . SER A 1 534 ? -61.113 4.463 -75.583 1.00 83.55 1206 SER A N 1
ATOM 3622 C CA . SER A 1 534 ? -61.086 3.085 -76.061 1.00 84.14 1206 SER A CA 1
ATOM 3623 C C . SER A 1 534 ? -60.800 2.111 -74.922 1.00 78.17 1206 SER A C 1
ATOM 3624 O O . SER A 1 534 ? -61.550 1.150 -74.723 1.00 78.21 1206 SER A O 1
ATOM 3627 N N . LEU A 1 535 ? -59.716 2.354 -74.184 1.00 80.12 1207 LEU A N 1
ATOM 3628 C CA . LEU A 1 535 ? -59.367 1.528 -73.022 1.00 74.35 1207 LEU A CA 1
ATOM 3629 C C . LEU A 1 535 ? -60.556 1.401 -72.079 1.00 71.57 1207 LEU A C 1
ATOM 3630 O O . LEU A 1 535 ? -60.931 0.298 -71.674 1.00 69.99 1207 LEU A O 1
ATOM 3635 N N . THR A 1 536 ? -61.137 2.546 -71.734 1.00 72.77 1208 THR A N 1
ATOM 3636 C CA . THR A 1 536 ? -62.347 2.598 -70.928 1.00 70.23 1208 THR A CA 1
ATOM 3637 C C . THR A 1 536 ? -63.431 1.775 -71.597 1.00 72.65 1208 THR A C 1
ATOM 3638 O O . THR A 1 536 ? -64.058 0.914 -70.969 1.00 69.32 1208 THR A O 1
ATOM 3642 N N . GLY A 1 537 ? -63.661 2.070 -72.878 1.00 79.26 1209 GLY A N 1
ATOM 3643 C CA . GLY A 1 537 ? -64.625 1.342 -73.681 1.00 70.06 1209 GLY A CA 1
ATOM 3644 C C . GLY A 1 537 ? -64.371 -0.145 -73.549 1.00 69.72 1209 GLY A C 1
ATOM 3645 O O . GLY A 1 537 ? -65.285 -0.910 -73.234 1.00 75.58 1209 GLY A O 1
ATOM 3646 N N . ILE A 1 538 ? -63.124 -0.553 -73.777 1.00 66.45 1210 ILE A N 1
ATOM 3647 C CA . ILE A 1 538 ? -62.729 -1.952 -73.612 1.00 71.34 1210 ILE A CA 1
ATOM 3648 C C . ILE A 1 538 ? -63.036 -2.479 -72.204 1.00 74.23 1210 ILE A C 1
ATOM 3649 O O . ILE A 1 538 ? -63.841 -3.402 -72.023 1.00 69.84 1210 ILE A O 1
ATOM 3654 N N . LEU A 1 539 ? -62.364 -1.885 -71.220 1.00 71.23 1211 LEU A N 1
ATOM 3655 C CA . LEU A 1 539 ? -62.474 -2.278 -69.824 1.00 70.29 1211 LEU A CA 1
ATOM 3656 C C . LEU A 1 539 ? -63.918 -2.403 -69.327 1.00 73.96 1211 LEU A C 1
ATOM 3657 O O . LEU A 1 539 ? -64.244 -3.341 -68.595 1.00 74.73 1211 LEU A O 1
ATOM 3662 N N . ASN A 1 540 ? -64.779 -1.465 -69.718 1.00 72.43 1212 ASN A N 1
ATOM 3663 C CA . ASN A 1 540 ? -66.193 -1.529 -69.345 1.00 70.40 1212 ASN A CA 1
ATOM 3664 C C . ASN A 1 540 ? -66.904 -2.794 -69.830 1.00 73.21 1212 ASN A C 1
ATOM 3665 O O . ASN A 1 540 ? -67.966 -3.149 -69.319 1.00 78.00 1212 ASN A O 1
ATOM 3670 N N . LYS A 1 541 ? -66.337 -3.460 -70.831 1.00 73.61 1213 LYS A N 1
ATOM 3671 C CA . LYS A 1 541 ? -66.955 -4.664 -71.383 1.00 73.69 1213 LYS A CA 1
ATOM 3672 C C . LYS A 1 541 ? -66.508 -5.901 -70.611 1.00 72.92 1213 LYS A C 1
ATOM 3673 O O . LYS A 1 541 ? -67.123 -6.973 -70.692 1.00 76.16 1213 LYS A O 1
ATOM 3677 N N . VAL A 1 542 ? -65.447 -5.732 -69.835 1.00 74.60 1214 VAL A N 1
ATOM 3678 C CA . VAL A 1 542 ? -64.834 -6.842 -69.115 1.00 77.68 1214 VAL A CA 1
ATOM 3679 C C . VAL A 1 542 ? -64.792 -6.623 -67.595 1.00 84.06 1214 VAL A C 1
ATOM 3680 O O . VAL A 1 542 ? -65.431 -7.361 -66.834 1.00 81.96 1214 VAL A O 1
ATOM 3684 N N . LEU A 1 543 ? -64.055 -5.600 -67.163 1.00 82.28 1215 LEU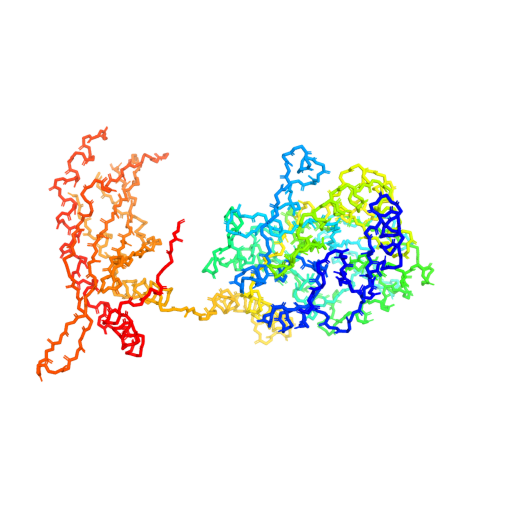 A N 1
ATOM 3685 C CA . LEU A 1 543 ? -63.831 -5.350 -65.738 1.00 81.46 1215 LEU A CA 1
ATOM 3686 C C . LEU A 1 543 ? -65.076 -5.524 -64.890 1.00 82.07 1215 LEU A C 1
ATOM 3687 O O . LEU A 1 543 ? -65.061 -6.277 -63.922 1.00 88.41 1215 LEU A O 1
ATOM 3692 N N . PRO A 1 544 ? -66.161 -4.831 -65.251 1.00 85.73 1216 PRO A N 1
ATOM 3693 C CA . PRO A 1 544 ? -67.364 -4.887 -64.416 1.00 87.94 1216 PRO A CA 1
ATOM 3694 C C . PRO A 1 544 ? -67.808 -6.310 -64.080 1.00 84.18 1216 PRO A C 1
ATOM 3695 O O . PRO A 1 544 ? -68.054 -6.593 -62.905 1.00 88.19 1216 PRO A O 1
ATOM 3699 N N . GLU A 1 545 ? -67.880 -7.193 -65.071 1.00 83.65 1217 GLU A N 1
ATOM 3700 C CA . GLU A 1 545 ? -68.277 -8.577 -64.817 1.00 85.12 1217 GLU A CA 1
ATOM 3701 C C . GLU A 1 545 ? -67.145 -9.348 -64.145 1.00 83.73 1217 GLU A C 1
ATOM 3702 O O . GLU A 1 545 ? -67.379 -10.305 -63.400 1.00 81.45 1217 GLU A O 1
ATOM 3708 N N . LEU A 1 546 ? -65.917 -8.922 -64.420 1.00 80.01 1218 LEU A N 1
ATOM 3709 C CA . LEU A 1 546 ? -64.733 -9.598 -63.906 1.00 81.60 1218 LEU A CA 1
ATOM 3710 C C . LEU A 1 546 ? -64.578 -9.347 -62.402 1.00 83.86 1218 LEU A C 1
ATOM 3711 O O . LEU A 1 546 ? -64.430 -10.283 -61.604 1.00 79.44 1218 LEU A O 1
ATOM 3716 N N . VAL A 1 547 ? -64.629 -8.075 -62.025 1.00 83.43 1219 VAL A N 1
ATOM 3717 C CA . VAL A 1 547 ? -64.484 -7.681 -60.635 1.00 81.62 1219 VAL A CA 1
ATOM 3718 C C . VAL A 1 547 ? -65.588 -8.295 -59.777 1.00 78.51 1219 VAL A C 1
ATOM 3719 O O . VAL A 1 547 ? -65.299 -9.026 -58.821 1.00 78.66 1219 VAL A O 1
ATOM 3723 N N . GLN A 1 548 ? -66.844 -8.032 -60.130 1.00 74.57 1220 GLN A N 1
ATOM 3724 C CA . GLN A 1 548 ? -67.956 -8.497 -59.312 1.00 74.96 1220 GLN A CA 1
ATOM 3725 C C . GLN A 1 548 ? -67.769 -9.971 -58.932 1.00 67.83 1220 GLN A C 1
ATOM 3726 O O . GLN A 1 548 ? -67.938 -10.335 -57.765 1.00 71.77 1220 GLN A O 1
ATOM 3732 N N . GLY A 1 549 ? -67.362 -10.796 -59.898 1.00 72.56 1221 GLY A N 1
ATOM 3733 C CA . GLY A 1 549 ? -67.297 -12.239 -59.711 1.00 68.72 1221 GLY A CA 1
ATOM 3734 C C . GLY A 1 549 ? -66.076 -12.765 -58.977 1.00 66.33 1221 GLY A C 1
ATOM 3735 O O . GLY A 1 549 ? -66.061 -13.928 -58.568 1.00 61.80 1221 GLY A O 1
ATOM 3736 N N . ASN A 1 550 ? -65.039 -11.936 -58.854 1.00 65.86 1222 ASN A N 1
ATOM 3737 C CA . ASN A 1 550 ? -63.882 -12.253 -58.007 1.00 65.27 1222 ASN A CA 1
ATOM 3738 C C . ASN A 1 550 ? -63.982 -11.571 -56.639 1.00 63.28 1222 ASN A C 1
ATOM 3739 O O . ASN A 1 550 ? -63.122 -11.747 -55.783 1.00 62.62 1222 ASN A O 1
ATOM 3744 N N . VAL A 1 551 ? -65.029 -10.782 -56.450 1.00 59.87 1223 VAL A N 1
ATOM 3745 C CA . VAL A 1 551 ? -65.092 -9.843 -55.342 1.00 58.80 1223 VAL A CA 1
ATOM 3746 C C . VAL A 1 551 ? -66.358 -10.026 -54.524 1.00 58.28 1223 VAL A C 1
ATOM 3747 O O . VAL A 1 551 ? -66.295 -10.204 -53.309 1.00 58.95 1223 VAL A O 1
ATOM 3751 N N . CYS A 1 552 ? -67.507 -9.908 -55.175 1.00 56.48 1224 CYS A N 1
ATOM 3752 C CA . CYS A 1 552 ? -68.771 -10.126 -54.484 1.00 62.01 1224 CYS A CA 1
ATOM 3753 C C . CYS A 1 552 ? -68.744 -11.353 -53.551 1.00 60.99 1224 CYS A C 1
ATOM 3754 O O . CYS A 1 552 ? -69.181 -11.265 -52.401 1.00 57.01 1224 CYS A O 1
ATOM 3757 N N . PRO A 1 553 ? -68.210 -12.489 -54.036 1.00 59.91 1225 PRO A N 1
ATOM 3758 C CA . PRO A 1 553 ? -68.005 -13.654 -53.165 1.00 59.64 1225 PRO A CA 1
ATOM 3759 C C . PRO A 1 553 ? -67.219 -13.324 -51.891 1.00 54.58 1225 PRO A C 1
ATOM 3760 O O . PRO A 1 553 ? -67.608 -13.752 -50.806 1.00 57.55 1225 PRO A O 1
ATOM 3764 N N . LEU A 1 554 ? -66.123 -12.590 -52.017 1.00 51.85 1226 LEU A N 1
ATOM 3765 C CA . LEU A 1 554 ? -65.342 -12.219 -50.848 1.00 49.32 1226 LEU A CA 1
ATOM 3766 C C . LEU A 1 554 ? -66.117 -11.259 -49.957 1.00 52.38 1226 LEU A C 1
ATOM 3767 O O . LEU A 1 554 ? -65.969 -11.275 -48.731 1.00 54.71 1226 LEU A O 1
ATOM 3772 N N . VAL A 1 555 ? -66.932 -10.410 -50.573 1.00 49.86 1227 VAL A N 1
ATOM 3773 C CA . VAL A 1 555 ? -67.680 -9.412 -49.825 1.00 56.21 1227 VAL A CA 1
ATOM 3774 C C . VAL A 1 555 ? -68.671 -10.156 -48.950 1.00 57.76 1227 VAL A C 1
ATOM 3775 O O . VAL A 1 555 ? -68.916 -9.793 -47.780 1.00 49.38 1227 VAL A O 1
ATOM 3779 N N . ASN A 1 556 ? -69.218 -11.211 -49.546 1.00 53.66 1228 ASN A N 1
ATOM 3780 C CA . ASN A 1 556 ? -70.204 -12.070 -48.917 1.00 52.82 1228 ASN A CA 1
ATOM 3781 C C . ASN A 1 556 ? -69.594 -12.825 -47.736 1.00 52.50 1228 ASN A C 1
ATOM 3782 O O . ASN A 1 556 ? -70.198 -12.919 -46.655 1.00 53.51 1228 ASN A O 1
ATOM 3787 N N . GLU A 1 557 ? -68.388 -13.346 -47.939 1.00 48.37 1229 GLU A N 1
ATOM 3788 C CA . GLU A 1 557 ? -67.649 -13.963 -46.844 1.00 52.86 1229 GLU A CA 1
ATOM 3789 C C . GLU A 1 557 ? -67.414 -12.975 -45.713 1.00 49.99 1229 GLU A C 1
ATOM 3790 O O . GLU A 1 557 ? -67.652 -13.299 -44.552 1.00 53.31 1229 GLU A O 1
ATOM 3796 N N . VAL A 1 558 ? -66.911 -11.786 -46.050 1.00 52.76 1230 VAL A N 1
ATOM 3797 C CA . VAL A 1 558 ? -66.524 -10.814 -45.029 1.00 51.76 1230 VAL A CA 1
ATOM 3798 C C . VAL A 1 558 ? -67.735 -10.426 -44.190 1.00 49.13 1230 VAL A C 1
ATOM 3799 O O . VAL A 1 558 ? -67.634 -10.255 -42.966 1.00 41.98 1230 VAL A O 1
ATOM 3803 N N . LEU A 1 559 ? -68.886 -10.332 -44.849 1.00 45.03 1231 LEU A N 1
ATOM 3804 C CA . LEU A 1 559 ? -70.120 -9.999 -44.161 1.00 44.36 1231 LEU A CA 1
ATOM 3805 C C . LEU A 1 559 ? -70.350 -10.936 -42.968 1.00 53.63 1231 LEU A C 1
ATOM 3806 O O . LEU A 1 559 ? -70.675 -10.505 -41.858 1.00 56.33 1231 LEU A O 1
ATOM 3811 N N . ARG A 1 560 ? -70.153 -12.225 -43.197 1.00 50.92 1232 ARG A N 1
ATOM 3812 C CA . ARG A 1 560 ? -70.413 -13.209 -42.173 1.00 50.15 1232 ARG A CA 1
ATOM 3813 C C . ARG A 1 560 ? -69.392 -13.136 -41.039 1.00 55.03 1232 ARG A C 1
ATOM 3814 O O . ARG A 1 560 ? -69.728 -13.397 -39.878 1.00 53.35 1232 ARG A O 1
ATOM 3822 N N . GLY A 1 561 ? -68.164 -12.733 -41.355 1.00 50.84 1233 GLY A N 1
ATOM 3823 C CA . GLY A 1 561 ? -67.127 -12.639 -40.339 1.00 45.26 1233 GLY A CA 1
ATOM 3824 C C . GLY A 1 561 ? -67.157 -11.399 -39.445 1.00 52.77 1233 GLY A C 1
ATOM 3825 O O . GLY A 1 561 ? -66.175 -11.115 -38.744 1.00 50.57 1233 GLY A O 1
ATOM 3826 N N . LEU A 1 562 ? -68.264 -10.655 -39.451 1.00 50.96 1234 LEU A N 1
ATOM 3827 C CA . LEU A 1 562 ? -68.379 -9.486 -38.574 1.00 51.19 1234 LEU A CA 1
ATOM 3828 C C . LEU A 1 562 ? -68.649 -9.896 -37.122 1.00 49.64 1234 LEU A C 1
ATOM 3829 O O . LEU A 1 562 ? -69.225 -10.961 -36.874 1.00 49.07 1234 LEU A O 1
ATOM 3834 N N . ASP A 1 563 ? -68.253 -9.050 -36.168 1.00 48.02 1235 ASP A N 1
ATOM 3835 C CA . ASP A 1 563 ? -68.639 -9.255 -34.768 1.00 47.51 1235 ASP A CA 1
ATOM 3836 C C . ASP A 1 563 ? -70.157 -9.485 -34.714 1.00 50.11 1235 ASP A C 1
ATOM 3837 O O . ASP A 1 563 ? -70.936 -8.798 -35.404 1.00 47.18 1235 ASP A O 1
ATOM 3842 N N . ILE A 1 564 ? -70.571 -10.478 -33.925 1.00 51.45 1236 ILE A N 1
ATOM 3843 C CA . ILE A 1 564 ? -71.959 -10.943 -33.944 1.00 50.52 1236 ILE A CA 1
ATOM 3844 C C . ILE A 1 564 ? -72.918 -9.943 -33.298 1.00 43.43 1236 ILE A C 1
ATOM 3845 O O . ILE A 1 564 ? -74.066 -9.801 -33.738 1.00 44.07 1236 ILE A O 1
ATOM 3850 N N . THR A 1 565 ? -72.447 -9.240 -32.268 1.00 45.00 1237 THR A N 1
ATOM 3851 C CA . THR A 1 565 ? -73.265 -8.182 -31.663 1.00 48.69 1237 THR A CA 1
ATOM 3852 C C . THR A 1 565 ? -73.507 -7.022 -32.654 1.00 47.18 1237 THR A C 1
ATOM 3853 O O . THR A 1 565 ? -74.631 -6.541 -32.786 1.00 45.20 1237 THR A O 1
ATOM 3857 N N . LEU A 1 566 ? -72.467 -6.599 -33.373 1.00 48.35 1238 LEU A N 1
ATOM 3858 C CA . LEU A 1 566 ? -72.652 -5.632 -34.457 1.00 46.26 1238 LEU A CA 1
ATOM 3859 C C . LEU A 1 566 ? -73.765 -6.111 -35.382 1.00 44.41 1238 LEU A C 1
ATOM 3860 O O . LEU A 1 566 ? -74.710 -5.372 -35.677 1.00 47.39 1238 LEU A O 1
ATOM 3865 N N . VAL A 1 567 ? -73.661 -7.361 -35.822 1.00 44.18 1239 VAL A N 1
ATOM 3866 C CA . VAL A 1 567 ? -74.655 -7.952 -36.718 1.00 45.16 1239 VAL A CA 1
ATOM 3867 C C . VAL A 1 567 ? -76.078 -7.907 -36.125 1.00 43.76 1239 VAL A C 1
ATOM 3868 O O . VAL A 1 567 ? -77.007 -7.422 -36.775 1.00 44.34 1239 VAL A O 1
ATOM 3872 N N . HIS A 1 568 ? -76.247 -8.414 -34.904 1.00 44.40 1240 HIS A N 1
ATOM 3873 C CA . HIS A 1 568 ? -77.551 -8.380 -34.234 1.00 49.41 1240 HIS A CA 1
ATOM 3874 C C . HIS A 1 568 ? -78.087 -6.948 -34.145 1.00 49.64 1240 HIS A C 1
ATOM 3875 O O . HIS A 1 568 ? -79.231 -6.680 -34.515 1.00 56.41 1240 HIS A O 1
ATOM 3882 N N . ASP A 1 569 ? -77.250 -6.037 -33.647 1.00 49.26 1241 ASP A N 1
ATOM 3883 C CA . ASP A 1 569 ? -77.635 -4.642 -33.443 1.00 50.95 1241 ASP A CA 1
ATOM 3884 C C . ASP A 1 569 ? -78.111 -4.006 -34.735 1.00 47.21 1241 ASP A C 1
ATOM 3885 O O . ASP A 1 569 ? -79.115 -3.293 -34.752 1.00 52.36 1241 ASP A O 1
ATOM 3890 N N . ILE A 1 570 ? -77.386 -4.268 -35.816 1.00 46.72 1242 ILE A N 1
ATOM 3891 C CA . ILE A 1 570 ? -77.724 -3.711 -37.120 1.00 47.79 1242 ILE A CA 1
ATOM 3892 C C . ILE A 1 570 ? -79.042 -4.280 -37.622 1.00 55.51 1242 ILE A C 1
ATOM 3893 O O . ILE A 1 570 ? -79.891 -3.559 -38.176 1.00 53.24 1242 ILE A O 1
ATOM 3898 N N . VAL A 1 571 ? -79.190 -5.589 -37.442 1.00 53.48 1243 VAL A N 1
ATOM 3899 C CA . VAL A 1 571 ? -80.387 -6.288 -37.865 1.00 57.84 1243 VAL A CA 1
ATOM 3900 C C . VAL A 1 571 ? -81.576 -5.627 -37.191 1.00 59.26 1243 VAL A C 1
ATOM 3901 O O . VAL A 1 571 ? -82.546 -5.238 -37.853 1.00 60.83 1243 VAL A O 1
ATOM 3905 N N . ASN A 1 572 ? -81.459 -5.453 -35.877 1.00 53.58 1244 ASN A N 1
ATOM 3906 C CA . ASN A 1 572 ? -82.517 -4.863 -35.074 1.00 58.76 1244 ASN A CA 1
ATOM 3907 C C . ASN A 1 572 ? -83.023 -3.522 -35.584 1.00 62.10 1244 ASN A C 1
ATOM 3908 O O . ASN A 1 572 ? -84.226 -3.293 -35.631 1.00 71.72 1244 ASN A O 1
ATOM 3913 N N . MET A 1 573 ? -82.119 -2.631 -35.971 1.00 59.29 1245 MET A N 1
ATOM 3914 C CA . MET A 1 573 ? -82.558 -1.317 -36.443 1.00 61.99 1245 MET A CA 1
ATOM 3915 C C . MET A 1 573 ? -83.030 -1.300 -37.900 1.00 66.67 1245 MET A C 1
ATOM 3916 O O . MET A 1 573 ? -83.788 -0.413 -38.309 1.00 66.18 1245 MET A O 1
ATOM 3921 N N . LEU A 1 574 ? -82.603 -2.290 -38.677 1.00 65.84 1246 LEU A N 1
ATOM 3922 C CA . LEU A 1 574 ? -83.129 -2.450 -40.027 1.00 68.99 1246 LEU A CA 1
ATOM 3923 C C . LEU A 1 574 ? -84.565 -2.952 -39.947 1.00 70.42 1246 LEU A C 1
ATOM 3924 O O . LEU A 1 574 ? -85.454 -2.425 -40.622 1.00 69.90 1246 LEU A O 1
ATOM 3929 N N . ILE A 1 575 ? -84.774 -3.968 -39.110 1.00 65.76 1247 ILE A N 1
ATOM 3930 C CA . ILE A 1 575 ? -86.103 -4.511 -38.848 1.00 65.56 1247 ILE A CA 1
ATOM 3931 C C . ILE A 1 575 ? -87.103 -3.427 -38.476 1.00 69.38 1247 ILE A C 1
ATOM 3932 O O . ILE A 1 575 ? -88.200 -3.380 -39.019 1.00 77.11 1247 ILE A O 1
ATOM 3937 N N . HIS A 1 576 ? -86.730 -2.561 -37.542 1.00 67.70 1248 HIS A N 1
ATOM 3938 C CA . HIS A 1 576 ? -87.658 -1.559 -37.048 1.00 67.73 1248 HIS A CA 1
ATOM 3939 C C . HIS A 1 576 ? -87.542 -0.259 -37.815 1.00 66.06 1248 HIS A C 1
ATOM 3940 O O . HIS A 1 576 ? -88.203 0.723 -37.486 1.00 72.15 1248 HIS A O 1
ATOM 3947 N N . GLY A 1 577 ? -86.683 -0.248 -38.825 1.00 68.50 1249 GLY A N 1
ATOM 3948 C CA . GLY A 1 577 ? -86.567 0.903 -39.702 1.00 73.19 1249 GLY A CA 1
ATOM 3949 C C . GLY A 1 577 ? -86.115 2.186 -39.027 1.00 75.33 1249 GLY A C 1
ATOM 3950 O O . GLY A 1 577 ? -86.670 3.265 -39.274 1.00 77.87 1249 GLY A O 1
ATOM 3951 N N . LEU A 1 578 ? -85.099 2.073 -38.176 1.00 72.40 1250 LEU A N 1
ATOM 3952 C CA . LEU A 1 578 ? -84.508 3.241 -37.532 1.00 65.44 1250 LEU A CA 1
ATOM 3953 C C . LEU A 1 578 ? -83.234 3.624 -38.273 1.00 62.66 1250 LEU A C 1
ATOM 3954 O O . LEU A 1 578 ? -82.495 2.758 -38.748 1.00 66.81 1250 LEU A O 1
ATOM 3959 N N . GLN A 1 579 ? -82.967 4.920 -38.371 1.00 64.08 1251 GLN A N 1
ATOM 3960 C CA . GLN A 1 579 ? -81.830 5.387 -39.153 1.00 65.88 1251 GLN A CA 1
ATOM 3961 C C . GLN 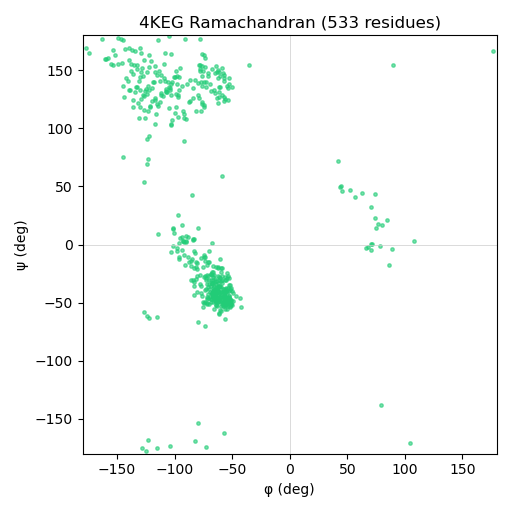A 1 579 ? -80.591 5.513 -38.279 1.00 62.86 1251 GLN A C 1
ATOM 3962 O O . GLN A 1 579 ? -80.560 6.319 -37.348 1.00 67.00 1251 GLN A O 1
ATOM 3968 N N . PHE A 1 580 ? -79.604 4.657 -38.520 1.00 59.69 1252 PHE A N 1
ATOM 3969 C CA . PHE A 1 580 ? -78.290 4.827 -37.913 1.00 56.35 1252 PHE A CA 1
ATOM 3970 C C . PHE A 1 580 ? -77.280 5.398 -38.906 1.00 57.33 1252 PHE A C 1
ATOM 3971 O O . PHE A 1 580 ? -76.149 5.730 -38.539 1.00 52.99 1252 PHE A O 1
ATOM 3979 N N . VAL A 1 581 ? -77.693 5.531 -40.163 1.00 58.38 1253 VAL A N 1
ATOM 3980 C CA . VAL A 1 581 ? -76.758 5.945 -41.212 1.00 59.45 1253 VAL A CA 1
ATOM 3981 C C . VAL A 1 581 ? -76.884 7.440 -41.482 1.00 70.25 1253 VAL A C 1
ATOM 3982 O O . VAL A 1 581 ? -77.975 8.007 -41.382 1.00 73.55 1253 VAL A O 1
ATOM 3986 N N . ILE A 1 582 ? -75.762 8.078 -41.800 1.00 73.65 1254 ILE A N 1
ATOM 3987 C CA . ILE A 1 582 ? -75.701 9.536 -41.854 1.00 81.41 1254 ILE A CA 1
ATOM 3988 C C . ILE A 1 582 ? -75.675 10.093 -43.272 1.00 83.73 1254 ILE A C 1
ATOM 3989 O O . ILE A 1 582 ? -74.968 9.570 -44.139 1.00 86.21 1254 ILE A O 1
ATOM 3994 N N . LYS A 1 583 ? -76.467 11.141 -43.501 1.00 88.58 1255 LYS A N 1
ATOM 3995 C CA . LYS A 1 583 ? -76.434 11.878 -44.767 1.00 99.03 1255 LYS A CA 1
ATOM 3996 C C . LYS A 1 583 ? -75.119 12.651 -44.877 1.00 100.08 1255 LYS A C 1
ATOM 3997 O O . LYS A 1 583 ? -74.652 13.251 -43.902 1.00 98.30 1255 LYS A O 1
ATOM 3999 N N . VAL A 1 584 ? -74.526 12.637 -46.066 1.00 97.35 1256 VAL A N 1
ATOM 4000 C CA . VAL A 1 584 ? -73.178 13.162 -46.244 1.00 99.68 1256 VAL A CA 1
ATOM 4001 C C . VAL A 1 584 ? -73.107 14.208 -47.357 1.00 102.31 1256 VAL A C 1
ATOM 4002 O O . VAL A 1 584 ? -73.186 15.415 -47.099 1.00 99.03 1256 VAL A O 1
#

CATH classification: 3.40.190.10

InterPro domains:
  IPR017942 Lipid-binding serum glycoprotein, N-terminal [PF01273] (58-234)
  IPR017943 Bactericidal permeability-increasing protein, alpha/beta domain superfamily [SSF55394] (102-245)
  IPR051902 BPI fold-containing superfamily member [PTHR47015] (1-255)

Radius of gyration: 27.71 Å; Cα contacts (8 Å, |Δi|>4): 1097; chains: 1; bounding box: 68×73×64 Å

Secondary structure (DSSP, 8-state):
-PPTTEEEEE--TTS-HHHHHHHHHHHHHHH--EEEEE--TTHHHHHHHHHTTT-S-SEEEEEGGGHHHHHHTT-BPPP---HHHHTTB-HHHHHHTEETTEE-SEEEEEE--EEEEETTT-SS--SBGGGHHHHHHHHHHTT-EEE----SSHHHHHHHHTTTT-BSSEEETTEEETT--B--SHHHHHHHHHHHHHHHTTSS-TT--HHHHHHHHHTT-EEEEEE-GGGHHHHHHHT--EEEEPPPBBTTBPP--EEEEEEEEEBTT-S-HHHHHHIIIIIISSHHHHHHHHHHS---EESBHHHHHHHTTSHHHHHHHHHHHTSEEPP-STTHHHHHHHHHHHHHHHHHTSS-HHHHHHHHHHHTT-----HHHHHHHHHHHHHHHTTHHHHHHT-----EEEEEEE-PPEEEE-TTSS-EEEEEEEEEEEE----EEEEEEEEEEEEEEEE-SSS-EEEEE---EE-TT--EEEE---TTHHHHHHHHHHHHHHHHHHHHHHHHHHHTS-HHHHHHHHHHHHTT---S---

Organism: Homo sapiens (NCBI:txid9606)

B-factor: mean 52.33, std 15.41, range [20.72, 108.23]

Nearest PDB structures (foldseek):
  4keg-assembly1_A  TM=1.002E+00  e=0.000E+00  Escherichia coli
  1mpb-assembly1_A  TM=9.964E-01  e=4.543E-68  Escherichia coli K-12
  9clc-assembly1_A  TM=9.894E-01  e=2.482E-68  Escherichia coli
  3w15-assembly1_C  TM=9.879E-01  e=3.092E-68  Saccharomyces cerevisiae S288C
  6k7d-assembly1_A  TM=7.945E-01  e=1.132E-71  Escherichia coli K-12

Foldseek 3Di:
DFDPQAFEEEDAPLFLQVLLLVLQVVLCVVVVHHYHYDHDDPVLVVLVVQLVVLDDGQKYKDWLLQQQVCVVSVFFDFFDDDPVLVVQFDPVQQLSQFAPLTRFWAFWFKKWKWKKFFCVLPVPDAQAPVCQVVSQVVLVVVVAAAEAEALLFVLQLQLQLCLDVADQFDDDNNDTDLLHHRLDDPSNLVSLVSVLVCCVVVNYPLVGHHVNRLCCVLQVRYGIYMDMPVSVVSNVVSPRHMDTAFDHHYPPGGRAHEMITTTMTGTSSDPCSPVVSCSVRVRCQDLSNQCSRCVSPNRQATRRPVNNVVVVVRVNSVRRVVSRVSYHHNNSDPLVVQLRVLSSCLSSCCNVVVDPNNVSSVRSRVRSSPDDDDLVVQVQVLLVVQCVVLPVQVLQQPDPDVKRKADKDWDRKDWDADPLQQKIKIKTKIWIWIDDVPWIKIKIWIWIKIWHWAAPPHHDIFIFIDDIFTDQVGIDMGTDCPPPVVVVVCSVPVRVPCSVSPVVSSGVSRVVRDVVSGVVSNVRSVNRHDPDDDD

Sequence (535 aa):
KIEEGKLVIWINGDKGYNGLAEVGKKFEKDTGIKVTVEHPDKLEEKFPQVAATGDGPDIIFWAHDRFGGYAQSGLLAEITPDKAFQDKLYPFTWDAVRYNGKLIAYPIAVEALSLIYNKDLLPNPPKTWEEIPALDKELKAKGKSALMFNLQEPYFTWPLIAADGGYAFKYENGKYDIKDVGVDNAGAKAGLTFLVDLIKNKHMNADTDYSIAEAAFNKGETAMTINGPWAWSNIDTSKVNYGVTVLPTFKGQPSKPFVGVLSAGINAASPNKELAKEFLENYLLTDEGLEAVNKDKPLGAVALKSYEEELAKDPRIAATMENAQKGEIMPNIPQMSAFWYAVRTAVINAASGRQTVDEALAAAQTNAAASPTGLAGSLTNALSNGLLSGGLLGILENLPLDIKVTDPQLLELGLVQSPDGHRLYVTIPLGIKLQVNLLRLAVKLDITAEILAVRDKQERIHLVLGDCTHSPGSLQISLLDLLDSLTGILNKVLPELVQGNVCPLVNEVLRGLDITLVHDIVNMLIHGLQFVIKV